Protein AF-B6HB36-F1 (afdb_monomer_lite)

pLDDT: mean 82.19, std 15.39, range [28.02, 98.69]

Organism: Penicillium rubens (strain ATCC 28089 / DSM 1075 / NRRL 1951 / Wisconsin 54-1255) (NCBI:txid500485)

InterPro domains:
  IPR000719 Protein kinase domain [PF00069] (262-432)
  IPR000719 Protein kinase domain [PS50011] (1-432)
  IPR000719 Protein kinase domain [SM00220] (154-432)
  IPR011009 Protein kinase-like domain superfamily [SSF56112] (262-438)
  IPR011990 Tetratricopeptide-like helical domain superfamily [G3DSA:1.25.40.10] (90-224)
  IPR011990 Tetratricopeptide-like helical domain superfamily [SSF48452] (25-218)

Radius of gyration: 28.27 Å; chains: 1; bounding box: 56×54×90 Å

Secondary structure (DSSP, 8-state):
----PPP-----SS-HHHHHHHHHHHHHHHHHHHHHHHHHHHHHHHHHTS-SS-S---HHHHHHHHHHHHHHHHHHHHHHHHHT-TT--HHHHTHHHHTTHHHHIIIIIIIHHHHHHHHTTTTTHHHHHHHHHHHHHHHHHHHHH-GGGHHHHHHHHHHHHHHHHHH-GGGHHHHHHHHHHHHHHHHHH-TT-HHHHHHHHHHTTT-HHHHHHHHHHHHHT----EEE---TT-PPPPTTS-SEEE--------TTTS-HHHH------GGG---TTT-------S-GGG--THHHH-TTSPP-HHHHHHHHHHHHHHHHSSS-SS--TT--HHHHHHHHHHHH-S--HHHHHH-GGGGGTB-TTSPBSS-SS---HHHHHIIIIIHHHHHTTPPPPPHHHHHHHHHHHHHHT-SSGGGSPPHHHHHTSHHIIIIIHHHHHHHHHT-

Structure (mmCIF, N/CA/C/O backbone):
data_AF-B6HB36-F1
#
_entry.id   AF-B6HB36-F1
#
loop_
_atom_site.group_PDB
_atom_site.id
_atom_site.type_symbol
_atom_site.label_atom_id
_atom_site.label_alt_id
_atom_site.label_comp_id
_atom_site.label_asym_id
_atom_site.label_entity_id
_atom_site.label_seq_id
_atom_site.pdbx_PDB_ins_code
_atom_site.Cartn_x
_atom_site.Cartn_y
_atom_site.Cartn_z
_atom_site.occupancy
_atom_site.B_iso_or_equiv
_atom_site.auth_seq_id
_atom_site.auth_comp_id
_atom_site.auth_asym_id
_atom_site.auth_atom_id
_atom_site.pdbx_PDB_model_num
ATOM 1 N N . MET A 1 1 ? -20.366 22.389 17.086 1.00 34.94 1 MET A N 1
ATOM 2 C CA . MET A 1 1 ? -20.204 21.371 18.146 1.00 34.94 1 MET A CA 1
ATOM 3 C C . MET A 1 1 ? -21.181 21.691 19.264 1.00 34.94 1 MET A C 1
ATOM 5 O O . MET A 1 1 ? -21.018 22.692 19.944 1.00 34.94 1 MET A O 1
ATOM 9 N N . THR A 1 2 ? -22.247 20.907 19.382 1.00 28.02 2 THR A N 1
ATOM 10 C CA . THR A 1 2 ? -23.260 21.026 20.438 1.00 28.02 2 THR A CA 1
ATOM 11 C C . THR A 1 2 ? -22.705 20.489 21.757 1.00 28.02 2 THR A C 1
ATOM 13 O O . THR A 1 2 ? -22.395 19.305 21.870 1.00 28.02 2 THR A O 1
ATOM 16 N N . SER A 1 3 ? -22.566 21.387 22.732 1.00 30.11 3 SER A N 1
ATOM 17 C CA . SER A 1 3 ? -22.217 21.115 24.130 1.00 30.11 3 SER A CA 1
ATOM 18 C C . SER A 1 3 ? -23.242 20.169 24.771 1.00 30.11 3 SER A C 1
ATOM 20 O O . SER A 1 3 ? -24.428 20.492 24.821 1.00 30.11 3 SER A O 1
ATOM 22 N N . ARG A 1 4 ? -22.798 19.003 25.259 1.00 34.12 4 ARG A N 1
ATOM 23 C CA . ARG A 1 4 ? -23.565 18.184 26.212 1.00 34.12 4 ARG A CA 1
ATOM 24 C C . ARG A 1 4 ? -23.048 18.482 27.620 1.00 34.12 4 ARG A C 1
ATOM 26 O O . ARG A 1 4 ? -21.906 18.160 27.947 1.00 34.12 4 ARG A O 1
ATOM 33 N N . LEU A 1 5 ? -23.888 19.130 28.424 1.00 39.47 5 LEU A N 1
ATOM 34 C CA . LEU A 1 5 ? -23.652 19.420 29.840 1.00 39.47 5 LEU A CA 1
ATOM 35 C C . LEU A 1 5 ? -24.042 18.208 30.705 1.00 39.47 5 LEU A C 1
ATOM 37 O O . LEU A 1 5 ? -25.057 17.567 30.447 1.00 39.47 5 LEU A O 1
ATOM 41 N N . LEU A 1 6 ? -23.237 17.916 31.733 1.00 36.34 6 LEU A N 1
ATOM 42 C CA . LEU A 1 6 ? -23.495 16.865 32.731 1.00 36.34 6 LEU A CA 1
ATOM 43 C C . LEU A 1 6 ? -24.706 17.209 33.626 1.00 36.34 6 LEU A C 1
ATOM 45 O O . LEU A 1 6 ? -24.904 18.390 33.930 1.00 36.34 6 LEU A O 1
ATOM 49 N N . PRO A 1 7 ? -25.469 16.206 34.104 1.00 34.94 7 PRO A N 1
ATOM 50 C CA . PRO A 1 7 ? -26.705 16.430 34.851 1.00 34.94 7 PRO A CA 1
ATOM 51 C C . PRO A 1 7 ? -26.462 16.942 36.282 1.00 34.94 7 PRO A C 1
ATOM 53 O O . PRO A 1 7 ? -25.468 16.605 36.930 1.00 34.94 7 PRO A O 1
ATOM 56 N N . SER A 1 8 ? -27.396 17.761 36.778 1.00 41.56 8 SER A N 1
ATOM 57 C CA . SER A 1 8 ? -27.455 18.287 38.146 1.00 41.56 8 SER A CA 1
ATOM 58 C C . SER A 1 8 ? -28.578 17.607 38.937 1.00 41.56 8 SER A C 1
ATOM 60 O O . SER A 1 8 ? -29.685 17.449 38.431 1.00 41.56 8 SER A O 1
ATOM 62 N N . THR A 1 9 ? -28.329 17.235 40.197 1.00 42.47 9 THR A N 1
ATOM 63 C CA . THR A 1 9 ? -29.391 16.758 41.105 1.00 42.47 9 THR A CA 1
ATOM 64 C C . THR A 1 9 ? -29.227 17.287 42.528 1.00 42.47 9 THR A C 1
ATOM 66 O O . THR A 1 9 ? -28.121 17.355 43.069 1.00 42.47 9 THR A O 1
ATOM 69 N N . SER A 1 10 ? -30.367 17.648 43.119 1.00 37.88 10 SER A N 1
ATOM 70 C CA . SER A 1 10 ? -30.577 18.298 44.416 1.00 37.88 10 SER A CA 1
ATOM 71 C C . SER A 1 10 ? -31.164 17.363 45.495 1.00 37.88 10 SER A C 1
ATOM 73 O O . SER A 1 10 ? -32.136 16.684 45.189 1.00 37.88 10 SER A O 1
ATOM 75 N N . ARG A 1 11 ? -30.638 17.488 46.740 1.00 42.84 11 ARG A N 1
ATOM 76 C CA . ARG A 1 11 ? -31.188 17.226 48.117 1.00 42.84 11 ARG A CA 1
ATOM 77 C C . ARG A 1 11 ? -31.683 15.793 48.470 1.00 42.84 11 ARG A C 1
ATOM 79 O O . ARG A 1 11 ? -32.266 15.140 47.628 1.00 42.84 11 ARG A O 1
ATOM 86 N N . ASN A 1 12 ? -31.508 15.212 49.676 1.00 36.09 12 ASN A N 1
ATOM 87 C CA . ASN A 1 12 ? -31.339 15.757 51.040 1.00 36.09 12 ASN A CA 1
ATOM 88 C C . ASN A 1 12 ? -30.560 14.812 52.016 1.00 36.09 12 ASN A C 1
ATOM 90 O O . ASN A 1 12 ? -30.826 13.618 52.084 1.00 36.09 12 ASN A O 1
ATOM 94 N N . GLU A 1 13 ? -29.603 15.391 52.754 1.00 41.84 13 GLU A N 1
ATOM 95 C CA . GLU A 1 13 ? -29.402 15.379 54.228 1.00 41.84 13 GLU A CA 1
ATOM 96 C C . GLU A 1 13 ? -29.384 14.068 55.053 1.00 41.84 13 GLU A C 1
ATOM 98 O O . GLU A 1 13 ? -30.134 13.865 55.998 1.00 41.84 13 GLU A O 1
ATOM 103 N N . GLY A 1 14 ? -28.385 13.239 54.758 1.00 34.59 14 GLY A N 1
ATOM 104 C CA . GLY A 1 14 ? -27.648 12.358 55.695 1.00 34.59 14 GLY A CA 1
ATOM 105 C C . GLY A 1 14 ? -26.226 12.056 55.177 1.00 34.59 14 GLY A C 1
ATOM 106 O O . GLY A 1 14 ? -25.533 11.157 55.636 1.00 34.59 14 GLY A O 1
ATOM 107 N N . VAL A 1 15 ? -25.829 12.802 54.138 1.00 48.31 15 VAL A N 1
ATOM 108 C CA . VAL A 1 15 ? -24.879 12.433 53.075 1.00 48.31 15 VAL A CA 1
ATOM 109 C C . VAL A 1 15 ? -23.896 13.597 52.824 1.00 48.31 15 VAL A C 1
ATOM 111 O O . VAL A 1 15 ? -23.172 13.612 51.836 1.00 48.31 15 VAL A O 1
ATOM 114 N N . THR A 1 16 ? -23.876 14.615 53.690 1.00 42.66 16 THR A N 1
ATOM 115 C CA . THR A 1 16 ? -23.239 15.926 53.452 1.00 42.66 16 THR A CA 1
ATOM 116 C C . THR A 1 16 ? -21.727 15.832 53.229 1.00 42.66 16 THR A C 1
ATOM 118 O O . THR A 1 16 ? -21.248 16.315 52.208 1.00 42.66 16 THR A O 1
ATOM 121 N N . GLY A 1 17 ? -20.992 15.085 54.063 1.00 46.06 17 GLY A N 1
ATOM 122 C CA . GLY A 1 17 ? -19.549 14.859 53.863 1.00 46.06 17 GLY A CA 1
ATOM 123 C C . GLY A 1 17 ? -19.205 14.070 52.588 1.00 46.06 17 GLY A C 1
ATOM 124 O O . GLY A 1 17 ? -18.200 14.336 51.938 1.00 46.06 17 GLY A O 1
ATOM 125 N N . SER A 1 18 ? -20.073 13.141 52.169 1.00 54.09 18 SER A N 1
ATOM 126 C CA . SER A 1 18 ? -19.905 12.379 50.920 1.00 54.09 18 SER A CA 1
ATOM 127 C C . SER A 1 18 ? -20.296 13.195 49.679 1.00 54.09 18 SER A C 1
ATOM 129 O O . SER A 1 18 ? -19.689 13.042 48.619 1.00 54.09 18 SER A O 1
ATOM 131 N N . ILE A 1 19 ? -21.302 14.071 49.784 1.00 56.88 19 ILE A N 1
ATOM 132 C CA . ILE A 1 19 ? -21.762 14.944 48.693 1.00 56.88 19 ILE A CA 1
ATOM 133 C C . ILE A 1 19 ? -20.729 16.029 48.388 1.00 56.88 19 ILE A C 1
ATOM 135 O O . ILE A 1 19 ? -20.475 16.285 47.211 1.00 56.88 19 ILE A O 1
ATOM 139 N N . ASP A 1 20 ? -20.128 16.642 49.406 1.00 61.22 20 ASP A N 1
ATOM 140 C CA . ASP A 1 20 ? -19.155 17.718 49.200 1.00 61.22 20 ASP A CA 1
ATOM 141 C C . ASP A 1 20 ? -17.844 17.194 48.603 1.00 61.22 20 ASP A C 1
ATOM 143 O O . ASP A 1 20 ? -17.336 17.789 47.650 1.00 61.22 20 ASP A O 1
ATOM 147 N N . GLN A 1 21 ? -17.381 16.013 49.034 1.00 66.38 21 GLN A N 1
ATOM 148 C CA . GLN A 1 21 ? -16.260 15.323 48.388 1.00 66.38 21 GLN A CA 1
ATOM 149 C C . GLN A 1 21 ? -16.576 14.981 46.925 1.00 66.38 21 GLN A C 1
ATOM 151 O O . GLN A 1 21 ? -15.798 15.293 46.032 1.00 66.38 21 GLN A O 1
ATOM 156 N N . THR A 1 22 ? -17.769 14.441 46.646 1.00 66.00 22 THR A N 1
ATOM 157 C CA . THR A 1 22 ? -18.179 14.104 45.269 1.00 66.00 22 THR A CA 1
ATOM 158 C C . THR A 1 22 ? -18.226 15.346 44.368 1.00 66.00 22 THR A C 1
ATOM 160 O O . THR A 1 22 ? -17.838 15.289 43.202 1.00 66.00 22 THR A O 1
ATOM 163 N N . LYS A 1 23 ? -18.692 16.492 44.881 1.00 68.75 23 LYS A N 1
ATOM 164 C CA . LYS A 1 23 ? -18.696 17.758 44.129 1.00 68.75 23 LYS A CA 1
ATOM 165 C C . LYS A 1 23 ? -17.280 18.263 43.850 1.00 68.75 23 LYS A C 1
ATOM 167 O O . LYS A 1 23 ? -17.032 18.737 42.741 1.00 68.75 23 LYS A O 1
ATOM 172 N N . ALA A 1 24 ? -16.374 18.157 44.821 1.00 75.31 24 ALA A N 1
ATOM 173 C CA . ALA A 1 24 ? -14.968 18.515 44.651 1.00 75.31 24 ALA A CA 1
ATOM 174 C C . ALA A 1 24 ? -14.273 17.610 43.617 1.00 75.31 24 ALA A C 1
ATOM 176 O O . ALA A 1 24 ? -13.574 18.111 42.732 1.00 75.31 24 ALA A O 1
ATOM 177 N N . ASP A 1 25 ? -14.549 16.306 43.648 1.00 72.56 25 ASP A N 1
ATOM 178 C CA . ASP A 1 25 ? -14.016 15.335 42.687 1.00 72.56 25 ASP A CA 1
ATOM 179 C C . ASP A 1 25 ? -14.510 15.644 41.262 1.00 72.56 25 ASP A C 1
ATOM 181 O O . ASP A 1 25 ? -13.716 15.704 40.323 1.00 72.56 25 ASP A O 1
ATOM 185 N N . ILE A 1 26 ? -15.805 15.953 41.094 1.00 75.94 26 ILE A N 1
ATOM 186 C CA . ILE A 1 26 ? -16.377 16.375 39.801 1.00 75.94 26 ILE A CA 1
ATOM 187 C C . ILE A 1 26 ? -15.747 17.684 39.312 1.00 75.94 26 ILE A C 1
ATOM 189 O O . ILE A 1 26 ? -15.465 17.821 38.120 1.00 75.94 26 ILE A O 1
ATOM 193 N N . ALA A 1 27 ? -15.538 18.663 40.196 1.00 74.75 27 ALA A N 1
ATOM 194 C CA . ALA A 1 27 ? -14.917 19.933 39.828 1.00 74.75 27 ALA A CA 1
ATOM 195 C C . ALA A 1 27 ? -13.470 19.734 39.351 1.00 74.75 27 ALA A C 1
ATOM 197 O O . ALA A 1 27 ? -13.087 20.268 38.308 1.00 74.75 27 ALA A O 1
ATOM 198 N N . THR A 1 28 ? -12.704 18.903 40.058 1.00 82.88 28 THR A N 1
ATOM 199 C CA . THR A 1 28 ? -11.320 18.567 39.694 1.00 82.88 28 THR A CA 1
ATOM 200 C C . THR A 1 28 ? -11.275 17.802 38.371 1.00 82.88 28 THR A C 1
ATOM 202 O O . THR A 1 28 ? -10.497 18.145 37.482 1.00 82.88 28 THR A O 1
ATOM 205 N N . LEU A 1 29 ? -12.167 16.824 38.176 1.00 83.69 29 LEU A N 1
ATOM 206 C CA . LEU A 1 29 ? -12.255 16.065 36.929 1.00 83.69 29 LEU A CA 1
ATOM 207 C C . LEU A 1 29 ? -12.636 16.958 35.737 1.00 83.69 29 LEU A C 1
ATOM 209 O O . LEU A 1 29 ? -12.067 16.825 34.656 1.00 83.69 29 LEU A O 1
ATOM 213 N N . ARG A 1 30 ? -13.550 17.919 35.930 1.00 80.56 30 ARG A N 1
ATOM 214 C CA . ARG A 1 30 ? -13.887 18.926 34.908 1.00 80.56 30 ARG A CA 1
ATOM 215 C C . ARG A 1 30 ? -12.697 19.815 34.568 1.00 80.56 30 ARG A C 1
ATOM 217 O O . ARG A 1 30 ? -12.479 20.102 33.395 1.00 80.56 30 ARG A O 1
ATOM 224 N N . GLN A 1 31 ? -11.923 20.243 35.564 1.00 80.88 31 GLN A N 1
ATOM 225 C CA . GLN A 1 31 ? -10.709 21.021 35.321 1.00 80.88 31 GLN A CA 1
ATOM 226 C C . GLN A 1 31 ? -9.707 20.220 34.483 1.00 80.88 31 GLN A C 1
ATOM 228 O O . GLN A 1 31 ? -9.136 20.755 33.532 1.00 80.88 31 GLN A O 1
ATOM 233 N N . GLN A 1 32 ? -9.538 18.936 34.800 1.00 87.50 32 GLN A N 1
ATOM 234 C CA . GLN A 1 32 ? -8.663 18.044 34.052 1.00 87.50 32 GLN A CA 1
ATOM 235 C C . GLN A 1 32 ? -9.158 17.816 32.617 1.00 87.50 32 GLN A C 1
ATOM 237 O O . GLN A 1 32 ? -8.376 17.898 31.673 1.00 87.50 32 GLN A O 1
ATOM 242 N N . TYR A 1 33 ? -10.466 17.633 32.429 1.00 84.81 33 TYR A N 1
ATOM 243 C CA . TYR A 1 33 ? -11.082 17.540 31.105 1.00 84.81 33 TYR A CA 1
ATOM 244 C C . TYR A 1 33 ? -10.832 18.792 30.248 1.00 84.81 33 TYR A C 1
ATOM 246 O O . TYR A 1 33 ? -10.502 18.684 29.069 1.00 84.81 33 TYR A O 1
ATOM 254 N N . THR A 1 34 ? -10.927 19.988 30.836 1.00 81.94 34 THR A N 1
ATOM 255 C CA . THR A 1 34 ? -10.637 21.243 30.126 1.00 81.94 34 THR A CA 1
ATOM 256 C C . THR A 1 34 ? -9.179 21.317 29.669 1.00 81.94 34 THR A C 1
ATOM 258 O O . THR A 1 34 ? -8.919 21.721 28.537 1.00 81.94 34 THR A O 1
ATOM 261 N N . LYS A 1 35 ? -8.218 20.896 30.506 1.00 85.69 35 LYS A N 1
ATOM 262 C CA . LYS A 1 35 ? -6.802 20.817 30.100 1.00 85.69 35 LYS A CA 1
ATOM 263 C C . LYS A 1 35 ? -6.606 19.851 28.937 1.00 85.69 35 LYS A C 1
ATOM 265 O O . LYS A 1 35 ? -5.885 20.169 27.997 1.00 85.69 35 LYS A O 1
ATOM 270 N N . LEU A 1 36 ? -7.274 18.704 28.988 1.00 92.19 36 LEU A N 1
ATOM 271 C CA . LEU A 1 36 ? -7.209 17.685 27.949 1.00 92.19 36 LEU A CA 1
ATOM 272 C C . LEU A 1 36 ? -7.689 18.237 26.599 1.00 92.19 36 LEU A C 1
ATOM 274 O O . LEU A 1 36 ? -6.982 18.083 25.608 1.00 92.19 36 LEU A O 1
ATOM 278 N N . ILE A 1 37 ? -8.816 18.960 26.561 1.00 84.44 37 ILE A N 1
ATOM 279 C CA . ILE A 1 37 ? -9.294 19.629 25.334 1.00 84.44 37 ILE A CA 1
ATOM 280 C C . ILE A 1 37 ? -8.245 20.608 24.792 1.00 84.44 37 ILE A C 1
ATOM 282 O O . ILE A 1 37 ? -7.947 20.588 23.600 1.00 84.44 37 ILE A O 1
ATOM 286 N N . LEU A 1 38 ? -7.648 21.438 25.654 1.00 87.75 38 LEU A N 1
ATOM 287 C CA . LEU A 1 38 ? -6.615 22.391 25.231 1.00 87.75 38 LEU A CA 1
ATOM 288 C C . LEU A 1 38 ? -5.401 21.680 24.617 1.00 87.75 38 LEU A C 1
ATOM 290 O O . LEU A 1 38 ? -4.828 22.153 23.633 1.00 87.75 38 LEU A O 1
ATOM 294 N N . TRP A 1 39 ? -5.007 20.534 25.172 1.00 92.38 39 TRP A N 1
ATOM 295 C CA . TRP A 1 39 ? -3.920 19.730 24.623 1.00 92.38 39 TRP A CA 1
ATOM 296 C C . TRP A 1 39 ? -4.295 19.024 23.321 1.00 92.38 39 TRP A C 1
ATOM 298 O O . TRP A 1 39 ? -3.456 18.977 22.423 1.00 92.38 39 TRP A O 1
ATOM 308 N N . GLU A 1 40 ? -5.532 18.549 23.163 1.00 92.38 40 GLU A N 1
ATOM 309 C CA . GLU A 1 40 ? -6.031 18.035 21.881 1.00 92.38 40 GLU A CA 1
ATOM 310 C C . GLU A 1 40 ? -5.966 19.116 20.792 1.00 92.38 40 GLU A C 1
ATOM 312 O O . GLU A 1 40 ? -5.407 18.881 19.720 1.00 92.38 40 GLU A O 1
ATOM 317 N N . GLU A 1 41 ? -6.464 20.324 21.073 1.00 89.25 41 GLU A N 1
ATOM 318 C CA . GLU A 1 41 ? -6.405 21.458 20.140 1.00 89.25 41 GLU A CA 1
ATOM 319 C C . GLU A 1 41 ? -4.962 21.817 19.775 1.00 89.25 41 GLU A C 1
ATOM 321 O O . GLU A 1 41 ? -4.648 22.066 18.606 1.00 89.25 41 GLU A O 1
ATOM 326 N N . LYS A 1 42 ? -4.059 21.781 20.761 1.00 92.06 42 LYS A N 1
ATOM 327 C CA . LYS A 1 42 ? -2.632 22.028 20.551 1.00 92.06 42 LYS A CA 1
ATOM 328 C C . LYS A 1 42 ? -1.977 20.950 19.686 1.00 92.06 42 LYS A C 1
ATOM 330 O O . LYS A 1 42 ? -1.200 21.309 18.802 1.00 92.06 42 LYS A O 1
ATOM 335 N N . CYS A 1 43 ? -2.302 19.672 19.893 1.00 93.06 43 CYS A N 1
ATOM 336 C CA . CYS A 1 43 ? -1.845 18.568 19.041 1.00 93.06 43 CYS A CA 1
ATOM 337 C C . CYS A 1 43 ? -2.309 18.780 17.596 1.00 93.06 43 CYS A C 1
ATOM 339 O O . CYS A 1 43 ? -1.487 18.837 16.686 1.00 93.06 43 CYS A O 1
ATOM 341 N N . ILE A 1 44 ? -3.609 19.022 17.396 1.00 90.94 44 ILE A N 1
ATOM 342 C CA . ILE A 1 44 ? -4.205 19.256 16.072 1.00 90.94 44 ILE A CA 1
ATOM 343 C C . ILE A 1 44 ? -3.533 20.436 15.363 1.00 90.94 44 ILE A C 1
ATOM 345 O O . ILE A 1 44 ? -3.239 20.371 14.167 1.00 90.94 44 ILE A O 1
ATOM 349 N N . TRP A 1 45 ? -3.303 21.537 16.079 1.00 87.50 45 TRP A N 1
ATOM 350 C CA . TRP A 1 45 ? -2.637 22.706 15.519 1.00 87.50 45 TRP A CA 1
ATOM 351 C C . TRP A 1 45 ? -1.194 22.393 15.111 1.00 87.50 45 TRP A C 1
ATOM 353 O O . TRP A 1 45 ? -0.772 22.773 14.019 1.00 87.50 45 TRP A O 1
ATOM 363 N N . PHE A 1 46 ? -0.446 21.684 15.959 1.00 87.62 46 PHE A N 1
ATOM 364 C CA . PHE A 1 46 ? 0.959 21.367 15.708 1.00 87.62 46 PHE A CA 1
ATOM 365 C C . PHE A 1 46 ? 1.135 20.374 14.553 1.00 87.62 46 PHE A C 1
ATOM 367 O O . PHE A 1 46 ? 2.051 20.540 13.743 1.00 87.62 46 PHE A O 1
ATOM 374 N N . ASP A 1 47 ? 0.228 19.404 14.435 1.00 87.62 47 ASP A N 1
ATOM 375 C CA . ASP A 1 47 ? 0.173 18.434 13.339 1.00 87.62 47 ASP A CA 1
ATOM 376 C C . ASP A 1 47 ? -0.061 19.139 11.998 1.00 87.62 47 ASP A C 1
ATOM 378 O O . ASP A 1 47 ? 0.680 18.932 11.039 1.00 87.62 47 ASP A O 1
ATOM 382 N N . LYS A 1 48 ? -1.020 20.077 11.946 1.00 85.75 48 LYS A N 1
ATOM 383 C CA . LYS A 1 48 ? -1.310 20.885 10.745 1.00 85.75 48 LYS A CA 1
ATOM 384 C C . LYS A 1 48 ? -0.165 21.803 10.323 1.00 85.75 48 LYS A C 1
ATOM 386 O O . LYS A 1 48 ? -0.107 22.215 9.167 1.00 85.75 48 LYS A O 1
ATOM 391 N N . LYS A 1 49 ? 0.702 22.190 11.260 1.00 83.56 49 LYS A N 1
ATOM 392 C CA . LYS A 1 49 ? 1.858 23.059 11.003 1.00 83.56 49 LYS A CA 1
ATOM 393 C C . LYS A 1 49 ? 3.103 22.282 10.577 1.00 83.56 49 LYS A C 1
ATOM 395 O O . LYS A 1 49 ? 4.117 22.922 10.287 1.00 83.56 49 LYS A O 1
ATOM 400 N N . GLN A 1 50 ? 3.052 20.948 10.534 1.00 76.50 50 GLN A N 1
ATOM 401 C CA . GLN A 1 50 ? 4.155 20.175 9.977 1.00 76.50 50 GLN A CA 1
ATOM 402 C C . GLN A 1 50 ? 4.289 20.432 8.469 1.00 76.50 50 GLN A C 1
ATOM 404 O O . GLN A 1 50 ? 3.279 20.607 7.781 1.00 76.50 50 GLN A O 1
ATOM 409 N N . PRO A 1 51 ? 5.523 20.484 7.937 1.00 67.38 51 PRO A N 1
ATOM 410 C CA . PRO A 1 51 ? 5.736 20.628 6.504 1.00 67.38 51 PRO A CA 1
ATOM 411 C C . PRO A 1 51 ? 5.088 19.458 5.760 1.00 67.38 51 PRO A C 1
ATOM 413 O O . PRO A 1 51 ? 5.329 18.302 6.092 1.00 67.38 51 PRO A O 1
ATOM 416 N N . GLN A 1 52 ? 4.292 19.757 4.734 1.00 56.94 52 GLN A N 1
ATOM 417 C CA . GLN A 1 52 ? 3.709 18.737 3.852 1.00 56.94 52 GLN A CA 1
ATOM 418 C C . GLN A 1 52 ? 4.730 18.190 2.835 1.00 56.94 52 GLN A C 1
ATOM 420 O O . GLN A 1 52 ? 4.470 17.192 2.169 1.00 56.94 52 GLN A O 1
ATOM 425 N N . SER A 1 53 ? 5.888 18.844 2.686 1.00 56.06 53 SER A N 1
ATOM 426 C CA . SER A 1 53 ? 6.937 18.443 1.750 1.00 56.06 53 SER A CA 1
ATOM 427 C C . SER A 1 53 ? 7.950 17.501 2.407 1.00 56.06 53 SER A C 1
ATOM 429 O O . SER A 1 53 ? 8.358 17.709 3.547 1.00 56.06 53 SER A O 1
ATOM 431 N N . LYS A 1 54 ? 8.436 16.509 1.646 1.00 56.28 54 LYS A N 1
ATOM 432 C CA . LYS A 1 54 ? 9.504 15.552 2.023 1.00 56.28 54 LYS A CA 1
ATOM 433 C C . LYS A 1 54 ? 10.889 16.206 2.232 1.00 56.28 54 LYS A C 1
ATOM 435 O O . LYS A 1 54 ? 11.918 15.536 2.148 1.00 56.28 54 LYS A O 1
ATOM 440 N N . ILE A 1 55 ? 10.945 17.520 2.448 1.00 56.75 55 ILE A N 1
ATOM 441 C CA . ILE A 1 55 ? 12.183 18.234 2.755 1.00 56.75 55 ILE A CA 1
ATOM 442 C C . ILE A 1 55 ? 12.585 17.841 4.174 1.00 56.75 55 ILE A C 1
ATOM 444 O O . ILE A 1 55 ? 11.766 17.889 5.086 1.00 56.75 55 ILE A O 1
ATOM 448 N N . HIS A 1 56 ? 13.842 17.432 4.335 1.00 67.44 56 HIS A N 1
ATOM 449 C CA . HIS A 1 56 ? 14.446 16.969 5.582 1.00 67.44 56 HIS A CA 1
ATOM 450 C C . HIS A 1 56 ? 13.923 17.720 6.824 1.00 67.44 56 HIS A C 1
ATOM 452 O O . HIS A 1 56 ? 14.310 18.861 7.080 1.00 67.44 56 HIS A O 1
ATOM 458 N N . ILE A 1 57 ? 13.039 17.074 7.595 1.00 75.88 57 ILE A N 1
ATOM 459 C CA . ILE A 1 57 ? 12.500 17.624 8.842 1.00 75.88 57 ILE A CA 1
ATOM 460 C C . ILE A 1 57 ? 13.566 17.454 9.935 1.00 75.88 57 ILE A C 1
ATOM 462 O O . ILE A 1 57 ? 13.940 16.317 10.242 1.00 75.88 57 ILE A O 1
ATOM 466 N N . PRO A 1 58 ? 14.053 18.547 10.553 1.00 81.31 58 PRO A N 1
ATOM 467 C CA . PRO A 1 58 ? 15.078 18.467 11.587 1.00 81.31 58 PRO A CA 1
ATOM 468 C C . PRO A 1 58 ? 14.637 17.641 12.800 1.00 81.31 58 PRO A C 1
ATOM 470 O O . PRO A 1 58 ? 13.493 17.732 13.243 1.00 81.31 58 PRO A O 1
ATOM 473 N N . PHE A 1 59 ? 15.570 16.921 13.426 1.00 82.56 59 PHE A N 1
ATOM 474 C CA . PHE A 1 59 ? 15.286 16.052 14.578 1.00 82.56 59 PHE A CA 1
ATOM 475 C C . PHE A 1 59 ? 14.543 16.746 15.738 1.00 82.56 59 PHE A C 1
ATOM 477 O O . PHE A 1 59 ? 13.616 16.175 16.311 1.00 82.56 59 PHE A O 1
ATOM 484 N N . HIS A 1 60 ? 14.877 18.005 16.045 1.00 84.19 60 HIS A N 1
ATOM 485 C CA . HIS A 1 60 ? 14.217 18.767 17.113 1.00 84.19 60 HIS A CA 1
ATOM 486 C C . HIS A 1 60 ? 12.713 18.992 16.860 1.00 84.19 60 HIS A C 1
ATOM 488 O O . HIS A 1 60 ? 11.940 19.111 17.810 1.00 84.19 60 HIS A O 1
ATOM 494 N N . ARG A 1 61 ? 12.269 19.021 15.593 1.00 86.94 61 ARG A N 1
ATOM 495 C CA . ARG A 1 61 ? 10.842 19.127 15.239 1.00 86.94 61 ARG A CA 1
ATOM 496 C C . ARG A 1 61 ? 10.096 17.854 15.618 1.00 86.94 61 ARG A C 1
ATOM 498 O O . ARG A 1 61 ? 9.016 17.947 16.197 1.00 86.94 61 ARG A O 1
ATOM 505 N N . TRP A 1 62 ? 10.699 16.687 15.378 1.00 89.94 62 TRP A N 1
ATOM 506 C CA . TRP A 1 62 ? 10.149 15.406 15.825 1.00 89.94 62 TRP A CA 1
ATOM 507 C C . TRP A 1 62 ? 10.075 15.323 17.344 1.00 89.94 62 TRP A C 1
ATOM 509 O O . TRP A 1 62 ? 9.064 14.885 17.883 1.00 89.94 62 TRP A O 1
ATOM 519 N N . GLN A 1 63 ? 11.104 15.794 18.050 1.00 89.25 63 GLN A N 1
ATOM 520 C CA . GLN A 1 63 ? 11.076 15.842 19.512 1.00 89.25 63 GLN A CA 1
ATOM 521 C C . GLN A 1 63 ? 9.941 16.728 20.035 1.00 89.25 63 GLN A C 1
ATOM 523 O O . GLN A 1 63 ? 9.223 16.306 20.937 1.00 89.25 63 GLN A O 1
ATOM 528 N N . ALA A 1 64 ? 9.748 17.916 19.455 1.00 90.88 64 ALA A N 1
ATOM 529 C CA . ALA A 1 64 ? 8.671 18.823 19.846 1.00 90.88 64 ALA A CA 1
ATOM 530 C C . ALA A 1 64 ? 7.279 18.230 19.569 1.00 90.88 64 ALA A C 1
ATOM 532 O O . ALA A 1 64 ? 6.418 18.275 20.446 1.00 90.88 64 ALA A O 1
ATOM 533 N N . LEU A 1 65 ? 7.087 17.621 18.390 1.00 92.25 65 LEU A N 1
ATOM 534 C CA . LEU A 1 65 ? 5.860 16.902 18.035 1.00 92.25 65 LEU A CA 1
ATOM 535 C C . LEU A 1 65 ? 5.561 15.822 19.081 1.00 92.25 65 LEU A C 1
ATOM 537 O O . LEU A 1 65 ? 4.516 15.837 19.728 1.00 92.25 65 LEU A O 1
ATOM 541 N N . LEU A 1 66 ? 6.517 14.920 19.302 1.00 94.38 66 LEU A N 1
ATOM 542 C CA . LEU A 1 66 ? 6.345 13.812 20.230 1.00 94.38 66 LEU A CA 1
ATOM 543 C C . LEU A 1 66 ? 6.161 14.275 21.676 1.00 94.38 66 LEU A C 1
ATOM 545 O O . LEU A 1 66 ? 5.432 13.627 22.413 1.00 94.38 66 LEU A O 1
ATOM 549 N N . ALA A 1 67 ? 6.796 15.368 22.102 1.00 95.12 67 ALA A N 1
ATOM 550 C CA . ALA A 1 67 ? 6.629 15.896 23.454 1.00 95.12 67 ALA A CA 1
ATOM 551 C C . ALA A 1 67 ? 5.182 16.335 23.721 1.00 95.12 67 ALA A C 1
ATOM 553 O O . ALA A 1 67 ? 4.636 16.019 24.775 1.00 95.12 67 ALA A O 1
ATOM 554 N N . ILE A 1 68 ? 4.552 17.012 22.756 1.00 95.50 68 ILE A N 1
ATOM 555 C CA . ILE A 1 68 ? 3.163 17.474 22.873 1.00 95.50 68 ILE A CA 1
ATOM 556 C C . ILE A 1 68 ? 2.201 16.279 22.920 1.00 95.50 68 ILE A C 1
ATOM 558 O O . ILE A 1 68 ? 1.356 16.213 23.810 1.00 95.50 68 ILE A O 1
ATOM 562 N N . HIS A 1 69 ? 2.377 15.305 22.024 1.00 97.12 69 HIS A N 1
ATOM 563 C CA . HIS A 1 69 ? 1.531 14.106 21.978 1.00 97.12 69 HIS A CA 1
ATOM 564 C C . HIS A 1 69 ? 1.690 13.221 23.214 1.00 97.12 69 HIS A C 1
ATOM 566 O O . HIS A 1 69 ? 0.700 12.805 23.806 1.00 97.12 69 HIS A O 1
ATOM 572 N N . LYS A 1 70 ? 2.925 12.994 23.679 1.00 96.56 70 LYS A N 1
ATOM 573 C CA . LYS A 1 70 ? 3.182 12.270 24.936 1.00 96.56 70 LYS A CA 1
ATOM 574 C C . LYS A 1 70 ? 2.531 12.957 26.131 1.00 96.56 70 LYS A C 1
ATOM 576 O O . LYS A 1 70 ? 2.017 12.278 27.011 1.00 96.56 70 LYS A O 1
ATOM 581 N N . HIS A 1 71 ? 2.527 14.287 26.161 1.00 95.88 71 HIS A N 1
ATOM 582 C CA . HIS A 1 71 ? 1.862 15.014 27.230 1.00 95.88 71 HIS A CA 1
ATOM 583 C C . HIS A 1 71 ? 0.337 14.859 27.165 1.00 95.88 71 HIS A C 1
ATOM 585 O O . HIS A 1 71 ? -0.281 14.608 28.191 1.00 95.88 71 HIS A O 1
ATOM 591 N N . LEU A 1 72 ? -0.275 14.882 25.975 1.00 96.75 72 LEU A N 1
ATOM 592 C CA . LEU A 1 72 ? -1.700 14.555 25.838 1.00 96.75 72 LEU A CA 1
ATOM 593 C C . LEU A 1 72 ? -2.017 13.146 26.379 1.00 96.75 72 LEU A C 1
ATOM 595 O O . LEU A 1 72 ? -2.999 12.978 27.099 1.00 96.75 72 LEU A O 1
ATOM 599 N N . LEU A 1 73 ? -1.171 12.145 26.104 1.00 96.31 73 LEU A N 1
ATOM 600 C CA . LEU A 1 73 ? -1.334 10.797 26.669 1.00 96.31 73 LEU A CA 1
ATOM 601 C C . LEU A 1 73 ? -1.247 10.789 28.203 1.00 96.31 73 LEU A C 1
ATOM 603 O O . LEU A 1 73 ? -2.047 10.116 28.850 1.00 96.31 73 LEU A O 1
ATOM 607 N N . GLN A 1 74 ? -0.341 11.574 28.792 1.00 94.69 74 GLN A N 1
ATOM 608 C CA . GLN A 1 74 ? -0.259 11.745 30.249 1.00 94.69 74 GLN A CA 1
ATOM 609 C C . GLN A 1 74 ? -1.538 12.362 30.827 1.00 94.69 74 GLN A C 1
ATOM 611 O O . GLN A 1 74 ? -2.025 11.907 31.860 1.00 94.69 74 GLN A O 1
ATOM 616 N N . GLU A 1 75 ? -2.119 13.358 30.156 1.00 94.69 75 GLU A N 1
ATOM 617 C CA . GLU A 1 75 ? -3.370 13.977 30.603 1.00 94.69 75 GLU A CA 1
ATOM 618 C C . GLU A 1 75 ? -4.552 12.995 30.528 1.00 94.69 75 GLU A C 1
ATOM 620 O O . GLU A 1 75 ? -5.406 13.010 31.418 1.00 94.69 75 GLU A O 1
ATOM 625 N N . HIS A 1 76 ? -4.582 12.111 29.520 1.00 94.31 76 HIS A N 1
ATOM 626 C CA . HIS A 1 76 ? -5.536 10.998 29.447 1.00 94.31 76 HIS A CA 1
ATOM 627 C C . HIS A 1 76 ? -5.327 9.984 30.582 1.00 94.31 76 HIS A C 1
ATOM 629 O O . HIS A 1 76 ? -6.303 9.584 31.218 1.00 94.31 76 HIS A O 1
ATOM 635 N N . GLU A 1 77 ? -4.079 9.594 30.871 1.00 92.44 77 GLU A N 1
ATOM 636 C CA . GLU A 1 77 ? -3.745 8.699 31.991 1.00 92.44 77 GLU A CA 1
ATOM 637 C C . GLU A 1 77 ? -4.194 9.298 33.329 1.00 92.44 77 GLU A C 1
ATOM 639 O O . GLU A 1 77 ? -4.823 8.613 34.141 1.00 92.44 77 GLU A O 1
ATOM 644 N N . HIS A 1 78 ? -3.940 10.591 33.544 1.00 91.81 78 HIS A N 1
ATOM 645 C CA . HIS A 1 78 ? -4.344 11.286 34.760 1.00 91.81 78 HIS A CA 1
ATOM 646 C C . HIS A 1 78 ? -5.868 11.383 34.880 1.00 91.81 78 HIS A C 1
ATOM 648 O O . HIS A 1 78 ? -6.423 11.030 35.920 1.00 91.81 78 HIS A O 1
ATOM 654 N N . PHE A 1 79 ? -6.555 11.784 33.804 1.00 91.81 79 PHE A N 1
ATOM 655 C CA . PHE A 1 79 ? -8.015 11.860 33.764 1.00 91.81 79 PHE A CA 1
ATOM 656 C C . PHE A 1 79 ? -8.664 10.510 34.089 1.00 91.81 79 PHE A C 1
ATOM 658 O O . PHE A 1 79 ? -9.578 10.433 34.913 1.00 91.81 79 PHE A O 1
ATOM 665 N N . PHE A 1 80 ? -8.162 9.433 33.481 1.00 91.12 80 PHE A N 1
ATOM 666 C CA . PHE A 1 80 ? -8.658 8.090 33.745 1.00 91.12 80 PHE A CA 1
ATOM 667 C C . PHE A 1 80 ? -8.398 7.673 35.195 1.00 91.12 80 PHE A C 1
ATOM 669 O O . PHE A 1 80 ? -9.332 7.273 35.886 1.00 91.12 80 PHE A O 1
ATOM 676 N N . SER A 1 81 ? -7.174 7.856 35.694 1.00 89.06 81 SER A N 1
ATOM 677 C CA . SER A 1 81 ? -6.809 7.514 37.076 1.00 89.06 81 SER A CA 1
ATOM 678 C C . SER A 1 81 ? -7.706 8.219 38.097 1.00 89.06 81 SER A C 1
ATOM 680 O O . SER A 1 81 ? -8.166 7.596 39.050 1.00 89.06 81 SER A O 1
ATOM 682 N N . MET A 1 82 ? -8.016 9.499 37.870 1.00 87.38 82 MET A N 1
ATOM 683 C CA . MET A 1 82 ? -8.951 10.258 38.705 1.00 87.38 82 MET A CA 1
ATOM 684 C C . MET A 1 82 ? -10.373 9.693 38.652 1.00 87.38 82 MET A C 1
ATOM 686 O O . MET A 1 82 ? -11.035 9.585 39.682 1.00 87.38 82 MET A O 1
ATOM 690 N N . SER A 1 83 ? -10.849 9.321 37.461 1.00 87.94 83 SER A N 1
ATOM 691 C CA . SER A 1 83 ? -12.191 8.752 37.302 1.00 87.94 83 SER A CA 1
ATOM 692 C C . SER A 1 83 ? -12.343 7.377 37.964 1.00 87.94 83 SER A C 1
ATOM 694 O O . SER A 1 83 ? -13.435 7.042 38.413 1.00 87.94 83 SER A O 1
ATOM 696 N N . GLN A 1 84 ? -11.248 6.612 38.069 1.00 86.25 84 GLN A N 1
ATOM 697 C CA . GLN A 1 84 ? -11.226 5.242 38.594 1.00 86.25 84 GLN A CA 1
ATOM 698 C C . GLN A 1 84 ? -10.772 5.139 40.058 1.00 86.25 84 GLN A C 1
ATOM 700 O O . GLN A 1 84 ? -10.512 4.041 40.551 1.00 86.25 84 GLN A O 1
ATOM 705 N N . MET A 1 85 ? -10.678 6.256 40.788 1.00 84.12 85 MET A N 1
ATOM 706 C CA . MET A 1 85 ? -10.320 6.209 42.208 1.00 84.12 85 MET A CA 1
ATOM 707 C C . MET A 1 85 ? -11.312 5.331 42.999 1.00 84.12 85 MET A C 1
ATOM 709 O O . MET A 1 85 ? -12.518 5.384 42.736 1.00 84.12 85 MET A O 1
ATOM 713 N N . PRO A 1 86 ? -10.870 4.569 44.021 1.00 81.19 86 PRO A N 1
ATOM 714 C CA . PRO A 1 86 ? -11.767 3.726 44.817 1.00 81.19 86 PRO A CA 1
ATOM 715 C C . PRO A 1 86 ? -12.960 4.484 45.423 1.00 81.19 86 PRO A C 1
ATOM 717 O O . PRO A 1 86 ? -14.053 3.931 45.536 1.00 81.19 86 PRO A O 1
ATOM 720 N N . SER A 1 87 ? -12.773 5.766 45.753 1.00 79.38 87 SER A N 1
ATOM 721 C CA . SER A 1 87 ? -13.807 6.669 46.272 1.00 79.38 87 SER A CA 1
ATOM 722 C C . SER A 1 87 ? -14.769 7.218 45.210 1.00 79.38 87 SER A C 1
ATOM 724 O O . SER A 1 87 ? -15.821 7.749 45.568 1.00 79.38 87 SER A O 1
ATOM 726 N N . ALA A 1 88 ? -14.444 7.105 43.918 1.00 80.56 88 ALA A N 1
ATOM 727 C CA . ALA A 1 88 ? -15.260 7.644 42.836 1.00 80.56 88 ALA A CA 1
ATOM 728 C C . ALA A 1 88 ? -16.583 6.875 42.707 1.00 80.56 88 ALA A C 1
ATOM 730 O O . ALA A 1 88 ? -16.613 5.642 42.737 1.00 80.56 88 ALA A O 1
ATOM 731 N N . ARG A 1 89 ? -17.689 7.608 42.533 1.00 80.38 89 ARG A N 1
ATOM 732 C CA . ARG A 1 89 ? -19.020 7.028 42.279 1.00 80.38 89 ARG A CA 1
ATOM 733 C C . ARG A 1 89 ? -19.118 6.492 40.847 1.00 80.38 89 ARG A C 1
ATOM 735 O O . ARG A 1 89 ? -18.403 6.966 39.972 1.00 80.38 89 ARG A O 1
ATOM 742 N N . ALA A 1 90 ? -20.064 5.584 40.590 1.00 80.44 90 ALA A N 1
ATOM 743 C CA . ALA A 1 90 ? -20.296 5.005 39.257 1.00 80.44 90 ALA A CA 1
ATOM 744 C C . ALA A 1 90 ? -20.411 6.076 38.153 1.00 80.44 90 ALA A C 1
ATOM 746 O O . ALA A 1 90 ? -19.653 6.050 37.196 1.00 80.44 90 ALA A O 1
ATOM 747 N N . ALA A 1 91 ? -21.211 7.124 38.383 1.00 75.62 91 ALA A N 1
ATOM 748 C CA . ALA A 1 91 ? -21.364 8.238 37.441 1.00 75.62 91 ALA A CA 1
ATOM 749 C C . ALA A 1 91 ? -20.063 9.001 37.112 1.00 75.62 91 ALA A C 1
ATOM 751 O O . ALA A 1 91 ? -20.033 9.729 36.130 1.00 75.62 91 ALA A O 1
ATOM 752 N N . ILE A 1 92 ? -19.017 8.893 37.942 1.00 82.56 92 ILE A N 1
ATOM 753 C CA . ILE A 1 92 ? -17.678 9.445 37.682 1.00 82.56 92 ILE A CA 1
ATOM 754 C C . ILE A 1 92 ? -16.812 8.414 36.942 1.00 82.56 92 ILE A C 1
ATOM 756 O O . ILE A 1 92 ? -16.097 8.779 36.010 1.00 82.56 92 ILE A O 1
ATOM 760 N N . ARG A 1 93 ? -16.908 7.134 37.325 1.00 85.12 93 ARG A N 1
ATOM 761 C CA . ARG A 1 93 ? -16.193 6.017 36.684 1.00 85.12 93 ARG A CA 1
ATOM 762 C C . ARG A 1 93 ? -16.614 5.796 35.232 1.00 85.12 93 ARG A C 1
ATOM 764 O O . ARG A 1 93 ? -15.778 5.386 34.435 1.00 85.12 93 ARG A O 1
ATOM 771 N N . ASP A 1 94 ? -17.860 6.121 34.892 1.00 84.44 94 ASP A N 1
ATOM 772 C CA . ASP A 1 94 ? -18.414 5.957 33.542 1.00 84.44 94 ASP A CA 1
ATOM 773 C C . ASP A 1 94 ? -18.033 7.112 32.591 1.00 84.44 94 ASP A C 1
ATOM 775 O O . ASP A 1 94 ? -18.068 6.963 31.370 1.00 84.44 94 ASP A O 1
ATOM 779 N N . VAL A 1 95 ? -17.572 8.256 33.120 1.00 85.12 95 VAL A N 1
ATOM 780 C CA . VAL A 1 95 ? -17.254 9.460 32.323 1.00 85.12 95 VAL A CA 1
ATOM 781 C C . VAL A 1 95 ? -16.250 9.202 31.188 1.00 85.12 95 VAL A C 1
ATOM 783 O O . VAL A 1 95 ? -16.481 9.700 30.081 1.00 85.12 95 VAL A O 1
ATOM 786 N N . PRO A 1 96 ? -15.142 8.453 31.375 1.00 87.25 96 PRO A N 1
ATOM 787 C CA . PRO A 1 96 ? -14.228 8.158 30.272 1.00 87.25 96 PRO A CA 1
ATOM 788 C C . PRO A 1 96 ? -14.909 7.446 29.098 1.00 87.25 96 PRO A C 1
ATOM 790 O O . PRO A 1 96 ? -14.544 7.687 27.943 1.00 87.25 96 PRO A O 1
ATOM 793 N N . TYR A 1 97 ? -15.903 6.607 29.387 1.00 85.12 97 TYR A N 1
ATOM 794 C CA . TYR A 1 97 ? -16.676 5.863 28.401 1.00 85.12 97 TYR A CA 1
ATOM 795 C C . TYR A 1 97 ? -17.703 6.766 27.713 1.00 85.12 97 TYR A C 1
ATOM 797 O O . TYR A 1 97 ? -17.698 6.861 26.484 1.00 85.12 97 TYR A O 1
ATOM 805 N N . ASP A 1 98 ? -18.491 7.513 28.491 1.00 80.75 98 ASP A N 1
ATOM 806 C CA . ASP A 1 98 ? -19.528 8.430 27.993 1.00 80.75 98 ASP A CA 1
ATOM 807 C C . ASP A 1 98 ? -18.974 9.507 27.054 1.00 80.75 98 ASP A C 1
ATOM 809 O O . ASP A 1 98 ? -19.625 9.924 26.092 1.00 80.75 98 ASP A O 1
ATOM 813 N N . TYR A 1 99 ? -17.746 9.956 27.317 1.00 82.94 99 TYR A N 1
ATOM 814 C CA . TYR A 1 99 ? -17.069 10.973 26.516 1.00 82.94 99 TYR A CA 1
ATOM 815 C C . TYR A 1 99 ? -16.110 10.386 25.470 1.00 82.94 99 TYR A C 1
ATOM 817 O O . TYR A 1 99 ? -15.395 11.141 24.801 1.00 82.94 99 TYR A O 1
ATOM 825 N N . ALA A 1 100 ? -16.093 9.058 25.309 1.00 85.94 100 ALA A N 1
ATOM 826 C CA . ALA A 1 100 ? -15.252 8.333 24.361 1.00 85.94 100 ALA A CA 1
ATOM 827 C C . ALA A 1 100 ? -13.759 8.714 24.459 1.00 85.94 100 ALA A C 1
ATOM 829 O O . ALA A 1 100 ? -13.075 8.882 23.443 1.00 85.94 100 ALA A O 1
ATOM 830 N N . MET A 1 101 ? -13.246 8.859 25.686 1.00 89.12 101 MET A N 1
ATOM 831 C CA . MET A 1 101 ? -11.880 9.324 25.957 1.00 89.12 101 MET A CA 1
ATOM 832 C C . MET A 1 101 ? -10.822 8.484 25.241 1.00 89.12 101 MET A C 1
ATOM 834 O O . MET A 1 101 ? -9.885 9.045 24.682 1.00 89.12 101 MET A O 1
ATOM 838 N N . PHE A 1 102 ? -10.995 7.163 25.174 1.00 89.25 102 PHE A N 1
ATOM 839 C CA . PHE A 1 102 ? -10.048 6.262 24.508 1.00 89.25 102 PHE A CA 1
ATOM 840 C C . PHE A 1 102 ? -10.032 6.407 22.980 1.00 89.25 102 PHE A C 1
ATOM 842 O O . PHE A 1 102 ? -8.971 6.298 22.367 1.00 89.25 102 PHE A O 1
ATOM 849 N N . ASN A 1 103 ? -11.172 6.723 22.357 1.00 86.56 103 ASN A N 1
ATOM 850 C CA . ASN A 1 103 ? -11.233 7.005 20.917 1.00 86.56 103 ASN A CA 1
ATOM 851 C C . ASN A 1 103 ? -10.566 8.345 20.587 1.00 86.56 103 ASN A C 1
ATOM 853 O O . ASN A 1 103 ? -9.914 8.484 19.553 1.00 86.56 103 ASN A O 1
ATOM 857 N N . ARG A 1 104 ? -10.710 9.335 21.473 1.00 91.94 104 ARG A N 1
ATOM 858 C CA . ARG A 1 104 ? -10.063 10.646 21.338 1.00 91.94 104 ARG A CA 1
ATOM 859 C C . ARG A 1 104 ? -8.556 10.556 21.560 1.00 91.94 104 ARG A C 1
ATOM 861 O O . ARG A 1 104 ? -7.806 11.062 20.731 1.00 91.94 104 ARG A O 1
ATOM 868 N N . MET A 1 105 ? -8.131 9.831 22.596 1.00 94.88 105 MET A N 1
ATOM 869 C CA . MET A 1 105 ? -6.725 9.513 22.856 1.00 94.88 105 MET A CA 1
ATOM 870 C C . MET A 1 105 ? -6.089 8.842 21.642 1.00 94.88 105 MET A C 1
ATOM 872 O O . MET A 1 105 ? -5.027 9.264 21.191 1.00 94.88 105 MET A O 1
ATOM 876 N N . TRP A 1 106 ? -6.767 7.842 21.072 1.00 93.56 106 TRP A N 1
ATOM 877 C CA . TRP A 1 106 ? -6.319 7.191 19.849 1.00 93.56 106 TRP A CA 1
ATOM 878 C C . TRP A 1 106 ? -6.180 8.182 18.703 1.00 93.56 106 TRP A C 1
ATOM 880 O O . TRP A 1 106 ? -5.099 8.330 18.147 1.00 93.56 106 TRP A O 1
ATOM 890 N N . ARG A 1 107 ? -7.251 8.904 18.374 1.00 91.38 107 ARG A N 1
ATOM 891 C CA . ARG A 1 107 ? -7.282 9.804 17.220 1.00 91.38 107 ARG A CA 1
ATOM 892 C C . ARG A 1 107 ? -6.230 10.908 17.306 1.00 91.38 107 ARG A C 1
ATOM 894 O O . ARG A 1 107 ? -5.494 11.118 16.344 1.00 91.38 107 ARG A O 1
ATOM 901 N N . TYR A 1 108 ? -6.202 11.627 18.425 1.00 93.62 108 TYR A N 1
ATOM 902 C CA . TYR A 1 108 ? -5.414 12.849 18.567 1.00 93.62 108 TYR A CA 1
ATOM 903 C C . TYR A 1 108 ? -4.037 12.597 19.157 1.00 93.62 108 TYR A C 1
ATOM 905 O O . TYR A 1 108 ? -3.101 13.254 18.732 1.00 93.62 108 TYR A O 1
ATOM 913 N N . GLY A 1 109 ? -3.911 11.663 20.100 1.00 94.88 109 GLY A N 1
ATOM 914 C CA . GLY A 1 109 ? -2.663 11.416 20.816 1.00 94.88 109 GLY A CA 1
ATOM 915 C C . GLY A 1 109 ? -1.803 10.296 20.240 1.00 94.88 109 GLY A C 1
ATOM 916 O O . GLY A 1 109 ? -0.624 10.256 20.561 1.00 94.88 109 GLY A O 1
ATOM 917 N N . ILE A 1 110 ? -2.348 9.383 19.424 1.00 96.00 110 ILE A N 1
ATOM 918 C CA . ILE A 1 110 ? -1.618 8.188 18.951 1.00 96.00 110 ILE A CA 1
ATOM 919 C C . ILE A 1 110 ? -1.570 8.113 17.424 1.00 96.00 110 ILE A C 1
ATOM 921 O O . ILE A 1 110 ? -0.491 8.117 16.838 1.00 96.00 110 ILE A O 1
ATOM 925 N N . TYR A 1 111 ? -2.730 8.045 16.777 1.00 92.38 111 TYR A N 1
ATOM 926 C CA . TYR A 1 111 ? -2.866 7.811 15.344 1.00 92.38 111 TYR A CA 1
ATOM 927 C C . TYR A 1 111 ? -2.277 8.958 14.520 1.00 92.38 111 TYR A C 1
ATOM 929 O O . TYR A 1 111 ? -1.401 8.726 13.694 1.00 92.38 111 TYR A O 1
ATOM 937 N N . SER A 1 112 ? -2.695 10.200 14.790 1.00 92.38 112 SER A N 1
ATOM 938 C CA . SER A 1 112 ? -2.215 11.387 14.065 1.00 92.38 112 SER A CA 1
ATOM 939 C C . SER A 1 112 ? -0.677 11.512 14.023 1.00 92.38 112 SER A C 1
ATOM 941 O O . SER A 1 112 ? -0.112 11.585 12.927 1.00 92.38 112 SER A O 1
ATOM 943 N N . PRO A 1 113 ? 0.053 11.458 15.158 1.00 94.12 113 PRO A N 1
ATOM 944 C CA . PRO A 1 113 ? 1.513 11.528 15.126 1.00 94.12 113 PRO A CA 1
ATOM 945 C C . PRO A 1 113 ? 2.164 10.281 14.520 1.00 94.12 113 PRO A C 1
ATOM 947 O O . PRO A 1 113 ? 3.188 10.418 13.853 1.00 94.12 113 PRO A O 1
ATOM 950 N N . LEU A 1 114 ? 1.608 9.076 14.715 1.00 91.81 114 LEU A N 1
ATOM 951 C CA . LEU A 1 114 ? 2.134 7.864 14.071 1.00 91.81 114 LEU A CA 1
ATOM 952 C C . LEU A 1 114 ? 2.041 7.947 12.551 1.00 91.81 114 LEU A C 1
ATOM 954 O O . LEU A 1 114 ? 2.984 7.550 11.871 1.00 91.81 114 LEU A O 1
ATOM 958 N N . GLU A 1 115 ? 0.954 8.507 12.033 1.00 90.06 115 GLU A N 1
ATOM 959 C CA . GLU A 1 115 ? 0.745 8.690 10.604 1.00 90.06 115 GLU A CA 1
ATOM 960 C C . GLU A 1 115 ? 1.723 9.721 10.021 1.00 90.06 115 GLU A C 1
ATOM 962 O O . GLU A 1 115 ? 2.406 9.441 9.035 1.00 90.06 115 GLU A O 1
ATOM 967 N N . LEU A 1 116 ? 1.909 10.864 10.694 1.00 89.12 116 LEU A N 1
ATOM 968 C CA . LEU A 1 116 ? 2.919 11.862 10.311 1.00 89.12 116 LEU A CA 1
ATOM 969 C C . LEU A 1 116 ? 4.338 11.283 10.309 1.00 89.12 116 LEU A C 1
ATOM 971 O O . LEU A 1 116 ? 5.120 11.533 9.389 1.00 89.12 116 LEU A O 1
ATOM 975 N N . LEU A 1 117 ? 4.686 10.502 11.332 1.00 90.25 117 LEU A N 1
ATOM 976 C CA . LEU A 1 117 ? 5.980 9.830 11.404 1.00 90.25 117 LEU A CA 1
ATOM 977 C C . LEU A 1 117 ? 6.105 8.802 10.279 1.00 90.25 117 LEU A C 1
ATOM 979 O O . LEU A 1 117 ? 7.118 8.795 9.588 1.00 90.25 117 LEU A O 1
ATOM 983 N N . HIS A 1 118 ? 5.084 7.982 10.043 1.00 85.81 118 HIS A N 1
ATOM 984 C CA . HIS A 1 118 ? 5.090 6.966 8.997 1.00 85.81 118 HIS A CA 1
ATOM 985 C C . HIS A 1 118 ? 5.320 7.568 7.602 1.00 85.81 118 HIS A C 1
ATOM 987 O O . HIS A 1 118 ? 6.196 7.101 6.871 1.00 85.81 118 HIS A O 1
ATOM 993 N N . GLN A 1 119 ? 4.617 8.656 7.276 1.00 84.88 119 GLN A N 1
ATOM 994 C CA . GLN A 1 119 ? 4.740 9.372 6.000 1.00 84.88 119 GLN A CA 1
ATOM 995 C C . GLN A 1 119 ? 6.138 9.966 5.760 1.00 84.88 119 GLN A C 1
ATOM 997 O O . GLN A 1 119 ? 6.526 10.193 4.614 1.00 84.88 119 GLN A O 1
ATOM 1002 N N . ASN A 1 120 ? 6.911 10.192 6.827 1.00 84.06 120 ASN A N 1
ATOM 1003 C CA . ASN A 1 120 ? 8.248 10.787 6.782 1.00 84.06 120 ASN A CA 1
ATOM 1004 C C . ASN A 1 120 ? 9.389 9.770 6.982 1.00 84.06 120 ASN A C 1
ATOM 1006 O O . ASN A 1 120 ? 10.540 10.149 7.230 1.00 84.06 120 ASN A O 1
ATOM 1010 N N . LEU A 1 121 ? 9.101 8.471 6.869 1.00 82.56 121 LEU A N 1
ATOM 1011 C CA . LEU A 1 121 ? 10.141 7.446 6.818 1.00 82.56 121 LEU A CA 1
ATOM 1012 C C . LEU A 1 121 ? 11.004 7.598 5.545 1.00 82.56 121 LEU A C 1
ATOM 1014 O O . LEU A 1 121 ? 10.491 7.971 4.491 1.00 82.56 121 LEU A O 1
ATOM 1018 N N . PRO A 1 122 ? 12.316 7.289 5.609 1.00 85.62 122 PRO A N 1
ATOM 1019 C CA . PRO A 1 122 ? 13.042 6.745 6.762 1.00 85.62 122 PRO A CA 1
ATOM 1020 C C . PRO A 1 122 ? 13.516 7.802 7.779 1.00 85.62 122 PRO A C 1
ATOM 1022 O O . PRO A 1 122 ? 14.003 7.432 8.845 1.00 85.62 122 PRO A O 1
ATOM 1025 N N . GLY A 1 123 ? 13.377 9.102 7.491 1.00 82.94 123 GLY A N 1
ATOM 1026 C CA . GLY A 1 123 ? 13.927 10.188 8.320 1.00 82.94 123 GLY A CA 1
ATOM 1027 C C . GLY A 1 123 ? 13.355 10.266 9.742 1.00 82.94 123 GLY A C 1
ATOM 1028 O O . GLY A 1 123 ? 14.021 10.747 10.657 1.00 82.94 123 GLY A O 1
ATOM 1029 N N . SER A 1 124 ? 12.147 9.751 9.947 1.00 89.50 124 SER A N 1
ATOM 1030 C CA . SER A 1 124 ? 11.441 9.687 11.231 1.00 89.50 124 SER A CA 1
ATOM 1031 C C . SER A 1 124 ? 11.629 8.369 12.000 1.00 89.50 124 SER A C 1
ATOM 1033 O O . SER A 1 124 ? 11.029 8.211 13.064 1.00 89.50 124 SER A O 1
ATOM 1035 N N . LEU A 1 125 ? 12.439 7.417 11.509 1.00 89.12 125 LEU A N 1
ATOM 1036 C CA . LEU A 1 125 ? 12.495 6.046 12.041 1.00 89.12 125 LEU A CA 1
ATOM 1037 C C . LEU A 1 125 ? 12.773 5.987 13.553 1.00 89.12 125 LEU A C 1
ATOM 1039 O O . LEU A 1 125 ? 12.039 5.336 14.294 1.00 89.12 125 LEU A O 1
ATOM 1043 N N . GLY A 1 126 ? 13.811 6.683 14.024 1.00 91.56 126 GLY A N 1
ATOM 1044 C CA . GLY A 1 126 ? 14.163 6.729 15.450 1.00 91.56 126 GLY A CA 1
ATOM 1045 C C . GLY A 1 126 ? 13.032 7.293 16.326 1.00 91.56 126 GLY A C 1
ATOM 1046 O O . GLY A 1 126 ? 12.581 6.603 17.246 1.00 91.56 126 GLY A O 1
ATOM 1047 N N . PRO A 1 127 ? 12.530 8.511 16.035 1.00 94.06 127 PRO A N 1
ATOM 1048 C CA . PRO A 1 127 ? 11.360 9.077 16.706 1.00 94.06 127 PRO A CA 1
ATOM 1049 C C . PRO A 1 127 ? 10.127 8.160 16.695 1.00 94.06 127 PRO A C 1
ATOM 1051 O O . PRO A 1 127 ? 9.488 7.993 17.734 1.00 94.06 127 PRO A O 1
ATOM 1054 N N . MET A 1 128 ? 9.822 7.527 15.558 1.00 94.19 128 MET A N 1
ATOM 10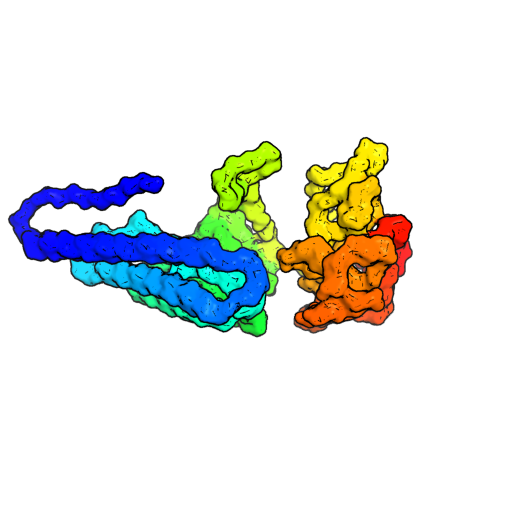55 C CA . MET A 1 128 ? 8.685 6.616 15.403 1.00 94.19 128 MET A CA 1
ATOM 1056 C C . MET A 1 128 ? 8.790 5.416 16.343 1.00 94.19 128 MET A C 1
ATOM 1058 O O . MET A 1 128 ? 7.848 5.134 17.078 1.00 94.19 128 MET A O 1
ATOM 1062 N N . LEU A 1 129 ? 9.948 4.751 16.387 1.00 93.69 129 LEU A N 1
ATOM 1063 C CA . LEU A 1 129 ? 10.160 3.610 17.279 1.00 93.69 129 LEU A CA 1
ATOM 1064 C C . LEU A 1 129 ? 10.046 4.013 18.747 1.00 93.69 129 LEU A C 1
ATOM 1066 O O . LEU A 1 129 ? 9.328 3.363 19.505 1.00 93.69 129 LEU A O 1
ATOM 1070 N N . HIS A 1 130 ? 10.681 5.117 19.150 1.00 94.62 130 HIS A N 1
ATOM 1071 C CA . HIS A 1 130 ? 10.562 5.614 20.522 1.00 94.62 130 HIS A CA 1
ATOM 1072 C C . HIS A 1 130 ? 9.099 5.905 20.890 1.00 94.62 130 HIS A C 1
ATOM 1074 O O . HIS A 1 130 ? 8.678 5.671 22.027 1.00 94.62 130 HIS A O 1
ATOM 1080 N N . PHE A 1 131 ? 8.322 6.453 19.959 1.00 97.06 131 PHE A N 1
ATOM 1081 C CA . PHE A 1 131 ? 6.923 6.755 20.213 1.00 97.06 131 PHE A CA 1
ATOM 1082 C C . PHE A 1 131 ? 6.065 5.492 20.319 1.00 97.06 131 PHE A C 1
ATOM 1084 O O . PHE A 1 131 ? 5.304 5.370 21.273 1.00 97.06 131 PHE A O 1
ATOM 1091 N N . ILE A 1 132 ? 6.267 4.513 19.435 1.00 95.81 132 ILE A N 1
ATOM 1092 C CA . ILE A 1 132 ? 5.607 3.200 19.487 1.00 95.81 132 ILE A CA 1
ATOM 1093 C C . ILE A 1 132 ? 5.822 2.520 20.842 1.00 95.81 132 ILE A C 1
ATOM 1095 O O . ILE A 1 132 ? 4.857 2.042 21.441 1.00 95.81 132 ILE A O 1
ATOM 1099 N N . TYR A 1 133 ? 7.056 2.504 21.359 1.00 94.94 133 TYR A N 1
ATOM 1100 C CA . TYR A 1 133 ? 7.341 1.924 22.677 1.00 94.94 133 TYR A CA 1
ATOM 1101 C C . TYR A 1 133 ? 6.608 2.662 23.802 1.00 94.94 133 TYR A C 1
ATOM 1103 O O . TYR A 1 133 ? 6.034 2.027 24.686 1.00 94.94 133 TYR A O 1
ATOM 1111 N N . HIS A 1 134 ? 6.590 3.997 23.754 1.00 96.69 134 HIS A N 1
ATOM 1112 C CA . HIS A 1 134 ? 5.886 4.807 24.746 1.00 96.69 134 HIS A CA 1
ATOM 1113 C C . HIS A 1 134 ? 4.376 4.537 24.729 1.00 96.69 134 HIS A C 1
ATOM 1115 O O . HIS A 1 134 ? 3.804 4.231 25.771 1.00 96.69 134 HIS A O 1
ATOM 1121 N N . VAL A 1 135 ? 3.755 4.568 23.545 1.00 96.88 135 VAL A N 1
ATOM 1122 C CA . VAL A 1 135 ? 2.326 4.281 23.367 1.00 96.88 135 VAL A CA 1
ATOM 1123 C C . VAL A 1 135 ? 1.998 2.868 23.838 1.00 96.88 135 VAL A C 1
ATOM 1125 O O . VAL A 1 135 ? 1.069 2.688 24.615 1.00 96.88 135 VAL A O 1
ATOM 1128 N N . SER A 1 136 ? 2.786 1.867 23.436 1.00 95.25 136 SER A N 1
ATOM 1129 C CA . SER A 1 136 ? 2.568 0.477 23.857 1.00 95.25 136 SER A CA 1
ATOM 1130 C C . SER A 1 136 ? 2.602 0.341 25.382 1.00 95.25 136 SER A C 1
ATOM 1132 O O . SER A 1 136 ? 1.775 -0.357 25.959 1.00 95.25 136 SER A O 1
ATOM 1134 N N . SER A 1 137 ? 3.525 1.035 26.054 1.00 94.75 137 SER A N 1
ATOM 1135 C CA . SER A 1 137 ? 3.604 1.059 27.517 1.00 94.75 137 SER A CA 1
ATOM 1136 C C . SER A 1 137 ? 2.379 1.727 28.156 1.00 94.75 137 SER A C 1
ATOM 1138 O O . SER A 1 137 ? 1.817 1.183 29.103 1.00 94.75 137 SER A O 1
ATOM 1140 N N . THR A 1 138 ? 1.929 2.863 27.617 1.00 94.31 138 THR A N 1
ATOM 1141 C CA . THR A 1 138 ? 0.710 3.563 28.055 1.00 94.31 138 THR A CA 1
ATOM 1142 C C . THR A 1 138 ? -0.540 2.695 27.908 1.00 94.31 138 THR A C 1
ATOM 1144 O O . THR A 1 138 ? -1.296 2.541 28.863 1.00 94.31 138 THR A O 1
ATOM 1147 N N . LEU A 1 139 ? -0.742 2.066 26.747 1.00 94.19 139 LEU A N 1
ATOM 1148 C CA . LEU A 1 139 ? -1.901 1.203 26.500 1.00 94.19 139 LEU A CA 1
ATOM 1149 C C . LEU A 1 139 ? -1.918 -0.026 27.424 1.00 94.19 139 LEU A C 1
ATOM 1151 O O . LEU A 1 139 ? -2.978 -0.394 27.924 1.00 94.19 139 LEU A O 1
ATOM 1155 N N . ASN A 1 140 ? -0.756 -0.632 27.699 1.00 90.94 140 ASN A N 1
ATOM 1156 C CA . ASN A 1 140 ? -0.669 -1.744 28.650 1.00 90.94 140 ASN A CA 1
ATOM 1157 C C . ASN A 1 140 ? -1.002 -1.311 30.086 1.00 90.94 140 ASN A C 1
ATOM 1159 O O . ASN A 1 140 ? -1.729 -2.031 30.760 1.00 90.94 140 ASN A O 1
ATOM 1163 N N . ARG A 1 141 ? -0.572 -0.119 30.533 1.00 90.88 141 ARG A N 1
ATOM 1164 C CA . ARG A 1 141 ? -0.984 0.407 31.848 1.00 90.88 141 ARG A CA 1
ATOM 1165 C C . ARG A 1 141 ? -2.502 0.524 31.957 1.00 90.88 141 ARG A C 1
ATOM 1167 O O . ARG A 1 141 ? -3.072 0.090 32.949 1.00 90.88 141 ARG A O 1
ATOM 1174 N N . PHE A 1 142 ? -3.176 1.060 30.939 1.00 90.88 142 PHE A N 1
ATOM 1175 C CA . PHE A 1 142 ? -4.641 1.140 30.953 1.00 90.88 142 PHE A CA 1
ATOM 1176 C C . PHE A 1 142 ? -5.313 -0.236 31.043 1.00 90.88 142 PHE A C 1
ATOM 1178 O O . PHE A 1 142 ? -6.279 -0.383 31.787 1.00 90.88 142 PHE A O 1
ATOM 1185 N N . LEU A 1 143 ? -4.786 -1.244 30.339 1.00 88.38 143 LEU A N 1
ATOM 1186 C CA . LEU A 1 143 ? -5.278 -2.623 30.436 1.00 88.38 143 LEU A CA 1
ATOM 1187 C C . LEU A 1 143 ? -5.095 -3.234 31.831 1.00 88.38 143 LEU A C 1
ATOM 1189 O O . LEU A 1 143 ? -5.940 -4.015 32.259 1.00 88.38 143 LEU A O 1
ATOM 1193 N N . GLU A 1 144 ? -3.997 -2.911 32.518 1.00 86.94 144 GLU A N 1
ATOM 1194 C CA . GLU A 1 144 ? -3.750 -3.354 33.896 1.00 86.94 144 GLU A CA 1
ATOM 1195 C C . GLU A 1 144 ? -4.726 -2.705 34.886 1.00 86.94 144 GLU A C 1
ATOM 1197 O O . GLU A 1 144 ? -5.163 -3.363 35.829 1.00 86.94 144 GLU A O 1
ATOM 1202 N N . PHE A 1 145 ? -5.093 -1.438 34.661 1.00 83.50 145 PHE A N 1
ATOM 1203 C CA . PHE A 1 145 ? -6.054 -0.726 35.506 1.00 83.50 145 PHE A CA 1
ATOM 1204 C C . PHE A 1 145 ? -7.493 -1.209 35.323 1.00 83.50 145 PHE A C 1
ATOM 1206 O O . PHE A 1 145 ? -8.205 -1.368 36.313 1.00 83.50 145 PHE A O 1
ATOM 1213 N N . ASP A 1 146 ? -7.932 -1.418 34.081 1.00 82.38 146 ASP A N 1
ATOM 1214 C CA . ASP A 1 146 ? -9.291 -1.867 33.787 1.00 82.38 146 ASP A CA 1
ATOM 1215 C C . ASP A 1 146 ? -9.303 -2.882 32.630 1.00 82.38 146 ASP A C 1
ATOM 1217 O O . ASP A 1 146 ? -9.287 -2.505 31.452 1.00 82.38 146 ASP A O 1
ATOM 1221 N N . PRO A 1 147 ? -9.380 -4.190 32.940 1.00 81.44 147 PRO A N 1
ATOM 1222 C CA . PRO A 1 147 ? -9.459 -5.238 31.929 1.00 81.44 147 PRO A CA 1
ATOM 1223 C C . PRO A 1 147 ? -10.672 -5.125 30.990 1.00 81.44 147 PRO A C 1
ATOM 1225 O O . PRO A 1 147 ? -10.627 -5.678 29.886 1.00 81.44 147 PRO A O 1
ATOM 1228 N N . ALA A 1 148 ? -11.745 -4.417 31.378 1.00 81.25 148 ALA A N 1
ATOM 1229 C CA . ALA A 1 148 ? -12.908 -4.195 30.515 1.00 81.25 148 ALA A CA 1
ATOM 1230 C C . ALA A 1 148 ? -12.561 -3.329 29.292 1.00 81.25 148 ALA A C 1
ATOM 1232 O O . ALA A 1 148 ? -13.189 -3.454 28.238 1.00 81.25 148 ALA A O 1
ATOM 1233 N N . LEU A 1 149 ? -11.491 -2.531 29.382 1.00 83.44 149 LEU A N 1
ATOM 1234 C CA . LEU A 1 149 ? -10.943 -1.777 28.255 1.00 83.44 149 LEU A CA 1
ATOM 1235 C C . LEU A 1 149 ? -10.324 -2.661 27.172 1.00 83.44 149 LEU A C 1
ATOM 1237 O O . LEU A 1 149 ? -10.040 -2.159 26.082 1.00 83.44 149 LEU A O 1
ATOM 1241 N N . GLY A 1 150 ? -10.155 -3.965 27.425 1.00 81.44 150 GLY A N 1
ATOM 1242 C CA . GLY A 1 150 ? -9.692 -4.939 26.435 1.00 81.44 150 GLY A CA 1
ATOM 1243 C C . GLY A 1 150 ? -10.404 -4.806 25.087 1.00 81.44 150 GLY A C 1
ATOM 1244 O O . GLY A 1 150 ? -9.748 -4.841 24.047 1.00 81.44 150 GLY A O 1
ATOM 1245 N N . VAL A 1 151 ? -11.710 -4.510 25.099 1.00 76.69 151 VAL A N 1
ATOM 1246 C CA . VAL A 1 151 ? -12.534 -4.416 23.883 1.00 76.69 151 VAL A CA 1
ATOM 1247 C C . VAL A 1 151 ? -12.009 -3.336 22.932 1.00 76.69 151 VAL A C 1
ATOM 1249 O O . VAL A 1 151 ? -12.078 -3.495 21.716 1.00 76.69 151 VAL A O 1
ATOM 1252 N N . ILE A 1 152 ? -11.466 -2.246 23.480 1.00 82.00 152 ILE A N 1
ATOM 1253 C CA . ILE A 1 152 ? -10.986 -1.085 22.722 1.00 82.00 152 ILE A CA 1
ATOM 1254 C C . ILE A 1 152 ? -9.465 -1.150 22.540 1.00 82.00 152 ILE A C 1
ATOM 1256 O O . ILE A 1 152 ? -8.952 -0.908 21.449 1.00 82.00 152 ILE A O 1
ATOM 1260 N N . LEU A 1 153 ? -8.723 -1.481 23.599 1.00 90.38 153 LEU A N 1
ATOM 1261 C CA . LEU A 1 153 ? -7.267 -1.329 23.625 1.00 90.38 153 LEU A CA 1
ATOM 1262 C C . LEU A 1 153 ? -6.519 -2.466 22.929 1.00 90.38 153 LEU A C 1
ATOM 1264 O O . LEU A 1 153 ? -5.424 -2.238 22.416 1.00 90.38 153 LEU A O 1
ATOM 1268 N N . TYR A 1 154 ? -7.087 -3.674 22.864 1.00 91.88 154 TYR A N 1
ATOM 1269 C CA . TYR A 1 154 ? -6.454 -4.776 22.135 1.00 91.88 154 TYR A CA 1
ATOM 1270 C C . TYR A 1 154 ? -6.319 -4.465 20.642 1.00 91.88 154 TYR A C 1
ATOM 1272 O O . TYR A 1 154 ? -5.287 -4.753 20.043 1.00 91.88 154 TYR A O 1
ATOM 1280 N N . GLU A 1 155 ? -7.315 -3.820 20.038 1.00 89.94 155 GLU A N 1
ATOM 1281 C CA . GLU A 1 155 ? -7.220 -3.388 18.642 1.00 89.94 155 GLU A CA 1
ATOM 1282 C C . GLU A 1 155 ? -6.115 -2.339 18.452 1.00 89.94 155 GLU A C 1
ATOM 1284 O O . GLU A 1 155 ? -5.252 -2.499 17.590 1.00 89.94 155 GLU A O 1
ATOM 1289 N N . GLN A 1 156 ? -6.074 -1.333 19.331 1.00 92.62 156 GLN A N 1
ATOM 1290 C CA . GLN A 1 156 ? -5.072 -0.263 19.307 1.00 92.62 156 GLN A CA 1
ATOM 1291 C C . GLN A 1 156 ? -3.641 -0.793 19.481 1.00 92.62 156 GLN A C 1
ATOM 1293 O O . GLN A 1 156 ? -2.724 -0.359 18.786 1.00 92.62 156 GLN A O 1
ATOM 1298 N N . LEU A 1 157 ? -3.432 -1.769 20.369 1.00 94.00 157 LEU A N 1
ATOM 1299 C CA . LEU A 1 157 ? -2.144 -2.454 20.524 1.00 94.00 157 LEU A CA 1
ATOM 1300 C C . LEU A 1 157 ? -1.762 -3.249 19.268 1.00 94.00 157 LEU A C 1
ATOM 1302 O O . LEU A 1 157 ? -0.591 -3.259 18.869 1.00 94.00 157 LEU A O 1
ATOM 1306 N N . GLY A 1 158 ? -2.744 -3.874 18.612 1.00 89.69 158 GLY A N 1
ATOM 1307 C CA . GLY A 1 158 ? -2.578 -4.512 17.307 1.00 89.69 158 GLY A CA 1
ATOM 1308 C C . GLY A 1 158 ? -2.092 -3.524 16.243 1.00 89.69 158 GLY A C 1
ATOM 1309 O O . GLY A 1 158 ? -1.072 -3.784 15.594 1.00 89.69 158 GLY A O 1
ATOM 1310 N N . ASP A 1 159 ? -2.763 -2.377 16.124 1.00 90.12 159 ASP A N 1
ATOM 1311 C CA . ASP A 1 159 ? -2.458 -1.301 15.172 1.00 90.12 159 ASP A CA 1
ATOM 1312 C C . ASP A 1 159 ? -1.077 -0.670 15.422 1.00 90.12 159 ASP A C 1
ATOM 1314 O O . ASP A 1 159 ? -0.270 -0.540 14.498 1.00 90.12 159 ASP A O 1
ATOM 1318 N N . VAL A 1 160 ? -0.742 -0.343 16.675 1.00 93.62 160 VAL A N 1
ATOM 1319 C CA . VAL A 1 160 ? 0.580 0.199 17.056 1.00 93.62 160 VAL A CA 1
ATOM 1320 C C . VAL A 1 160 ? 1.696 -0.776 16.682 1.00 93.62 160 VAL A C 1
ATOM 1322 O O . VAL A 1 160 ? 2.733 -0.378 16.142 1.00 93.62 160 VAL A O 1
ATOM 1325 N N . THR A 1 161 ? 1.465 -2.076 16.880 1.00 88.44 161 THR A N 1
ATOM 1326 C CA . THR A 1 161 ? 2.421 -3.110 16.470 1.00 88.44 161 THR A CA 1
ATOM 1327 C C . THR A 1 161 ? 2.567 -3.173 14.943 1.00 88.44 161 THR A C 1
ATOM 1329 O O . THR A 1 161 ? 3.664 -3.417 14.440 1.00 88.44 161 THR A O 1
ATOM 1332 N N . ARG A 1 162 ? 1.512 -2.894 14.164 1.00 86.94 162 ARG A N 1
ATOM 1333 C CA . ARG A 1 162 ? 1.616 -2.798 12.694 1.00 86.94 162 ARG A CA 1
ATOM 1334 C C . ARG A 1 162 ? 2.439 -1.592 12.247 1.00 86.94 162 ARG A C 1
ATOM 1336 O O . ARG A 1 162 ? 3.238 -1.734 11.322 1.00 86.94 162 ARG A O 1
ATOM 1343 N N . TYR A 1 163 ? 2.325 -0.445 12.915 1.00 86.56 163 TYR A N 1
ATOM 1344 C CA . TYR A 1 163 ? 3.235 0.682 12.674 1.00 86.56 163 TYR A CA 1
ATOM 1345 C C . TYR A 1 163 ? 4.692 0.297 12.980 1.00 86.56 163 TYR A C 1
ATOM 1347 O O . TYR A 1 163 ? 5.595 0.640 12.214 1.00 86.56 163 TYR A O 1
ATOM 1355 N N . HIS A 1 164 ? 4.934 -0.503 14.024 1.00 85.62 164 HIS A N 1
ATOM 1356 C CA . HIS A 1 164 ? 6.264 -1.062 14.310 1.00 85.62 164 HIS A CA 1
ATOM 1357 C C . HIS A 1 164 ? 6.760 -1.954 13.169 1.00 85.62 164 HIS A C 1
ATOM 1359 O O . HIS A 1 164 ? 7.897 -1.809 12.718 1.00 85.62 164 HIS A O 1
ATOM 1365 N N . MET A 1 165 ? 5.899 -2.821 12.631 1.00 82.94 165 MET A N 1
ATOM 1366 C CA . MET A 1 165 ? 6.225 -3.645 11.460 1.00 82.94 165 MET A CA 1
ATOM 1367 C C . MET A 1 165 ? 6.600 -2.801 10.238 1.00 82.94 165 MET A C 1
ATOM 1369 O O . MET A 1 165 ? 7.528 -3.160 9.512 1.00 82.94 165 MET A O 1
ATOM 1373 N N . ALA A 1 166 ? 5.887 -1.696 10.003 1.00 79.25 166 ALA A N 1
ATOM 1374 C CA . ALA A 1 166 ? 6.159 -0.786 8.894 1.00 79.25 166 ALA A CA 1
ATOM 1375 C C . ALA A 1 166 ? 7.508 -0.063 9.063 1.00 79.25 166 ALA A C 1
ATOM 1377 O O . ALA A 1 166 ? 8.240 0.104 8.085 1.00 79.25 166 ALA A O 1
ATOM 1378 N N . ALA A 1 167 ? 7.857 0.302 10.300 1.00 77.50 167 ALA A N 1
ATOM 1379 C CA . ALA A 1 167 ? 9.116 0.953 10.649 1.00 77.50 167 ALA A CA 1
ATOM 1380 C C . ALA A 1 167 ? 10.329 -0.002 10.602 1.00 77.50 167 ALA A C 1
ATOM 1382 O O . ALA A 1 167 ? 11.398 0.380 10.132 1.00 77.50 167 ALA A O 1
ATOM 1383 N N . GLN A 1 168 ? 10.184 -1.254 11.059 1.00 77.50 168 GLN A N 1
ATOM 1384 C CA . GLN A 1 168 ? 11.277 -2.232 11.172 1.00 77.50 168 GLN A CA 1
ATOM 1385 C C . GLN A 1 168 ? 11.029 -3.500 10.347 1.00 77.50 168 GLN A C 1
ATOM 1387 O O . GLN A 1 168 ? 10.623 -4.551 10.848 1.00 77.50 168 GLN A O 1
ATOM 1392 N N . ARG A 1 169 ? 11.383 -3.424 9.059 1.00 65.12 169 ARG A N 1
ATOM 1393 C CA . ARG A 1 169 ? 11.187 -4.519 8.092 1.00 65.12 169 ARG A CA 1
ATOM 1394 C C . ARG A 1 169 ? 11.930 -5.817 8.451 1.00 65.12 169 ARG A C 1
ATOM 1396 O O . ARG A 1 169 ? 11.428 -6.892 8.140 1.00 65.12 169 ARG A O 1
ATOM 1403 N N . GLN A 1 170 ? 13.074 -5.737 9.138 1.00 65.69 170 GLN A N 1
ATOM 1404 C CA . GLN A 1 170 ? 13.897 -6.904 9.502 1.00 65.69 170 GLN A CA 1
ATOM 1405 C C . GLN A 1 170 ? 13.229 -7.831 10.538 1.00 65.69 170 GLN A C 1
ATOM 1407 O O . GLN A 1 170 ? 13.458 -9.036 10.521 1.00 65.69 170 GLN A O 1
ATOM 1412 N N . HIS A 1 171 ? 12.349 -7.305 11.400 1.00 69.88 171 HIS A N 1
ATOM 1413 C CA . HIS A 1 171 ? 11.677 -8.075 12.462 1.00 69.88 171 HIS A CA 1
ATOM 1414 C C . HIS A 1 171 ? 10.201 -8.369 12.159 1.00 69.88 171 HIS A C 1
ATOM 1416 O O . HIS A 1 171 ? 9.426 -8.728 13.050 1.00 69.88 171 HIS A O 1
ATOM 1422 N N . ARG A 1 172 ? 9.793 -8.241 10.889 1.00 72.88 172 ARG A N 1
ATOM 1423 C CA . ARG A 1 172 ? 8.387 -8.285 10.465 1.00 72.88 172 ARG A CA 1
ATOM 1424 C C . ARG A 1 172 ? 7.643 -9.547 10.915 1.00 72.88 172 ARG A C 1
ATOM 1426 O O . ARG A 1 172 ? 6.493 -9.432 11.320 1.00 72.88 172 ARG A O 1
ATOM 1433 N N . LYS A 1 173 ? 8.275 -10.731 10.887 1.00 72.44 173 LYS A N 1
ATOM 1434 C CA . LYS A 1 173 ? 7.637 -11.999 11.311 1.00 72.44 173 LYS A CA 1
ATOM 1435 C C . LYS A 1 173 ? 7.289 -12.006 12.806 1.00 72.44 173 LYS A C 1
ATOM 1437 O O . LYS A 1 173 ? 6.172 -12.364 13.167 1.00 72.44 173 LYS A O 1
ATOM 1442 N N . HIS A 1 174 ? 8.220 -11.578 13.659 1.00 76.88 174 HIS A N 1
ATOM 1443 C CA . HIS A 1 174 ? 8.017 -11.505 15.109 1.00 76.88 174 HIS A CA 1
ATOM 1444 C C . HIS A 1 174 ? 6.937 -10.475 15.470 1.00 76.88 174 HIS A C 1
ATOM 1446 O O . HIS A 1 174 ? 5.985 -10.783 16.185 1.00 76.88 174 HIS A O 1
ATOM 1452 N N . LEU A 1 175 ? 7.032 -9.277 14.889 1.00 80.50 175 LEU A N 1
ATOM 1453 C CA . LEU A 1 175 ? 6.067 -8.201 15.111 1.00 80.50 175 LEU A CA 1
ATOM 1454 C C . LEU A 1 175 ? 4.664 -8.557 14.583 1.00 80.50 175 LEU A C 1
ATOM 1456 O O . LEU A 1 175 ? 3.669 -8.254 15.237 1.00 80.50 175 LEU A O 1
ATOM 1460 N N . ALA A 1 176 ? 4.564 -9.289 13.467 1.00 75.62 176 ALA A N 1
ATOM 1461 C CA . ALA A 1 176 ? 3.287 -9.826 12.990 1.00 75.62 176 ALA A CA 1
ATOM 1462 C C . ALA A 1 176 ? 2.656 -10.804 13.994 1.00 75.62 176 ALA A C 1
ATOM 1464 O O . ALA A 1 176 ? 1.437 -10.813 14.152 1.00 75.62 176 ALA A O 1
ATOM 1465 N N . GLY A 1 177 ? 3.472 -11.604 14.689 1.00 75.94 177 GLY A N 1
ATOM 1466 C CA . GLY A 1 177 ? 3.018 -12.482 15.769 1.00 75.94 177 GLY A CA 1
ATOM 1467 C C . GLY A 1 177 ? 2.426 -11.705 16.947 1.00 75.94 177 GLY A C 1
ATOM 1468 O O . GLY A 1 177 ? 1.320 -12.020 17.384 1.00 75.94 177 GLY A O 1
ATOM 1469 N N . ILE A 1 178 ? 3.114 -10.652 17.402 1.00 86.69 178 ILE A N 1
ATOM 1470 C CA . ILE A 1 178 ? 2.640 -9.777 18.491 1.00 86.69 178 ILE A CA 1
ATOM 1471 C C . ILE A 1 178 ? 1.339 -9.070 18.095 1.00 86.69 178 ILE A C 1
ATOM 1473 O O . ILE A 1 178 ? 0.370 -9.080 18.849 1.00 86.69 178 ILE A O 1
ATOM 1477 N N . SER A 1 179 ? 1.278 -8.507 16.887 1.00 85.81 179 SER A N 1
ATOM 1478 C CA . SER A 1 179 ? 0.071 -7.832 16.402 1.00 85.81 179 SER A CA 1
ATOM 1479 C C . SER A 1 179 ? -1.113 -8.809 16.330 1.00 85.81 179 SER A C 1
ATOM 1481 O O . SER A 1 179 ? -2.220 -8.500 16.769 1.00 85.81 179 SER A O 1
ATOM 1483 N N . ARG A 1 180 ? -0.869 -10.048 15.875 1.00 83.75 180 ARG A N 1
ATOM 1484 C CA . ARG A 1 180 ? -1.901 -11.091 15.771 1.00 83.75 180 ARG A CA 1
ATOM 1485 C C . ARG A 1 180 ? -2.408 -11.530 17.139 1.00 83.75 180 ARG A C 1
ATOM 1487 O O . ARG A 1 180 ? -3.597 -11.803 17.273 1.00 83.75 180 ARG A O 1
ATOM 1494 N N . TYR A 1 181 ? -1.529 -11.605 18.136 1.00 88.69 181 TYR A N 1
ATOM 1495 C CA . TYR A 1 181 ? -1.916 -11.885 19.517 1.00 88.69 181 TYR A CA 1
ATOM 1496 C C . TYR A 1 181 ? -2.954 -10.869 20.013 1.00 88.69 181 TYR A C 1
ATOM 1498 O O . TYR A 1 181 ? -4.013 -11.268 20.501 1.00 88.69 181 TYR A O 1
ATOM 1506 N N . TRP A 1 182 ? -2.702 -9.577 19.799 1.00 92.00 182 TRP A N 1
ATOM 1507 C CA . TRP A 1 182 ? -3.607 -8.519 20.239 1.00 92.00 182 TRP A CA 1
ATOM 1508 C C . TRP A 1 182 ? -4.950 -8.536 19.510 1.00 92.00 182 TRP A C 1
ATOM 1510 O O . TRP A 1 182 ? -5.993 -8.564 20.159 1.00 92.00 182 TRP A O 1
ATOM 1520 N N . TYR A 1 183 ? -4.968 -8.638 18.180 1.00 87.75 183 TYR A N 1
ATOM 1521 C CA . TYR A 1 183 ? -6.254 -8.718 17.483 1.00 87.75 183 TYR A CA 1
ATOM 1522 C C . TYR A 1 183 ? -7.032 -10.003 17.793 1.00 87.75 183 TYR A C 1
ATOM 1524 O O . TYR A 1 183 ? -8.257 -9.978 17.741 1.00 87.75 183 TYR A O 1
ATOM 1532 N N . ARG A 1 184 ? -6.376 -11.122 18.145 1.00 83.44 184 ARG A N 1
ATOM 1533 C CA . ARG A 1 184 ? -7.090 -12.331 18.600 1.00 83.44 184 ARG A CA 1
ATOM 1534 C C . ARG A 1 184 ? -7.811 -12.065 19.913 1.00 83.44 184 ARG A C 1
ATOM 1536 O O . ARG A 1 184 ? -8.995 -12.352 20.001 1.00 83.44 184 ARG A O 1
ATOM 1543 N N . LYS A 1 185 ? -7.138 -11.428 20.876 1.00 88.31 185 LYS A N 1
ATOM 1544 C CA . LYS A 1 185 ? -7.766 -10.984 22.129 1.00 88.31 185 LYS A CA 1
ATOM 1545 C C . LYS A 1 185 ? -8.960 -10.057 21.874 1.00 88.31 185 LYS A C 1
ATOM 1547 O O . LYS A 1 185 ? -9.994 -10.210 22.516 1.00 88.31 185 LYS A O 1
ATOM 1552 N N . ALA A 1 186 ? -8.842 -9.145 20.908 1.00 88.06 186 ALA A N 1
ATOM 1553 C CA . ALA A 1 186 ? -9.941 -8.270 20.502 1.00 88.06 186 ALA A CA 1
ATOM 1554 C C . ALA A 1 186 ? -11.107 -9.061 19.865 1.00 88.06 186 ALA A C 1
ATOM 1556 O O . ALA A 1 186 ? -12.269 -8.845 20.200 1.00 88.06 186 ALA A O 1
ATOM 1557 N N . ALA A 1 187 ? -10.801 -10.023 18.989 1.00 84.12 187 ALA A N 1
ATOM 1558 C CA . ALA A 1 187 ? -11.787 -10.878 18.328 1.00 84.12 187 ALA A CA 1
ATOM 1559 C C . ALA A 1 187 ? -12.503 -11.828 19.297 1.00 84.12 187 ALA A C 1
ATOM 1561 O O . ALA A 1 187 ? -13.677 -12.118 19.088 1.00 84.12 187 ALA A O 1
ATOM 1562 N N . ASP A 1 188 ? -11.825 -12.299 20.345 1.00 83.81 188 ASP A N 1
ATOM 1563 C CA . ASP A 1 188 ? -12.429 -13.140 21.383 1.00 83.81 188 ASP A CA 1
ATOM 1564 C C . ASP A 1 188 ? -13.514 -12.373 22.156 1.00 83.81 188 ASP A C 1
ATOM 1566 O O . ASP A 1 188 ? -14.523 -12.955 22.550 1.00 83.81 188 ASP A O 1
ATOM 1570 N N . GLN A 1 189 ? -13.337 -11.059 22.336 1.00 83.69 189 GLN A N 1
ATOM 1571 C CA . GLN A 1 189 ? -14.310 -10.202 23.018 1.00 83.69 189 GLN A CA 1
ATOM 1572 C C . GLN A 1 189 ? -15.391 -9.645 22.085 1.00 83.69 189 GLN A C 1
ATOM 1574 O O . GLN A 1 189 ? -16.523 -9.438 22.518 1.00 83.69 189 GLN A O 1
ATOM 1579 N N . ASN A 1 190 ? -15.069 -9.407 20.810 1.00 80.19 190 ASN A N 1
ATOM 1580 C CA . ASN A 1 190 ? -16.020 -8.897 19.826 1.00 80.19 190 ASN A CA 1
ATOM 1581 C C . ASN A 1 190 ? -15.914 -9.650 18.483 1.00 80.19 190 ASN A C 1
ATOM 1583 O O . ASN A 1 190 ? -15.391 -9.119 17.496 1.00 80.19 190 ASN A O 1
ATOM 1587 N N . PRO A 1 191 ? -16.411 -10.901 18.414 1.00 76.06 191 PRO A N 1
ATOM 1588 C CA . PRO A 1 191 ? -16.189 -11.784 17.267 1.00 76.06 191 PRO A CA 1
ATOM 1589 C C . PRO A 1 191 ? -16.874 -11.315 15.981 1.00 76.06 191 PRO A C 1
ATOM 1591 O O . PRO A 1 191 ? -16.446 -11.708 14.895 1.00 76.06 191 PRO A O 1
ATOM 1594 N N . ASN A 1 192 ? -17.891 -10.460 16.095 1.00 77.56 192 ASN A N 1
ATOM 1595 C CA . ASN A 1 192 ? -18.675 -9.962 14.966 1.00 77.56 192 ASN A CA 1
ATOM 1596 C C . ASN A 1 192 ? -18.094 -8.678 14.350 1.00 77.56 192 ASN A C 1
ATOM 1598 O O . ASN A 1 192 ? -18.606 -8.201 13.343 1.00 77.56 192 ASN A O 1
ATOM 1602 N N . LEU A 1 193 ? -17.036 -8.098 14.928 1.00 76.81 193 LEU A N 1
ATOM 1603 C CA . LEU A 1 193 ? -16.462 -6.858 14.417 1.00 76.81 193 LEU A CA 1
ATOM 1604 C C . LEU A 1 193 ? -15.563 -7.134 13.201 1.00 76.81 193 LEU A C 1
ATOM 1606 O O . LEU A 1 193 ? -14.409 -7.551 13.339 1.00 76.81 193 LEU A O 1
ATOM 1610 N N . GLY A 1 194 ? -16.091 -6.878 12.001 1.00 75.19 194 GLY A N 1
ATOM 1611 C CA . GLY A 1 194 ? -15.435 -7.230 10.738 1.00 75.19 194 GLY A CA 1
ATOM 1612 C C . GLY A 1 194 ? -14.013 -6.679 10.577 1.00 75.19 194 GLY A C 1
ATOM 1613 O O . GLY A 1 194 ? -13.132 -7.405 10.120 1.00 75.19 194 GLY A O 1
ATOM 1614 N N . ARG A 1 195 ? -13.740 -5.454 11.052 1.00 78.56 195 ARG A N 1
ATOM 1615 C CA . ARG A 1 195 ? -12.405 -4.825 10.974 1.00 78.56 195 ARG A CA 1
ATOM 1616 C C . ARG A 1 195 ? -11.311 -5.595 11.724 1.00 78.56 195 ARG A C 1
ATOM 1618 O O . ARG A 1 195 ? -10.197 -5.716 11.223 1.00 78.56 195 ARG A O 1
ATOM 1625 N N . ILE A 1 196 ? -11.619 -6.172 12.891 1.00 81.69 196 ILE A N 1
ATOM 1626 C CA . ILE A 1 196 ? -10.648 -6.958 13.673 1.00 81.69 196 ILE A CA 1
ATOM 1627 C C . ILE A 1 196 ? -10.340 -8.261 12.935 1.00 81.69 196 ILE A C 1
ATOM 1629 O O . ILE A 1 196 ? -9.182 -8.669 12.832 1.00 81.69 196 ILE A O 1
ATOM 1633 N N . GLN A 1 197 ? -11.377 -8.891 12.377 1.00 82.31 197 GLN A N 1
ATOM 1634 C CA . GLN A 1 197 ? -11.227 -10.097 11.569 1.00 82.31 197 GLN A CA 1
ATOM 1635 C C . GLN A 1 197 ? -10.399 -9.797 10.305 1.00 82.31 197 GLN A C 1
ATOM 1637 O O . GLN A 1 197 ? -9.463 -10.526 9.986 1.00 82.31 197 GLN A O 1
ATOM 1642 N N . HIS A 1 198 ? -10.633 -8.661 9.646 1.00 79.38 198 HIS A N 1
ATOM 1643 C CA . HIS A 1 198 ? -9.809 -8.203 8.530 1.00 79.38 198 HIS A CA 1
ATOM 1644 C C . HIS A 1 198 ? -8.340 -7.977 8.937 1.00 79.38 198 HIS A C 1
ATOM 1646 O O . HIS A 1 198 ? -7.432 -8.492 8.282 1.00 79.38 198 HIS A O 1
ATOM 1652 N N . SER A 1 199 ? -8.073 -7.300 10.057 1.00 77.88 199 SER A N 1
ATOM 1653 C CA . SER A 1 199 ? -6.708 -7.113 10.575 1.00 77.88 199 SER A CA 1
ATOM 1654 C C . SER A 1 199 ? -6.004 -8.443 10.879 1.00 77.88 199 SER A C 1
ATOM 1656 O O . SER A 1 199 ? -4.835 -8.627 10.524 1.00 77.88 199 SER A O 1
ATOM 1658 N N . LEU A 1 200 ? -6.715 -9.421 11.451 1.00 78.25 200 LEU A N 1
ATOM 1659 C CA . LEU A 1 200 ? -6.204 -10.782 11.644 1.00 78.25 200 LEU A CA 1
ATOM 1660 C C . LEU A 1 200 ? -5.880 -11.480 10.325 1.00 78.25 200 LEU A C 1
ATOM 1662 O O . LEU A 1 200 ? -4.896 -12.222 10.248 1.00 78.25 200 LEU A O 1
ATOM 1666 N N . ALA A 1 201 ? -6.662 -11.225 9.283 1.00 74.31 201 ALA A N 1
ATOM 1667 C CA . ALA A 1 201 ? -6.417 -11.766 7.961 1.00 74.31 201 ALA A CA 1
ATOM 1668 C C . ALA A 1 201 ? -5.187 -11.155 7.281 1.00 74.31 201 ALA A C 1
ATOM 1670 O O . ALA A 1 201 ? -4.360 -11.902 6.755 1.00 74.31 201 ALA A O 1
ATOM 1671 N N . VAL A 1 202 ? -5.012 -9.830 7.360 1.00 73.69 202 VAL A N 1
ATOM 1672 C CA . VAL A 1 202 ? -3.810 -9.124 6.875 1.00 73.69 202 VAL A CA 1
ATOM 1673 C C . VAL A 1 202 ? -2.551 -9.694 7.534 1.00 73.69 202 VAL A C 1
ATOM 1675 O O . VAL A 1 202 ? -1.543 -9.942 6.872 1.00 73.69 202 VAL A O 1
ATOM 1678 N N . LEU A 1 203 ? -2.610 -9.978 8.836 1.00 72.31 203 LEU A N 1
ATOM 1679 C CA . LEU A 1 203 ? -1.500 -10.579 9.581 1.00 72.31 203 LEU A CA 1
ATOM 1680 C C . LEU A 1 203 ? -1.309 -12.073 9.325 1.00 72.31 203 LEU A C 1
ATOM 1682 O O . LEU A 1 203 ? -0.267 -12.625 9.685 1.00 72.31 203 LEU A O 1
ATOM 1686 N N . SER A 1 204 ? -2.296 -12.736 8.731 1.00 66.56 204 SER A N 1
ATOM 1687 C CA . SER A 1 204 ? -2.265 -14.158 8.382 1.00 66.56 204 SER A CA 1
ATOM 1688 C C . SER A 1 204 ? -1.853 -14.380 6.926 1.00 66.56 204 SER A C 1
ATOM 1690 O O . SER A 1 204 ? -2.086 -15.454 6.389 1.00 66.56 204 SER A O 1
ATOM 1692 N N . HIS A 1 205 ? -1.197 -13.405 6.285 1.00 62.59 205 HIS A N 1
ATOM 1693 C CA . HIS A 1 205 ? -0.812 -13.473 4.869 1.00 62.59 205 HIS A CA 1
ATOM 1694 C C . HIS A 1 205 ? 0.111 -14.646 4.489 1.00 62.59 205 HIS A C 1
ATOM 1696 O O . HIS A 1 205 ? 0.257 -14.927 3.309 1.00 62.59 205 HIS A O 1
ATOM 1702 N N . PHE A 1 206 ? 0.721 -15.324 5.466 1.00 54.75 206 PHE A N 1
ATOM 1703 C CA . PHE A 1 206 ? 1.511 -16.546 5.265 1.00 54.75 206 PHE A CA 1
ATOM 1704 C C . PHE A 1 206 ? 0.707 -17.849 5.473 1.00 54.75 206 PHE A C 1
ATOM 1706 O O . PHE A 1 206 ? 1.231 -18.929 5.230 1.00 54.75 206 PHE A O 1
ATOM 1713 N N . TYR A 1 207 ? -0.540 -17.774 5.957 1.00 56.56 207 TYR A N 1
ATOM 1714 C CA . TYR A 1 207 ? -1.378 -18.922 6.323 1.00 56.56 207 TYR A CA 1
ATOM 1715 C C . TYR A 1 207 ? -2.755 -18.815 5.661 1.00 56.56 207 TYR A C 1
ATOM 1717 O O . TYR A 1 207 ? -3.704 -18.289 6.246 1.00 56.56 207 TYR A O 1
ATOM 1725 N N . ALA A 1 208 ? -2.861 -19.351 4.446 1.00 50.66 208 ALA A N 1
ATOM 1726 C CA . ALA A 1 208 ? -4.037 -19.278 3.580 1.00 50.66 208 ALA A CA 1
ATOM 1727 C C . ALA A 1 208 ? -5.376 -19.576 4.274 1.00 50.66 208 ALA A C 1
ATOM 1729 O O . ALA A 1 208 ? -6.250 -18.721 4.295 1.00 50.66 208 ALA A O 1
ATOM 1730 N N . LEU A 1 209 ? -5.513 -20.734 4.934 1.00 50.91 209 LEU A N 1
ATOM 1731 C CA . LEU A 1 209 ? -6.758 -21.123 5.624 1.00 50.91 209 LEU A CA 1
ATOM 1732 C C . LEU A 1 209 ? -7.144 -20.159 6.741 1.00 50.91 209 LEU A C 1
ATOM 1734 O O . LEU A 1 209 ? -8.318 -19.884 6.965 1.00 50.91 209 LEU A O 1
ATOM 1738 N N . GLN A 1 210 ? -6.149 -19.659 7.469 1.00 57.25 210 GLN A N 1
ATOM 1739 C CA . GLN A 1 210 ? -6.385 -18.750 8.579 1.00 57.25 210 GLN A CA 1
ATOM 1740 C C . GLN A 1 210 ? -6.789 -17.366 8.063 1.00 57.25 210 GLN A C 1
ATOM 1742 O O . GLN A 1 210 ? -7.688 -16.740 8.620 1.00 57.25 210 GLN A O 1
ATOM 1747 N N . ARG A 1 211 ? -6.179 -16.922 6.960 1.00 62.62 211 ARG A N 1
ATOM 1748 C CA . ARG A 1 211 ? -6.584 -15.720 6.233 1.00 62.62 211 ARG A CA 1
ATOM 1749 C C . ARG A 1 211 ? -8.005 -15.862 5.673 1.00 62.62 211 ARG A C 1
ATOM 1751 O O . ARG A 1 211 ? -8.810 -14.978 5.948 1.00 62.62 211 ARG A O 1
ATOM 1758 N N . LEU A 1 212 ? -8.336 -16.976 5.007 1.00 54.38 212 LEU A N 1
ATOM 1759 C CA . LEU A 1 212 ? -9.692 -17.302 4.538 1.00 54.38 212 LEU A CA 1
ATOM 1760 C C . LEU A 1 212 ? -10.713 -17.224 5.658 1.00 54.38 212 LEU A C 1
ATOM 1762 O O . LEU A 1 212 ? -11.681 -16.483 5.562 1.00 54.38 212 LEU A O 1
ATOM 1766 N N . PHE A 1 213 ? -10.467 -17.948 6.745 1.00 70.00 213 PHE A N 1
ATOM 1767 C CA . PHE A 1 213 ? -11.354 -17.997 7.896 1.00 70.00 213 PHE A CA 1
ATOM 1768 C C . PHE A 1 213 ? -11.676 -16.603 8.440 1.00 70.00 213 PHE A C 1
ATOM 1770 O O . PHE A 1 213 ? -12.843 -16.271 8.657 1.00 70.00 213 PHE A O 1
ATOM 1777 N N . TYR A 1 214 ? -10.647 -15.780 8.652 1.00 70.88 214 TYR A N 1
ATOM 1778 C CA . TYR A 1 214 ? -10.829 -14.442 9.196 1.00 70.88 214 TYR A CA 1
ATOM 1779 C C . TYR A 1 214 ? -11.498 -13.491 8.200 1.00 70.88 214 TYR A C 1
ATOM 1781 O O . TYR A 1 214 ? -12.320 -12.675 8.603 1.00 70.88 214 TYR A O 1
ATOM 1789 N N . LEU A 1 215 ? -11.252 -13.631 6.899 1.00 67.69 215 LEU A N 1
ATOM 1790 C CA . LEU A 1 215 ? -11.942 -12.808 5.906 1.00 67.69 215 LEU A CA 1
ATOM 1791 C C . LEU A 1 215 ? -13.391 -13.209 5.748 1.00 67.69 215 LEU A C 1
ATOM 1793 O O . LEU A 1 215 ? -14.250 -12.343 5.827 1.00 67.69 215 LEU A O 1
ATOM 1797 N N . THR A 1 216 ? -13.693 -14.502 5.652 1.00 65.81 216 THR A N 1
ATOM 1798 C CA . THR A 1 216 ? -15.073 -14.999 5.646 1.00 65.81 216 THR A CA 1
ATOM 1799 C C . THR A 1 216 ? -15.836 -14.519 6.880 1.00 65.81 216 THR A C 1
ATOM 1801 O O . THR A 1 216 ? -17.004 -14.156 6.772 1.00 65.81 216 THR A O 1
ATOM 1804 N N . LYS A 1 217 ? -15.188 -14.439 8.051 1.00 69.88 217 LYS A N 1
ATOM 1805 C CA . LYS A 1 217 ? -15.779 -13.797 9.234 1.00 69.88 217 LYS A CA 1
ATOM 1806 C C . LYS A 1 217 ? -15.978 -12.290 9.060 1.00 69.88 217 LYS A C 1
ATOM 1808 O O . LYS A 1 217 ? -17.037 -11.797 9.429 1.00 69.88 217 LYS A O 1
ATOM 1813 N N . ALA A 1 218 ? -15.009 -11.574 8.492 1.00 70.50 218 ALA A N 1
ATOM 1814 C CA . ALA A 1 218 ? -15.150 -10.147 8.201 1.00 70.50 218 ALA A CA 1
ATOM 1815 C C . ALA A 1 218 ? -16.343 -9.863 7.268 1.00 70.50 218 ALA A C 1
ATOM 1817 O O . ALA A 1 218 ? -17.126 -8.960 7.541 1.00 70.50 218 ALA A O 1
ATOM 1818 N N . PHE A 1 219 ? -16.526 -10.693 6.236 1.00 64.38 219 PHE A N 1
ATOM 1819 C CA . PHE A 1 219 ? -17.646 -10.646 5.293 1.00 64.38 219 PHE A CA 1
ATOM 1820 C C . PHE A 1 219 ? -18.995 -11.022 5.915 1.00 64.38 219 PHE A C 1
ATOM 1822 O O . PHE A 1 219 ? -19.988 -10.333 5.715 1.00 64.38 219 PHE A O 1
ATOM 1829 N N . LYS A 1 220 ? -19.061 -12.153 6.632 1.00 64.62 220 LYS A N 1
ATOM 1830 C CA . LYS A 1 220 ? -20.326 -12.718 7.131 1.00 64.62 220 LYS A CA 1
ATOM 1831 C C . LYS A 1 220 ? -20.990 -11.833 8.192 1.00 64.62 220 LYS A C 1
ATOM 1833 O O . LYS A 1 220 ? -22.197 -11.941 8.392 1.00 64.62 220 LYS A O 1
ATOM 1838 N N . TYR A 1 221 ? -20.217 -10.988 8.874 1.00 57.06 221 TYR A N 1
ATOM 1839 C CA . TYR A 1 221 ? -20.678 -10.197 10.017 1.00 57.06 221 TYR A CA 1
ATOM 1840 C C . TYR A 1 221 ? -20.636 -8.671 9.802 1.00 57.06 221 TYR A C 1
ATOM 1842 O O . TYR A 1 221 ? -20.772 -7.934 10.775 1.00 57.06 221 TYR A O 1
ATOM 1850 N N . GLY A 1 222 ? -20.500 -8.167 8.566 1.00 59.06 222 GLY A N 1
ATOM 1851 C CA . GLY A 1 222 ? -20.444 -6.719 8.317 1.00 59.06 222 GLY A CA 1
ATOM 1852 C C . GLY A 1 222 ? -21.020 -6.273 6.973 1.00 59.06 222 GLY A C 1
ATOM 1853 O O . GLY A 1 222 ? -20.843 -6.936 5.956 1.00 59.06 222 GLY A O 1
ATOM 1854 N N . ALA A 1 223 ? -21.696 -5.118 6.968 1.00 55.38 223 ALA A N 1
ATOM 1855 C CA . ALA A 1 223 ? -21.956 -4.364 5.741 1.00 55.38 223 ALA A CA 1
ATOM 1856 C C . ALA A 1 223 ? -20.615 -3.935 5.105 1.00 55.38 223 ALA A C 1
ATOM 1858 O O . ALA A 1 223 ? -19.653 -3.733 5.853 1.00 55.38 223 ALA A O 1
ATOM 1859 N N . PRO A 1 224 ? -20.528 -3.790 3.766 1.00 56.53 224 PRO A N 1
ATOM 1860 C CA . PRO A 1 224 ? -19.319 -3.284 3.121 1.00 56.53 224 PRO A CA 1
ATOM 1861 C C . PRO A 1 224 ? -18.908 -1.961 3.769 1.00 56.53 224 PRO A C 1
ATOM 1863 O O . PRO A 1 224 ? -19.747 -1.082 3.980 1.00 56.53 224 PRO A O 1
ATOM 1866 N N . GLU A 1 225 ? -17.631 -1.846 4.130 1.00 51.25 225 GLU A N 1
ATOM 1867 C CA . GLU A 1 225 ? -17.110 -0.641 4.766 1.00 51.25 225 GLU A CA 1
ATOM 1868 C C . GLU A 1 225 ? -17.108 0.485 3.732 1.00 51.25 225 GLU A C 1
ATOM 1870 O O . GLU A 1 225 ? -16.334 0.486 2.770 1.00 51.25 225 GLU A O 1
ATOM 1875 N N . LEU A 1 226 ? -18.069 1.393 3.904 1.00 63.56 226 LEU A N 1
ATOM 1876 C CA . LEU A 1 226 ? -18.200 2.606 3.119 1.00 63.56 226 LEU A CA 1
ATOM 1877 C C . LEU A 1 226 ? -17.309 3.665 3.752 1.00 63.56 226 LEU A C 1
ATOM 1879 O O . LEU A 1 226 ? -17.592 4.146 4.851 1.00 63.56 226 LEU A O 1
ATOM 1883 N N . GLU A 1 227 ? -16.261 4.063 3.048 1.00 62.03 227 GLU A N 1
ATOM 1884 C CA . GLU A 1 227 ? -15.449 5.199 3.462 1.00 62.03 227 GLU A CA 1
ATOM 1885 C C . GLU A 1 227 ? -15.964 6.460 2.768 1.00 62.03 227 GLU A C 1
ATOM 1887 O O . GLU A 1 227 ? -15.934 6.523 1.537 1.00 62.03 227 GLU A O 1
ATOM 1892 N N . PRO A 1 228 ? -16.462 7.472 3.502 1.00 76.69 228 PRO A N 1
ATOM 1893 C CA . PRO A 1 228 ? -16.940 8.698 2.882 1.00 76.69 228 PRO A CA 1
ATOM 1894 C C . PRO A 1 228 ? -15.786 9.408 2.175 1.00 76.69 228 PRO A C 1
ATOM 1896 O O . PRO A 1 228 ? -14.761 9.728 2.781 1.00 76.69 228 PRO A O 1
AT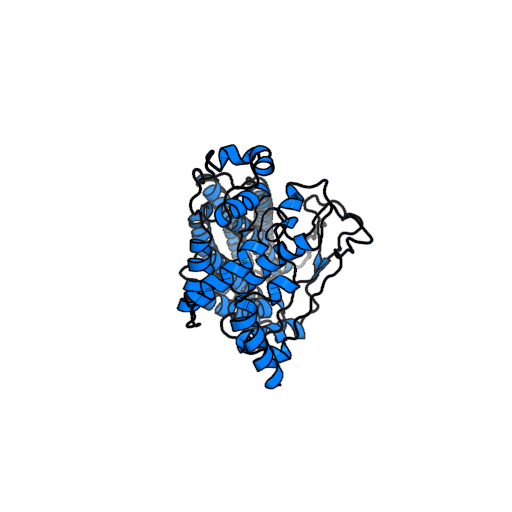OM 1899 N N . VAL A 1 229 ? -15.973 9.697 0.889 1.00 78.19 229 VAL A N 1
ATOM 1900 C CA . VAL A 1 229 ? -15.028 10.516 0.134 1.00 78.19 229 VAL A CA 1
ATOM 1901 C C . VAL A 1 229 ? -15.238 11.951 0.587 1.00 78.19 229 VAL A C 1
ATOM 1903 O O . VAL A 1 229 ? -16.294 12.543 0.382 1.00 78.19 229 VAL A O 1
ATOM 1906 N N . VAL A 1 230 ? -14.236 12.519 1.247 1.00 82.50 230 VAL A N 1
ATOM 1907 C CA . VAL A 1 230 ? -14.283 13.893 1.748 1.00 82.50 230 VAL A CA 1
ATOM 1908 C C . VAL A 1 230 ? -13.169 14.705 1.117 1.00 82.50 230 VAL A C 1
ATOM 1910 O O . VAL A 1 230 ? -12.030 14.251 1.002 1.00 82.50 230 VAL A O 1
ATOM 1913 N N . ARG A 1 231 ? -13.481 15.935 0.706 1.00 76.94 231 ARG A N 1
ATOM 1914 C CA . ARG A 1 231 ? -12.442 16.859 0.256 1.00 76.94 231 ARG A CA 1
ATOM 1915 C C . ARG A 1 231 ? -11.678 17.392 1.460 1.00 76.94 231 ARG A C 1
ATOM 1917 O O . ARG A 1 231 ? -12.274 17.780 2.463 1.00 76.94 231 ARG A O 1
ATOM 1924 N N . LEU A 1 232 ? -10.357 17.467 1.331 1.00 64.38 232 LEU A N 1
ATOM 1925 C CA . LEU A 1 232 ? -9.468 17.966 2.386 1.00 64.38 232 LEU A CA 1
ATOM 1926 C C . LEU A 1 232 ? -9.716 19.443 2.739 1.00 64.38 232 LEU A C 1
ATOM 1928 O O . LEU A 1 232 ? -9.401 19.869 3.847 1.00 64.38 232 LEU A O 1
ATOM 1932 N N . ASP A 1 233 ? -10.295 20.215 1.816 1.00 79.50 233 ASP A N 1
ATOM 1933 C CA . ASP A 1 233 ? -10.675 21.618 2.007 1.00 79.50 233 ASP A CA 1
ATOM 1934 C C . ASP A 1 233 ? -12.085 21.802 2.606 1.00 79.50 233 ASP A C 1
ATOM 1936 O O . ASP A 1 233 ? -12.505 22.932 2.842 1.00 79.50 233 ASP A O 1
ATOM 1940 N N . GLY A 1 234 ? -12.819 20.711 2.868 1.00 80.06 234 GLY A N 1
ATOM 1941 C CA . GLY A 1 234 ? -14.167 20.735 3.446 1.00 80.06 234 GLY A CA 1
ATOM 1942 C C . GLY A 1 234 ? -15.272 21.202 2.494 1.00 80.06 234 GLY A C 1
ATOM 1943 O O . GLY A 1 234 ? -16.427 21.295 2.909 1.00 80.06 234 GLY A O 1
ATOM 1944 N N . ASN A 1 235 ? -14.946 21.483 1.230 1.00 87.56 235 ASN A N 1
ATOM 1945 C CA . ASN A 1 235 ? -15.932 21.865 0.225 1.00 87.56 235 ASN A CA 1
ATOM 1946 C C . ASN A 1 235 ? -16.778 20.654 -0.224 1.00 87.56 235 ASN A C 1
ATOM 1948 O O . ASN A 1 235 ? -16.365 19.503 -0.046 1.00 87.56 235 ASN A O 1
ATOM 1952 N N . PRO A 1 236 ? -17.945 20.881 -0.859 1.00 88.88 236 PRO A N 1
ATOM 1953 C CA . PRO A 1 236 ? -18.745 19.807 -1.441 1.00 88.88 236 PRO A CA 1
ATOM 1954 C C . PRO A 1 236 ? -17.978 19.040 -2.526 1.00 88.88 236 PRO A C 1
ATOM 1956 O O . PRO A 1 236 ? -17.174 19.622 -3.268 1.00 88.88 236 PRO A O 1
ATOM 1959 N N . LEU A 1 237 ? -18.252 17.738 -2.641 1.00 87.50 237 LEU A N 1
ATOM 1960 C CA . LEU A 1 237 ? -17.751 16.913 -3.741 1.00 87.50 237 LEU A CA 1
ATOM 1961 C C . LEU A 1 237 ? -18.237 17.471 -5.085 1.00 87.50 237 LEU A C 1
ATOM 1963 O O . LEU A 1 237 ? -19.374 17.928 -5.206 1.00 87.50 237 LEU A O 1
ATOM 1967 N N . LEU A 1 238 ? -17.357 17.453 -6.086 1.00 86.31 238 LEU A N 1
ATOM 1968 C CA . LEU A 1 238 ? -17.705 17.879 -7.439 1.00 86.31 238 LEU A CA 1
ATOM 1969 C C . LEU A 1 238 ? -18.678 16.876 -8.087 1.00 86.31 238 LEU A C 1
ATOM 1971 O O . LEU A 1 238 ? -18.637 15.688 -7.749 1.00 86.31 238 LEU A O 1
ATOM 1975 N N . PRO A 1 239 ? -19.512 17.319 -9.047 1.00 79.75 239 PRO A N 1
ATOM 1976 C CA . PRO A 1 239 ? -20.335 16.412 -9.839 1.00 79.75 239 PRO A CA 1
ATOM 1977 C C . PRO A 1 239 ? -19.462 15.325 -10.486 1.00 79.75 239 PRO A C 1
ATOM 1979 O O . PRO A 1 239 ? -18.505 15.643 -11.187 1.00 79.75 239 PRO A O 1
ATOM 1982 N N . GLY A 1 240 ? -19.774 14.052 -10.223 1.00 73.12 240 GLY A N 1
ATOM 1983 C CA . GLY A 1 240 ? -19.040 12.895 -10.756 1.00 73.12 240 GLY A CA 1
ATOM 1984 C C . GLY A 1 240 ? -18.054 12.226 -9.790 1.00 73.12 240 GLY A C 1
ATOM 1985 O O . GLY A 1 240 ? -17.559 11.149 -10.106 1.00 73.12 240 GLY A O 1
ATOM 1986 N N . VAL A 1 241 ? -17.795 12.797 -8.606 1.00 71.44 241 VAL A N 1
ATOM 1987 C CA . VAL A 1 241 ? -16.993 12.129 -7.565 1.00 71.44 241 VAL A CA 1
ATOM 1988 C C . VAL A 1 241 ? -17.911 11.254 -6.699 1.00 71.44 241 VAL A C 1
ATOM 1990 O O . VAL A 1 241 ? -18.891 11.776 -6.158 1.00 71.44 241 VAL A O 1
ATOM 1993 N N . PRO A 1 242 ? -17.640 9.942 -6.549 1.00 77.62 242 PRO A N 1
ATOM 1994 C CA . PRO A 1 242 ? -18.457 9.075 -5.707 1.00 77.62 242 PRO A CA 1
ATOM 1995 C C . PRO A 1 242 ? -18.436 9.569 -4.258 1.00 77.62 242 PRO A C 1
ATOM 1997 O O . PRO A 1 242 ? -17.403 9.997 -3.754 1.00 77.62 242 PRO A O 1
ATOM 2000 N N . SER A 1 243 ? -19.583 9.511 -3.578 1.00 84.69 243 SER A N 1
ATOM 2001 C CA . SER A 1 243 ? -19.703 9.970 -2.187 1.00 84.69 243 SER A CA 1
ATOM 2002 C C . SER A 1 243 ? -19.008 9.048 -1.187 1.00 84.69 243 SER A C 1
ATOM 2004 O O . SER A 1 243 ? -18.702 9.479 -0.077 1.00 84.69 243 SER A O 1
ATOM 2006 N N . HIS A 1 244 ? -18.759 7.796 -1.575 1.00 83.69 244 HIS A N 1
ATOM 2007 C CA . HIS A 1 244 ? -18.121 6.778 -0.751 1.00 83.69 244 HIS A CA 1
ATOM 2008 C C . HIS A 1 244 ? -17.209 5.890 -1.607 1.00 83.69 244 HIS A C 1
ATOM 2010 O O . HIS A 1 244 ? -17.558 5.550 -2.739 1.00 83.69 244 HIS A O 1
ATOM 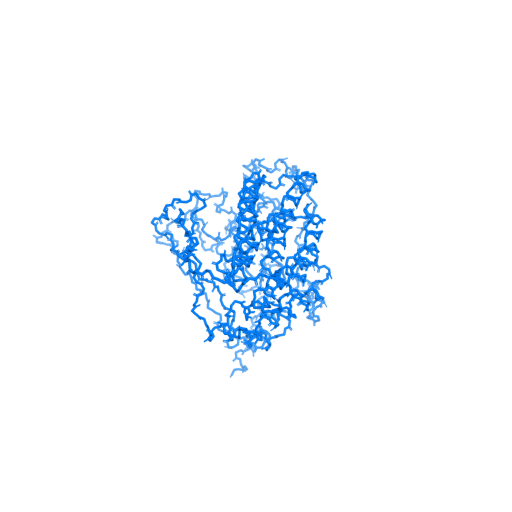2016 N N . GLY A 1 245 ? -16.060 5.507 -1.058 1.00 64.56 245 GLY A N 1
ATOM 2017 C CA . GLY A 1 245 ? -15.276 4.365 -1.514 1.00 64.56 245 GLY A CA 1
ATOM 2018 C C . GLY A 1 245 ? -15.759 3.086 -0.829 1.00 64.56 245 GLY A C 1
ATOM 2019 O O . GLY A 1 245 ? -16.323 3.138 0.263 1.00 64.56 245 GLY A O 1
ATOM 2020 N N . ILE A 1 246 ? -15.543 1.938 -1.471 1.00 58.53 246 ILE A N 1
ATOM 2021 C CA . ILE A 1 246 ? -15.810 0.618 -0.887 1.00 58.53 246 ILE A CA 1
ATOM 2022 C C . ILE A 1 246 ? -14.461 -0.036 -0.613 1.00 58.53 246 ILE A C 1
ATOM 2024 O O . ILE A 1 246 ? -13.670 -0.216 -1.543 1.00 58.53 246 ILE A O 1
ATOM 2028 N N . ALA A 1 247 ? -14.195 -0.398 0.642 1.00 47.28 247 ALA A N 1
ATOM 2029 C CA . ALA A 1 247 ? -12.980 -1.128 0.977 1.00 47.28 247 ALA A CA 1
ATOM 2030 C C . ALA A 1 247 ? -12.969 -2.493 0.248 1.00 47.28 247 ALA A C 1
ATOM 2032 O O . ALA A 1 247 ? -13.934 -3.258 0.372 1.00 47.28 247 ALA A O 1
ATOM 2033 N N . PRO A 1 248 ? -11.918 -2.818 -0.534 1.00 39.44 248 PRO A N 1
ATOM 2034 C CA . PRO A 1 248 ? -11.839 -4.088 -1.238 1.00 39.44 248 PRO A CA 1
ATOM 2035 C C . PRO A 1 248 ? -11.728 -5.232 -0.240 1.00 39.44 248 PRO A C 1
ATOM 2037 O O . PRO A 1 248 ? -11.174 -5.097 0.852 1.00 39.44 248 PRO A O 1
ATOM 2040 N N . ILE A 1 249 ? -12.228 -6.390 -0.647 1.00 42.88 249 ILE A N 1
ATOM 2041 C CA . ILE A 1 249 ? -12.445 -7.496 0.263 1.00 42.88 249 ILE A CA 1
ATOM 2042 C C . ILE A 1 249 ? -11.742 -8.758 -0.252 1.00 42.88 249 ILE A C 1
ATOM 2044 O O . ILE A 1 249 ? -11.866 -9.125 -1.417 1.00 42.88 249 ILE A O 1
ATOM 2048 N N . TRP A 1 250 ? -10.901 -9.380 0.582 1.00 43.12 250 TRP A N 1
ATOM 2049 C CA . TRP A 1 250 ? -10.062 -10.512 0.158 1.00 43.12 250 TRP A CA 1
ATOM 2050 C C . TRP A 1 250 ? -10.815 -11.832 0.346 1.00 43.12 250 TRP A C 1
ATOM 2052 O O . TRP A 1 250 ? -11.206 -12.165 1.456 1.00 43.12 250 TRP A O 1
ATOM 2062 N N . LEU A 1 251 ? -11.006 -12.603 -0.726 1.00 41.47 251 LEU A N 1
ATOM 2063 C CA . LEU A 1 251 ? -11.848 -13.815 -0.751 1.00 41.47 251 LEU A CA 1
ATOM 2064 C C . LEU A 1 251 ? -11.193 -15.064 -0.146 1.00 41.47 251 LEU A C 1
ATOM 2066 O O . LEU A 1 251 ? -11.817 -16.113 -0.058 1.00 41.47 251 LEU A O 1
ATOM 2070 N N . GLY A 1 252 ? -9.956 -14.934 0.332 1.00 37.62 252 GLY A N 1
ATOM 2071 C CA . GLY A 1 252 ? -9.448 -15.798 1.383 1.00 37.62 252 GLY A CA 1
ATOM 2072 C C . GLY A 1 252 ? -8.658 -17.036 0.966 1.00 37.62 252 GLY A C 1
ATOM 2073 O O . GLY A 1 252 ? -7.840 -17.461 1.769 1.00 37.62 252 GLY A O 1
ATOM 2074 N N . GLU A 1 253 ? -8.771 -17.562 -0.249 1.00 42.34 253 GLU A N 1
ATOM 2075 C CA . GLU A 1 253 ? -7.864 -18.636 -0.680 1.00 42.34 253 GLU A CA 1
ATOM 2076 C C . GLU A 1 253 ? -6.422 -18.135 -0.879 1.00 42.34 253 GLU A C 1
ATOM 2078 O O . GLU A 1 253 ? -6.177 -16.958 -1.175 1.00 42.34 253 GLU A O 1
ATOM 2083 N N . ALA A 1 254 ? -5.449 -19.026 -0.660 1.00 49.44 254 ALA A N 1
ATOM 2084 C CA . ALA A 1 254 ? -4.082 -18.777 -1.125 1.00 49.44 254 ALA A CA 1
ATOM 2085 C C . ALA A 1 254 ? -4.115 -18.740 -2.649 1.00 49.44 254 ALA A C 1
ATOM 2087 O O . ALA A 1 254 ? -4.732 -19.620 -3.244 1.00 49.44 254 ALA A O 1
ATOM 2088 N N . SER A 1 255 ? -3.412 -17.805 -3.286 1.00 53.41 255 SER A N 1
ATOM 2089 C CA . SER A 1 255 ? -3.239 -17.838 -4.744 1.00 53.41 255 SER A CA 1
ATOM 2090 C C . SER A 1 255 ? -2.700 -19.188 -5.226 1.00 53.41 255 SER A C 1
ATOM 2092 O O . SER A 1 255 ? -3.051 -19.632 -6.305 1.00 53.41 255 SER A O 1
ATOM 2094 N N . GLU A 1 256 ? -1.917 -19.878 -4.394 1.00 59.03 256 GLU A N 1
ATOM 2095 C CA . GLU A 1 256 ? -1.332 -21.194 -4.668 1.00 59.03 256 GLU A CA 1
ATOM 2096 C C . GLU A 1 256 ? -2.341 -22.355 -4.573 1.00 59.03 256 GLU A C 1
ATOM 2098 O O . GLU A 1 256 ? -2.005 -23.492 -4.891 1.00 59.03 256 GLU A O 1
ATOM 2103 N N . ARG A 1 257 ? -3.554 -22.095 -4.074 1.00 60.44 257 ARG A N 1
ATOM 2104 C CA . ARG A 1 257 ? -4.633 -23.083 -3.908 1.00 60.44 257 ARG A CA 1
ATOM 2105 C C . ARG A 1 257 ? -5.795 -22.867 -4.856 1.00 60.44 257 ARG A C 1
ATOM 2107 O O . ARG A 1 257 ? -6.596 -23.777 -5.025 1.00 60.44 257 ARG A O 1
ATOM 2114 N N . ILE A 1 258 ? -5.884 -21.676 -5.441 1.00 65.12 258 ILE A N 1
ATOM 2115 C CA . ILE A 1 258 ? -6.812 -21.403 -6.526 1.00 65.12 258 ILE A CA 1
ATOM 2116 C C . ILE A 1 258 ? -6.145 -21.939 -7.783 1.00 65.12 258 ILE A C 1
ATOM 2118 O O . ILE A 1 258 ? -5.101 -21.442 -8.207 1.00 65.12 258 ILE A O 1
ATOM 2122 N N . THR A 1 259 ? -6.727 -22.976 -8.369 1.00 69.50 259 THR A N 1
ATOM 2123 C CA . THR A 1 259 ? -6.217 -23.480 -9.642 1.00 69.50 259 THR A CA 1
ATOM 2124 C C . THR A 1 259 ? -6.412 -22.415 -10.726 1.00 69.50 259 THR A C 1
ATOM 2126 O O . THR A 1 259 ? -7.339 -21.598 -10.687 1.00 69.50 259 THR A O 1
ATOM 2129 N N . LEU A 1 260 ? -5.537 -22.385 -11.731 1.00 66.75 260 LEU A N 1
ATOM 2130 C CA . LEU A 1 260 ? -5.677 -21.429 -12.834 1.00 66.75 260 LEU A CA 1
ATOM 2131 C C . LEU A 1 260 ? -6.986 -21.652 -13.626 1.00 66.75 260 LEU A C 1
ATOM 2133 O O . LEU A 1 260 ? -7.563 -20.684 -14.123 1.00 66.75 260 LEU A O 1
ATOM 2137 N N . SER A 1 261 ? -7.516 -22.883 -13.649 1.00 69.50 261 SER A N 1
ATOM 2138 C CA . SER A 1 261 ? -8.833 -23.224 -14.208 1.00 69.50 261 SER A CA 1
ATOM 2139 C C . SER A 1 261 ? -10.009 -22.620 -13.426 1.00 69.50 261 SER A C 1
ATOM 2141 O O . SER A 1 261 ? -10.985 -22.162 -14.030 1.00 69.50 261 SER A O 1
ATOM 2143 N N . GLU A 1 262 ? -9.910 -22.548 -12.097 1.00 67.88 262 GLU A N 1
ATOM 2144 C CA . GLU A 1 262 ? -10.893 -21.887 -11.228 1.00 67.88 262 GLU A CA 1
ATOM 2145 C C . GLU A 1 262 ? -10.784 -20.358 -11.266 1.00 67.88 262 GLU A C 1
ATOM 2147 O O . GLU A 1 262 ? -11.796 -19.668 -11.152 1.00 67.88 262 GLU A O 1
ATOM 2152 N N . THR A 1 263 ? -9.572 -19.821 -11.442 1.00 66.38 263 THR A N 1
ATOM 2153 C CA . THR A 1 263 ? -9.290 -18.383 -11.277 1.00 66.38 263 THR A CA 1
ATOM 2154 C C . THR A 1 263 ? -10.032 -17.514 -12.301 1.00 66.38 263 THR A C 1
ATOM 2156 O O . THR A 1 263 ? -10.383 -16.383 -11.971 1.00 66.38 263 THR A O 1
ATOM 2159 N N . ARG A 1 264 ? -10.269 -18.021 -13.528 1.00 67.50 264 ARG A N 1
ATOM 2160 C CA . ARG A 1 264 ? -10.994 -17.343 -14.631 1.00 67.50 264 ARG A CA 1
ATOM 2161 C C . ARG A 1 264 ? -10.754 -15.824 -14.653 1.00 67.50 264 ARG A C 1
ATOM 2163 O O . ARG A 1 264 ? -11.660 -15.037 -14.390 1.00 67.50 264 ARG A O 1
ATOM 2170 N N . ILE A 1 265 ? -9.513 -15.417 -14.934 1.00 72.06 265 ILE A N 1
ATOM 2171 C CA . ILE A 1 265 ? -9.117 -14.001 -14.935 1.00 72.06 265 ILE A CA 1
ATOM 2172 C C . ILE A 1 265 ? -9.891 -13.260 -16.030 1.00 72.06 265 ILE A C 1
ATOM 2174 O O . ILE A 1 265 ? -9.800 -13.604 -17.208 1.00 72.06 265 ILE A O 1
ATOM 2178 N N . LEU A 1 266 ? -10.633 -12.226 -15.638 1.00 75.06 266 LEU A N 1
ATOM 2179 C CA . LEU A 1 266 ? -11.370 -11.351 -16.544 1.00 75.06 266 LEU A CA 1
ATOM 2180 C C . LEU A 1 266 ? -10.822 -9.931 -16.434 1.00 75.06 266 LEU A C 1
ATOM 2182 O O . LEU A 1 266 ? -10.642 -9.410 -15.333 1.00 75.06 266 LEU A O 1
ATOM 2186 N N . LEU A 1 267 ? -10.599 -9.291 -17.582 1.00 78.94 267 LEU A N 1
ATOM 2187 C CA . LEU A 1 267 ? -10.391 -7.850 -17.619 1.00 78.94 267 LEU A CA 1
ATOM 2188 C C . LEU A 1 267 ? -11.726 -7.164 -17.308 1.00 78.94 267 LEU A C 1
ATOM 2190 O O . LEU A 1 267 ? -12.757 -7.507 -17.886 1.00 78.94 267 LEU A O 1
ATOM 2194 N N . THR A 1 268 ? -11.705 -6.216 -16.379 1.00 82.06 268 THR A N 1
ATOM 2195 C CA . THR A 1 268 ? -12.881 -5.469 -15.921 1.00 82.06 268 THR A CA 1
ATOM 2196 C C . THR A 1 268 ? -12.574 -3.972 -15.903 1.00 82.06 268 THR A C 1
ATOM 2198 O O . THR A 1 268 ? -11.480 -3.563 -16.283 1.00 82.06 268 THR A O 1
ATOM 2201 N N . ASP A 1 269 ? -13.541 -3.175 -15.452 1.00 77.19 269 ASP A N 1
ATOM 2202 C CA . ASP A 1 269 ? -13.439 -1.723 -15.292 1.00 77.19 269 ASP A CA 1
ATOM 2203 C C . ASP A 1 269 ? -13.139 -0.977 -16.605 1.00 77.19 269 ASP A C 1
ATOM 2205 O O . ASP A 1 269 ? -12.149 -0.270 -16.776 1.00 77.19 269 ASP A O 1
ATOM 2209 N N . PHE A 1 270 ? -14.057 -1.120 -17.562 1.00 84.19 270 PHE A N 1
ATOM 2210 C CA . PHE A 1 270 ? -14.016 -0.417 -18.848 1.00 84.19 270 PHE A CA 1
ATOM 2211 C C . PHE A 1 270 ? -14.481 1.051 -18.748 1.00 84.19 270 PHE A C 1
ATOM 2213 O O . PHE A 1 270 ? -14.822 1.648 -19.767 1.00 84.19 270 PHE A O 1
ATOM 2220 N N . GLY A 1 271 ? -14.504 1.650 -17.548 1.00 85.12 271 GLY A N 1
ATOM 2221 C CA . GLY A 1 271 ? -14.982 3.022 -17.329 1.00 85.12 271 GLY A CA 1
ATOM 2222 C C . GLY A 1 271 ? -14.182 4.088 -18.087 1.00 85.12 271 GLY A C 1
ATOM 2223 O O . GLY A 1 271 ? -14.725 5.130 -18.444 1.00 85.12 271 GLY A O 1
ATOM 2224 N N . GLU A 1 272 ? -12.915 3.799 -18.396 1.00 88.44 272 GLU A N 1
ATOM 2225 C CA . GLU A 1 272 ? -12.039 4.664 -19.198 1.00 88.44 272 GLU A CA 1
ATOM 2226 C C . GLU A 1 272 ? -11.736 4.131 -20.603 1.00 88.44 272 GLU A C 1
ATOM 2228 O O . GLU A 1 272 ? -11.020 4.788 -21.367 1.00 88.44 272 GLU A O 1
ATOM 2233 N N . ALA A 1 273 ? -12.302 2.980 -20.972 1.00 90.00 273 ALA A N 1
ATOM 2234 C CA . ALA A 1 273 ? -12.078 2.377 -22.276 1.00 90.00 273 ALA A CA 1
ATOM 2235 C C . ALA A 1 273 ? -12.661 3.245 -23.400 1.00 90.00 273 ALA A C 1
ATOM 2237 O O . ALA A 1 273 ? -13.719 3.858 -23.265 1.00 90.00 273 ALA A O 1
ATOM 2238 N N . PHE A 1 274 ? -11.973 3.274 -24.537 1.00 91.75 274 PHE A N 1
ATOM 2239 C CA . PHE A 1 274 ? -12.415 3.979 -25.735 1.00 91.75 274 PHE A CA 1
ATOM 2240 C C . PHE A 1 274 ? -11.980 3.205 -26.978 1.00 91.75 274 PHE A C 1
ATOM 2242 O O . PHE A 1 274 ? -11.118 2.330 -26.921 1.00 91.75 274 PHE A O 1
ATOM 2249 N N . SER A 1 275 ? -12.591 3.514 -28.121 1.00 92.19 275 SER A N 1
ATOM 2250 C CA . SER A 1 275 ? -12.168 2.952 -29.402 1.00 92.19 275 SER A CA 1
ATOM 2251 C C . SER A 1 275 ? -11.385 4.007 -30.179 1.00 92.19 275 SER A C 1
ATOM 2253 O O . SER A 1 275 ? -12.013 4.973 -30.617 1.00 92.19 275 SER A O 1
ATOM 2255 N N . PRO A 1 276 ? -10.078 3.812 -30.450 1.00 90.31 276 PRO A N 1
ATOM 2256 C CA . PRO A 1 276 ? -9.282 4.756 -31.243 1.00 90.31 276 PRO A CA 1
ATOM 2257 C C . PRO A 1 276 ? -9.856 5.035 -32.645 1.00 90.31 276 PRO A C 1
ATOM 2259 O O . PRO A 1 276 ? -9.584 6.069 -33.245 1.00 90.31 276 PRO A O 1
ATOM 2262 N N . SER A 1 277 ? -10.679 4.116 -33.173 1.00 90.88 277 SER A N 1
ATOM 2263 C CA . SER A 1 277 ? -11.378 4.277 -34.458 1.00 90.88 277 SER A CA 1
ATOM 2264 C C . SER A 1 277 ? -12.597 5.209 -34.406 1.00 90.88 277 SER A C 1
ATOM 2266 O O . SER A 1 277 ? -13.049 5.681 -35.446 1.00 90.88 277 SER A O 1
ATOM 2268 N N . LYS A 1 278 ? -13.147 5.456 -33.211 1.00 91.56 278 LYS A N 1
ATOM 2269 C CA . LYS A 1 278 ? -14.378 6.234 -32.995 1.00 91.56 278 LYS A CA 1
ATOM 2270 C C . LYS A 1 278 ? -14.133 7.522 -32.216 1.00 91.56 278 LYS A C 1
ATOM 2272 O O . LYS A 1 278 ? -14.860 8.489 -32.405 1.00 91.56 278 LYS A O 1
ATOM 2277 N N . GLU A 1 279 ? -13.129 7.532 -31.348 1.00 93.12 279 GLU A N 1
ATOM 2278 C CA . GLU A 1 279 ? -12.822 8.631 -30.440 1.00 93.12 279 GLU A CA 1
ATOM 2279 C C . GLU A 1 279 ? -11.308 8.825 -30.345 1.00 93.12 279 GLU A C 1
ATOM 2281 O O . GLU A 1 279 ? -10.541 7.862 -30.342 1.00 93.12 279 GLU A O 1
ATOM 2286 N N . ARG A 1 280 ? -10.880 10.085 -30.240 1.00 92.69 280 ARG A N 1
ATOM 2287 C CA . ARG A 1 280 ? -9.492 10.451 -29.955 1.00 92.69 280 ARG A CA 1
ATOM 2288 C C . ARG A 1 280 ? -9.381 10.853 -28.490 1.00 92.69 280 ARG A C 1
ATOM 2290 O O . ARG A 1 280 ? -9.900 11.902 -28.114 1.00 92.69 280 ARG A O 1
ATOM 2297 N N . LYS A 1 281 ? -8.686 10.049 -27.685 1.00 91.12 281 LYS A N 1
ATOM 2298 C CA . LYS A 1 281 ? -8.291 10.427 -26.323 1.00 91.12 281 LYS A CA 1
ATOM 2299 C C . LYS A 1 281 ? -6.827 10.842 -26.304 1.00 91.12 281 LYS A C 1
ATOM 2301 O O . LYS A 1 281 ? -5.975 10.110 -26.788 1.00 91.12 281 LYS A O 1
ATOM 2306 N N . TYR A 1 282 ? -6.560 12.002 -25.720 1.00 91.81 282 TYR A N 1
ATOM 2307 C CA . TYR A 1 282 ? -5.216 12.575 -25.585 1.00 91.81 282 TYR A CA 1
ATOM 2308 C C . TYR A 1 282 ? -4.664 12.424 -24.161 1.00 91.81 282 TYR A C 1
ATOM 2310 O O . TYR A 1 282 ? -3.459 12.435 -23.943 1.00 91.81 282 TYR A O 1
ATOM 2318 N N . GLU A 1 283 ? -5.551 12.235 -23.182 1.00 90.00 283 GLU A N 1
ATOM 2319 C CA . GLU A 1 283 ? -5.193 12.098 -21.773 1.00 90.00 283 GLU A CA 1
ATOM 2320 C C . GLU A 1 283 ? -5.315 10.645 -21.312 1.00 90.00 283 GLU A C 1
ATOM 2322 O O . GLU A 1 283 ? -6.332 9.984 -21.536 1.00 90.00 283 GLU A O 1
ATOM 2327 N N . SER A 1 284 ? -4.288 10.157 -20.610 1.00 90.38 284 SER A N 1
ATOM 2328 C CA . SER A 1 284 ? -4.304 8.837 -19.980 1.00 90.38 284 SER A CA 1
ATOM 2329 C C . SER A 1 284 ? -4.685 8.954 -18.507 1.00 90.38 284 SER A C 1
ATOM 2331 O O . SER A 1 284 ? -3.974 9.573 -17.712 1.00 90.38 284 SER A O 1
ATOM 2333 N N . ARG A 1 285 ? -5.780 8.293 -18.120 1.00 88.44 285 ARG A N 1
ATOM 2334 C CA . ARG A 1 285 ? -6.182 8.146 -16.710 1.00 88.44 285 ARG A CA 1
ATOM 2335 C C . ARG A 1 285 ? -5.597 6.906 -16.035 1.00 88.44 285 ARG A C 1
ATOM 2337 O O . ARG A 1 285 ? -5.869 6.655 -14.865 1.00 88.44 285 ARG A O 1
ATOM 2344 N N . THR A 1 286 ? -4.740 6.171 -16.740 1.00 87.56 286 THR A N 1
ATOM 2345 C CA . THR A 1 286 ? -3.995 5.038 -16.193 1.00 87.56 286 THR A CA 1
ATOM 2346 C C . THR A 1 286 ? -3.171 5.482 -14.974 1.00 87.56 286 THR A C 1
ATOM 2348 O O . THR A 1 286 ? -2.597 6.586 -15.002 1.00 87.56 286 THR A O 1
ATOM 2351 N N . PRO A 1 287 ? -3.079 4.661 -13.905 1.00 87.88 287 PRO A N 1
ATOM 2352 C CA . PRO A 1 287 ? -2.220 4.948 -12.763 1.00 87.88 287 PRO A CA 1
ATOM 2353 C C . PRO A 1 287 ? -0.797 5.282 -13.205 1.00 87.88 287 PRO A C 1
ATOM 2355 O O . PRO A 1 287 ? -0.221 4.594 -14.045 1.00 87.88 287 PRO A O 1
ATOM 2358 N N . LEU A 1 288 ? -0.227 6.329 -12.611 1.00 86.69 288 LEU A N 1
ATOM 2359 C CA . LEU A 1 288 ? 1.046 6.922 -13.027 1.00 86.69 288 LEU A CA 1
ATOM 2360 C C . LEU A 1 288 ? 2.192 5.893 -13.155 1.00 86.69 288 LEU A C 1
ATOM 2362 O O . LEU A 1 288 ? 3.010 5.991 -14.060 1.00 86.69 288 LEU A O 1
ATOM 2366 N N . VAL A 1 289 ? 2.198 4.866 -12.304 1.00 86.94 289 VAL A N 1
ATOM 2367 C CA . VAL A 1 289 ? 3.239 3.823 -12.239 1.00 86.94 289 VAL A CA 1
ATOM 2368 C C . VAL A 1 289 ? 3.287 2.910 -13.470 1.00 86.94 289 VAL A C 1
ATOM 2370 O O . VAL A 1 289 ? 4.317 2.309 -13.754 1.00 86.94 289 VAL A O 1
ATOM 2373 N N . ILE A 1 290 ? 2.171 2.781 -14.189 1.00 92.81 290 ILE A N 1
ATOM 2374 C CA . ILE A 1 290 ? 2.034 1.924 -15.380 1.00 92.81 290 ILE A CA 1
ATOM 2375 C C . ILE A 1 290 ? 1.573 2.731 -16.601 1.00 92.81 290 ILE A C 1
ATOM 2377 O O . ILE A 1 290 ? 1.193 2.163 -17.628 1.00 92.81 290 ILE A O 1
ATOM 2381 N N . ARG A 1 291 ? 1.583 4.064 -16.478 1.00 95.00 291 ARG A N 1
ATOM 2382 C CA . ARG A 1 291 ? 1.166 4.986 -17.525 1.00 95.00 291 ARG A CA 1
ATOM 2383 C C . ARG A 1 291 ? 2.229 5.032 -18.625 1.00 95.00 291 ARG A C 1
ATOM 2385 O O . ARG A 1 291 ? 3.417 5.137 -18.312 1.00 95.00 291 ARG A O 1
ATOM 2392 N N . PRO A 1 292 ? 1.820 4.989 -19.898 1.00 96.62 292 PRO A N 1
ATOM 2393 C CA . PRO A 1 292 ? 2.747 5.105 -21.010 1.00 96.62 292 PRO A CA 1
ATOM 2394 C C . PRO A 1 292 ? 3.386 6.509 -21.090 1.00 96.62 292 PRO A C 1
ATOM 2396 O O . PRO A 1 292 ? 2.716 7.506 -20.804 1.00 96.62 292 PRO A O 1
ATOM 2399 N N . PRO A 1 293 ? 4.670 6.622 -21.474 1.00 96.88 293 PRO A N 1
ATOM 2400 C CA . PRO A 1 293 ? 5.411 7.884 -21.454 1.00 96.88 293 PRO A CA 1
ATOM 2401 C C . PRO A 1 293 ? 4.924 8.900 -22.498 1.00 96.88 293 PRO A C 1
ATOM 2403 O O . PRO A 1 293 ? 5.026 10.105 -22.256 1.00 96.88 293 PRO A O 1
ATOM 2406 N N . GLU A 1 294 ? 4.354 8.460 -23.624 1.00 96.25 294 GLU A N 1
ATOM 2407 C CA . GLU A 1 294 ? 3.784 9.353 -24.640 1.00 96.25 294 GLU A CA 1
ATOM 2408 C C . GLU A 1 294 ? 2.618 10.185 -24.091 1.00 96.25 294 GLU A C 1
ATOM 2410 O O . GLU A 1 294 ? 2.470 11.339 -24.478 1.00 96.25 294 GLU A O 1
ATOM 2415 N N . ALA A 1 295 ? 1.885 9.691 -23.082 1.00 94.69 295 ALA A N 1
ATOM 2416 C CA . ALA A 1 295 ? 0.833 10.469 -22.420 1.00 94.69 295 ALA A CA 1
ATOM 2417 C C . ALA A 1 295 ? 1.369 11.764 -21.780 1.00 94.69 295 ALA A C 1
ATOM 2419 O O . ALA A 1 295 ? 0.619 12.715 -21.576 1.00 94.69 295 ALA A O 1
ATOM 2420 N N . ARG A 1 296 ? 2.669 11.800 -21.461 1.00 93.69 296 ARG A N 1
ATOM 2421 C CA . ARG A 1 296 ? 3.367 12.987 -20.965 1.00 93.69 296 ARG A CA 1
ATOM 2422 C C . ARG A 1 296 ? 4.037 13.771 -22.094 1.00 93.69 296 ARG A C 1
ATOM 2424 O O . ARG A 1 296 ? 3.962 14.999 -22.132 1.00 93.69 296 ARG A O 1
ATOM 2431 N N . PHE A 1 297 ? 4.776 13.088 -22.966 1.00 94.69 297 PHE A N 1
ATOM 2432 C CA . PHE A 1 297 ? 5.678 13.749 -23.918 1.00 94.69 297 PHE A CA 1
ATOM 2433 C C . PHE A 1 297 ? 5.029 14.095 -25.266 1.00 94.69 297 PHE A C 1
ATOM 2435 O O . PHE A 1 297 ? 5.483 15.031 -25.935 1.00 94.69 297 PHE A O 1
ATOM 2442 N N . GLU A 1 298 ? 3.939 13.424 -25.620 1.00 92.75 298 GLU A N 1
ATOM 2443 C CA . GLU A 1 298 ? 3.187 13.557 -26.872 1.00 92.75 298 GLU A CA 1
ATOM 2444 C C . GLU A 1 298 ? 1.710 13.860 -26.591 1.00 92.75 298 GLU A C 1
ATOM 2446 O O . GLU A 1 298 ? 0.810 13.309 -27.207 1.00 92.75 298 GLU A O 1
ATOM 2451 N N . ALA A 1 299 ? 1.440 14.790 -25.671 1.00 86.50 299 ALA A N 1
ATOM 2452 C CA . ALA A 1 299 ? 0.077 15.151 -25.257 1.00 86.50 299 ALA A CA 1
ATOM 2453 C C . ALA A 1 299 ? -0.845 15.659 -26.393 1.00 86.50 299 ALA A C 1
ATOM 2455 O O . ALA A 1 299 ? -2.050 15.791 -26.195 1.00 86.50 299 ALA A O 1
ATOM 2456 N N . ASN A 1 300 ? -0.293 15.968 -27.571 1.00 89.88 300 ASN A N 1
ATOM 2457 C CA . ASN A 1 300 ? -1.055 16.386 -28.752 1.00 89.88 300 ASN A CA 1
ATOM 2458 C C . ASN A 1 300 ? -1.384 15.225 -29.701 1.00 89.88 300 ASN A C 1
ATOM 2460 O O . ASN A 1 300 ? -2.158 15.422 -30.639 1.00 89.88 300 ASN A O 1
ATOM 2464 N N . ASP A 1 301 ? -0.814 14.044 -29.472 1.00 91.88 301 ASP A N 1
ATOM 2465 C CA . ASP A 1 301 ? -1.055 12.847 -30.264 1.00 91.88 301 ASP A CA 1
ATOM 2466 C C . ASP A 1 301 ? -2.041 11.937 -29.516 1.00 91.88 301 ASP A C 1
ATOM 2468 O O . ASP A 1 301 ? -1.973 11.803 -28.291 1.00 91.88 301 ASP A O 1
ATOM 2472 N N . PRO A 1 302 ? -3.030 11.350 -30.211 1.00 94.00 302 PRO A N 1
ATOM 2473 C CA . PRO A 1 302 ? -4.022 10.520 -29.552 1.00 94.00 302 PRO A CA 1
ATOM 2474 C C . PRO A 1 302 ? -3.414 9.185 -29.111 1.00 94.00 302 PRO A C 1
ATOM 2476 O O . PRO A 1 302 ? -2.671 8.540 -29.853 1.00 94.00 302 PRO A O 1
ATOM 2479 N N . LEU A 1 303 ? -3.818 8.730 -27.928 1.00 94.88 303 LEU A N 1
ATOM 2480 C CA . LEU A 1 303 ? -3.501 7.403 -27.418 1.00 94.88 303 LEU A CA 1
ATOM 2481 C C . LEU A 1 303 ? -4.050 6.322 -28.358 1.00 94.88 303 LEU A C 1
ATOM 2483 O O . LEU A 1 303 ? -5.123 6.457 -28.957 1.00 94.88 303 LEU A O 1
ATOM 2487 N N . SER A 1 304 ? -3.312 5.222 -28.461 1.00 94.44 304 SER A N 1
ATOM 2488 C CA . SER A 1 304 ? -3.618 4.104 -29.355 1.00 94.44 304 SER A CA 1
ATOM 2489 C C . SER A 1 304 ? -3.481 2.767 -28.628 1.00 94.44 304 SER A C 1
ATOM 2491 O O . SER A 1 304 ? -3.112 2.721 -27.457 1.00 94.44 304 SER A O 1
ATOM 2493 N N . PHE A 1 305 ? -3.722 1.655 -29.326 1.00 95.75 305 PHE A N 1
ATOM 2494 C CA . PHE A 1 305 ? -3.510 0.318 -28.760 1.00 95.75 305 PHE A CA 1
ATOM 2495 C C . PHE A 1 305 ? -2.075 0.101 -28.246 1.00 95.75 305 PHE A C 1
ATOM 2497 O O . PHE A 1 305 ? -1.876 -0.652 -27.298 1.00 95.75 305 PHE A O 1
ATOM 2504 N N . SER A 1 306 ? -1.072 0.786 -28.810 1.00 97.00 306 SER A N 1
ATOM 2505 C CA . SER A 1 306 ? 0.314 0.712 -28.329 1.00 97.00 306 SER A CA 1
ATOM 2506 C C . SER A 1 306 ? 0.493 1.260 -26.910 1.00 97.00 306 SER A C 1
ATOM 2508 O O . SER A 1 306 ? 1.429 0.867 -26.212 1.00 97.00 306 SER A O 1
ATOM 2510 N N . SER A 1 307 ? -0.388 2.151 -26.457 1.00 96.31 307 SER A N 1
ATOM 2511 C CA . SER A 1 307 ? -0.395 2.652 -25.081 1.00 96.31 307 SER A CA 1
ATOM 2512 C C . SER A 1 307 ? -0.760 1.538 -24.092 1.00 96.31 307 SER A C 1
ATOM 2514 O O . SER A 1 307 ? -0.099 1.396 -23.063 1.00 96.31 307 SER A O 1
ATOM 2516 N N . ASP A 1 308 ? -1.712 0.670 -24.455 1.00 95.94 308 ASP A N 1
ATOM 2517 C CA . ASP A 1 308 ? -2.068 -0.510 -23.657 1.00 95.94 308 ASP A CA 1
ATOM 2518 C C . ASP A 1 308 ? -0.938 -1.546 -23.624 1.00 95.94 308 ASP A C 1
ATOM 2520 O O . ASP A 1 308 ? -0.769 -2.223 -22.614 1.00 95.94 308 ASP A O 1
ATOM 2524 N N . ILE A 1 309 ? -0.116 -1.652 -24.678 1.00 98.50 309 ILE A N 1
ATOM 2525 C CA . ILE A 1 309 ? 1.046 -2.562 -24.705 1.00 98.50 309 ILE A CA 1
ATOM 2526 C C . ILE A 1 309 ? 2.076 -2.202 -23.627 1.00 98.50 309 ILE A C 1
ATOM 2528 O O . ILE A 1 309 ? 2.602 -3.096 -22.960 1.00 98.50 309 ILE A O 1
ATOM 2532 N N . TRP A 1 310 ? 2.332 -0.908 -23.410 1.00 98.44 310 TRP A N 1
ATOM 2533 C CA . TRP A 1 310 ? 3.207 -0.456 -22.323 1.00 98.44 310 TRP A CA 1
ATOM 2534 C C . TRP A 1 310 ? 2.632 -0.837 -20.959 1.00 98.44 310 TRP A C 1
ATOM 2536 O O . TRP A 1 310 ? 3.315 -1.438 -20.128 1.00 98.44 310 TRP A O 1
ATOM 2546 N N . THR A 1 311 ? 1.355 -0.514 -20.732 1.00 96.69 311 THR A N 1
ATOM 2547 C CA . THR A 1 311 ? 0.672 -0.837 -19.476 1.00 96.69 311 THR A CA 1
ATOM 2548 C C . THR A 1 311 ? 0.651 -2.347 -19.234 1.00 96.69 311 THR A C 1
ATOM 2550 O O . THR A 1 311 ? 0.956 -2.784 -18.126 1.00 96.69 311 THR A O 1
ATOM 2553 N N . LEU A 1 312 ? 0.407 -3.147 -20.274 1.00 96.19 312 LEU A N 1
ATOM 2554 C CA . LEU A 1 312 ? 0.449 -4.605 -20.226 1.00 96.19 312 LEU A CA 1
ATOM 2555 C C . LEU A 1 312 ? 1.834 -5.126 -19.830 1.00 96.19 312 LEU A C 1
ATOM 2557 O O . LEU A 1 312 ? 1.915 -6.026 -18.999 1.00 96.19 312 LEU A O 1
ATOM 2561 N N . ALA A 1 313 ? 2.922 -4.562 -20.359 1.00 98.06 313 ALA A N 1
ATOM 2562 C CA . ALA A 1 313 ? 4.277 -4.964 -19.976 1.00 98.06 313 ALA A CA 1
ATOM 2563 C C . ALA A 1 313 ? 4.556 -4.710 -18.488 1.00 98.06 313 ALA A C 1
ATOM 2565 O O . ALA A 1 313 ? 5.064 -5.588 -17.786 1.00 98.06 313 ALA A O 1
ATOM 2566 N N . CYS A 1 314 ? 4.160 -3.540 -17.982 1.00 95.81 314 CYS A N 1
ATOM 2567 C CA . CYS A 1 314 ? 4.247 -3.236 -16.556 1.00 95.81 314 CYS A CA 1
ATOM 2568 C C . CYS A 1 314 ? 3.422 -4.221 -15.713 1.00 95.81 314 CYS A C 1
ATOM 2570 O O . CYS A 1 314 ? 3.895 -4.690 -14.678 1.00 95.81 314 CYS A O 1
ATOM 2572 N N . THR A 1 315 ? 2.217 -4.578 -16.167 1.00 91.88 315 THR A N 1
ATOM 2573 C CA . THR A 1 315 ? 1.355 -5.557 -15.495 1.00 91.88 315 THR A CA 1
ATOM 2574 C C . THR A 1 315 ? 1.960 -6.962 -15.501 1.00 91.88 315 THR A C 1
ATOM 2576 O O . THR A 1 315 ? 1.991 -7.597 -14.449 1.00 91.88 315 THR A O 1
ATOM 2579 N N . ILE A 1 316 ? 2.496 -7.436 -16.633 1.00 94.38 316 ILE A N 1
ATOM 2580 C CA . ILE A 1 316 ? 3.188 -8.733 -16.739 1.00 94.38 316 ILE A CA 1
ATOM 2581 C C . ILE A 1 316 ? 4.353 -8.790 -15.749 1.00 94.38 316 ILE A C 1
ATOM 2583 O O . ILE A 1 316 ? 4.473 -9.752 -14.988 1.00 94.38 316 ILE A O 1
ATOM 2587 N N . TRP A 1 317 ? 5.177 -7.739 -15.696 1.00 94.50 317 TRP A N 1
ATOM 2588 C CA . TRP A 1 317 ? 6.245 -7.653 -14.705 1.00 94.50 317 TRP A CA 1
ATOM 2589 C C . TRP A 1 317 ? 5.700 -7.738 -13.278 1.00 94.50 317 TRP A C 1
ATOM 2591 O O . TRP A 1 317 ? 6.203 -8.524 -12.485 1.00 94.50 317 TRP A O 1
ATOM 2601 N N . SER A 1 318 ? 4.669 -6.960 -12.943 1.00 87.81 318 SER A N 1
ATOM 2602 C CA . SER A 1 318 ? 4.066 -6.945 -11.603 1.00 87.81 318 SER A CA 1
ATOM 2603 C C . SER A 1 318 ? 3.439 -8.276 -11.182 1.00 87.81 318 SER A C 1
ATOM 2605 O O . SER A 1 318 ? 3.310 -8.516 -9.986 1.00 87.81 318 SER A O 1
ATOM 2607 N N . ILE A 1 319 ? 3.057 -9.133 -12.132 1.00 86.00 319 ILE A N 1
ATOM 2608 C CA . ILE A 1 319 ? 2.597 -10.500 -11.852 1.00 86.00 319 ILE A CA 1
ATOM 2609 C C . ILE A 1 319 ? 3.786 -11.413 -11.519 1.00 86.00 319 ILE A C 1
ATOM 2611 O O . ILE A 1 319 ? 3.700 -12.243 -10.618 1.00 86.00 319 ILE A O 1
ATOM 2615 N N . ILE A 1 320 ? 4.904 -11.263 -12.234 1.00 88.00 320 ILE A N 1
ATOM 2616 C CA . ILE A 1 320 ? 6.088 -12.129 -12.102 1.00 88.00 320 ILE A CA 1
ATOM 2617 C C . ILE A 1 320 ? 6.984 -11.719 -10.925 1.00 88.00 320 ILE A C 1
ATOM 2619 O O . ILE A 1 320 ? 7.641 -12.566 -10.312 1.00 88.00 320 ILE A O 1
ATOM 2623 N N . ALA A 1 321 ? 7.047 -10.423 -10.634 1.00 86.62 321 ALA A N 1
ATOM 2624 C CA . ALA A 1 321 ? 7.958 -9.819 -9.679 1.00 86.62 321 ALA A CA 1
ATOM 2625 C C . ALA A 1 321 ? 7.271 -9.491 -8.350 1.00 86.62 321 ALA A C 1
ATOM 2627 O O . ALA A 1 321 ? 6.110 -9.105 -8.286 1.00 86.62 321 ALA A O 1
ATOM 2628 N N . GLN A 1 322 ? 8.041 -9.518 -7.265 1.00 81.06 322 GLN A N 1
ATOM 2629 C CA . GLN A 1 322 ? 7.587 -9.094 -5.939 1.00 81.06 322 GLN A CA 1
ATOM 2630 C C . GLN A 1 322 ? 7.433 -7.563 -5.816 1.00 81.06 322 GLN A C 1
ATOM 2632 O O . GLN A 1 322 ? 6.832 -7.066 -4.862 1.00 81.06 322 GLN A O 1
ATOM 2637 N N . ARG A 1 323 ? 8.022 -6.794 -6.740 1.00 81.38 323 ARG A N 1
ATOM 2638 C CA . ARG A 1 323 ? 7.980 -5.324 -6.769 1.00 81.38 323 ARG A CA 1
ATOM 2639 C C . ARG A 1 323 ? 7.671 -4.836 -8.186 1.00 81.38 323 ARG A C 1
ATOM 2641 O O . ARG A 1 323 ? 8.126 -5.478 -9.135 1.00 81.38 323 ARG A O 1
ATOM 2648 N N . PRO A 1 324 ? 6.952 -3.708 -8.342 1.00 85.81 324 PRO A N 1
ATOM 2649 C CA . PRO A 1 324 ? 6.660 -3.151 -9.659 1.00 85.81 324 PRO A CA 1
ATOM 2650 C C . PRO A 1 324 ? 7.946 -2.775 -10.402 1.00 85.81 324 PRO A C 1
ATOM 2652 O O . PRO A 1 324 ? 8.983 -2.519 -9.781 1.00 85.81 324 PRO A O 1
ATOM 2655 N N . LEU A 1 325 ? 7.866 -2.734 -11.735 1.00 91.81 325 LEU A N 1
ATOM 2656 C CA . LEU A 1 325 ? 9.010 -2.392 -12.581 1.00 91.81 325 LEU A CA 1
ATOM 2657 C C . LEU A 1 325 ? 9.495 -0.970 -12.296 1.00 91.81 325 LEU A C 1
ATOM 2659 O O . LEU A 1 325 ? 10.692 -0.746 -12.138 1.00 91.81 325 LEU A O 1
ATOM 2663 N N . PHE A 1 326 ? 8.559 -0.035 -12.157 1.00 91.44 326 PHE A N 1
ATOM 2664 C CA . PHE A 1 326 ? 8.812 1.357 -11.803 1.00 91.44 326 PHE A CA 1
ATOM 2665 C C . PHE A 1 326 ? 8.265 1.639 -10.399 1.00 91.44 326 PHE A C 1
ATOM 2667 O O . PHE A 1 326 ? 7.171 1.191 -10.055 1.00 91.44 326 PHE A O 1
ATOM 2674 N N . GLU A 1 327 ? 9.024 2.346 -9.559 1.00 80.44 327 GLU A N 1
ATOM 2675 C CA . GLU A 1 327 ? 8.583 2.677 -8.200 1.00 80.44 327 GLU A CA 1
ATOM 2676 C C . GLU A 1 327 ? 7.693 3.924 -8.202 1.00 80.44 327 GLU A C 1
ATOM 2678 O O . GLU A 1 327 ? 8.128 5.016 -8.556 1.00 80.44 327 GLU A O 1
ATOM 2683 N N . GLY A 1 328 ? 6.440 3.751 -7.782 1.00 68.06 328 GLY A N 1
ATOM 2684 C CA . GLY A 1 328 ? 5.406 4.780 -7.878 1.00 68.06 328 GLY A CA 1
ATOM 2685 C C . GLY A 1 328 ? 4.996 5.412 -6.553 1.00 68.06 328 GLY A C 1
ATOM 2686 O O . GLY A 1 328 ? 4.096 6.254 -6.548 1.00 68.06 328 GLY A O 1
ATOM 2687 N N . PHE A 1 329 ? 5.584 5.002 -5.422 1.00 54.94 329 PHE A N 1
ATOM 2688 C CA . PHE A 1 329 ? 5.139 5.471 -4.109 1.00 54.94 329 PHE A CA 1
ATOM 2689 C C . PHE A 1 329 ? 5.318 6.991 -3.940 1.00 54.94 329 PHE A C 1
ATOM 2691 O O . PHE A 1 329 ? 6.411 7.488 -3.653 1.00 54.94 329 PHE A O 1
ATOM 2698 N N . LEU A 1 330 ? 4.207 7.728 -4.086 1.00 57.06 330 LEU A N 1
ATOM 2699 C CA . LEU A 1 330 ? 4.158 9.196 -4.094 1.00 57.06 330 LEU A CA 1
ATOM 2700 C C . LEU A 1 330 ? 5.112 9.813 -5.136 1.00 57.06 330 LEU A C 1
ATOM 2702 O O . LEU A 1 330 ? 5.753 10.830 -4.856 1.00 57.06 330 LEU A O 1
ATOM 2706 N N . ALA A 1 331 ? 5.247 9.160 -6.293 1.00 71.69 331 ALA A N 1
ATOM 2707 C CA . ALA A 1 331 ? 6.078 9.625 -7.395 1.00 71.69 331 ALA A CA 1
ATOM 2708 C C . ALA A 1 331 ? 5.401 10.785 -8.140 1.00 71.69 331 ALA A C 1
ATOM 2710 O O . ALA A 1 331 ? 4.195 10.763 -8.387 1.00 71.69 331 ALA A O 1
ATOM 2711 N N . THR A 1 332 ? 6.184 11.796 -8.509 1.00 82.88 332 THR A N 1
ATOM 2712 C CA . THR A 1 332 ? 5.778 12.794 -9.506 1.00 82.88 332 THR A CA 1
ATOM 2713 C C . THR A 1 332 ? 5.990 12.251 -10.919 1.00 82.88 332 THR A C 1
ATOM 2715 O O . THR A 1 332 ? 6.647 11.226 -11.110 1.00 82.88 332 THR A O 1
ATOM 2718 N N . GLU A 1 333 ? 5.493 12.952 -11.940 1.00 87.00 333 GLU A N 1
ATOM 2719 C CA . GLU A 1 333 ? 5.819 12.590 -13.323 1.00 87.00 333 GLU A CA 1
ATOM 2720 C C . GLU A 1 333 ? 7.331 12.613 -13.580 1.00 87.00 333 GLU A C 1
ATOM 2722 O O . GLU A 1 333 ? 7.833 11.788 -14.338 1.00 87.00 333 GLU A O 1
ATOM 2727 N N . ASP A 1 334 ? 8.075 13.536 -12.957 1.00 89.06 334 ASP A N 1
ATOM 2728 C CA . ASP A 1 334 ? 9.536 13.600 -13.069 1.00 89.06 334 ASP A CA 1
ATOM 2729 C C . ASP A 1 334 ? 10.215 12.402 -12.422 1.00 89.06 334 ASP A C 1
ATOM 2731 O O . ASP A 1 334 ? 11.158 11.859 -12.994 1.00 89.06 334 ASP A O 1
ATOM 2735 N N . ASP A 1 335 ? 9.724 11.959 -11.266 1.00 87.31 335 ASP A N 1
ATOM 2736 C CA . ASP A 1 335 ? 10.242 10.757 -10.617 1.00 87.31 335 ASP A CA 1
ATOM 2737 C C . ASP A 1 335 ? 9.954 9.511 -11.467 1.00 87.31 335 ASP A C 1
ATOM 2739 O O . ASP A 1 335 ? 10.837 8.674 -11.630 1.00 87.31 335 ASP A O 1
ATOM 2743 N N . MET A 1 336 ? 8.781 9.422 -12.104 1.00 91.38 336 MET A N 1
ATOM 2744 C CA . MET A 1 336 ? 8.487 8.333 -13.043 1.00 91.38 336 MET A CA 1
ATOM 2745 C C . MET A 1 336 ? 9.381 8.350 -14.274 1.00 91.38 336 MET A C 1
ATOM 2747 O O . MET A 1 336 ? 9.902 7.312 -14.670 1.00 91.38 336 MET A O 1
ATOM 2751 N N . THR A 1 337 ? 9.605 9.520 -14.873 1.00 94.44 337 THR A N 1
ATOM 2752 C CA . THR A 1 337 ? 10.535 9.632 -15.997 1.00 94.44 337 THR A CA 1
ATOM 2753 C C . THR A 1 337 ? 11.952 9.237 -15.572 1.00 94.44 337 THR A C 1
ATOM 2755 O O . THR A 1 337 ? 12.655 8.588 -16.344 1.00 94.44 337 THR A O 1
ATOM 2758 N N . CYS A 1 338 ? 12.364 9.548 -14.336 1.00 91.81 338 CYS A N 1
ATOM 2759 C CA . CYS A 1 338 ? 13.620 9.046 -13.779 1.00 91.81 338 CYS A CA 1
ATOM 2760 C C . CYS A 1 338 ? 13.637 7.511 -13.711 1.00 91.81 338 CYS A C 1
ATOM 2762 O O . CYS A 1 338 ? 14.606 6.904 -14.154 1.00 91.81 338 CYS A O 1
ATOM 2764 N N . GLU A 1 339 ? 12.574 6.881 -13.200 1.00 91.88 339 GLU A N 1
ATOM 2765 C CA . GLU A 1 339 ? 12.460 5.417 -13.136 1.00 91.88 339 GLU A CA 1
ATOM 2766 C C . GLU A 1 339 ? 12.505 4.774 -14.529 1.00 91.88 339 GLU A C 1
ATOM 2768 O O . GLU A 1 339 ? 13.168 3.750 -14.707 1.00 91.88 339 GLU A O 1
ATOM 2773 N N . HIS A 1 340 ? 11.852 5.381 -15.525 1.00 95.50 340 HIS A N 1
ATOM 2774 C CA . HIS A 1 340 ? 11.914 4.915 -16.908 1.00 95.50 340 HIS A CA 1
ATOM 2775 C C . HIS A 1 340 ? 13.340 4.990 -17.456 1.00 95.50 340 HIS A C 1
ATOM 2777 O O . HIS A 1 340 ? 13.822 4.017 -18.029 1.00 95.50 340 HIS A O 1
ATOM 2783 N N . VAL A 1 341 ? 14.033 6.113 -17.246 1.00 94.69 341 VAL A N 1
ATOM 2784 C CA . VAL A 1 341 ? 15.399 6.317 -17.749 1.00 94.69 341 VAL A CA 1
ATOM 2785 C C . VAL A 1 341 ? 16.391 5.383 -17.073 1.00 94.69 341 VAL A C 1
ATOM 2787 O O . VAL A 1 341 ? 17.238 4.797 -17.742 1.00 94.69 341 VAL A O 1
ATOM 2790 N N . ASP A 1 342 ? 16.250 5.180 -15.765 1.00 91.81 342 ASP A N 1
ATOM 2791 C CA . ASP A 1 342 ? 17.115 4.264 -15.029 1.00 91.81 342 ASP A CA 1
ATOM 2792 C C . ASP A 1 342 ? 17.009 2.821 -15.529 1.00 91.81 342 ASP A C 1
ATOM 2794 O O . ASP A 1 342 ? 17.968 2.051 -15.473 1.00 91.81 342 ASP A O 1
ATOM 2798 N N . THR A 1 343 ? 15.816 2.456 -15.990 1.00 94.19 343 THR A N 1
ATOM 2799 C CA . THR A 1 343 ? 15.460 1.085 -16.344 1.00 94.19 343 THR A CA 1
ATOM 2800 C C . THR A 1 343 ? 15.684 0.799 -17.827 1.00 94.19 343 THR A C 1
ATOM 2802 O O . THR A 1 343 ? 16.140 -0.286 -18.174 1.00 94.19 343 THR A O 1
ATOM 2805 N N . LEU A 1 344 ? 15.364 1.754 -18.701 1.00 95.62 344 LEU A N 1
ATOM 2806 C CA . LEU A 1 344 ? 15.290 1.569 -20.156 1.00 95.62 344 LEU A CA 1
ATOM 2807 C C . LEU A 1 344 ? 16.352 2.369 -20.921 1.00 95.62 344 LEU A C 1
ATOM 2809 O O . LEU A 1 344 ? 16.520 2.177 -22.123 1.00 95.62 344 LEU A O 1
ATOM 2813 N N . GLY A 1 345 ? 17.078 3.253 -20.235 1.00 93.62 345 GLY A N 1
ATOM 2814 C CA . GLY A 1 345 ? 18.045 4.157 -20.840 1.00 93.62 345 GLY A CA 1
ATOM 2815 C C . GLY A 1 345 ? 17.445 5.503 -21.245 1.00 93.62 345 GLY A C 1
ATOM 2816 O O . GLY A 1 345 ? 16.322 5.863 -20.898 1.00 93.62 345 GLY A O 1
ATOM 2817 N N . VAL A 1 346 ? 18.247 6.292 -21.957 1.00 94.75 346 VAL A N 1
ATOM 2818 C CA . VAL A 1 346 ? 17.934 7.689 -22.282 1.00 94.75 346 VAL A CA 1
ATOM 2819 C C . VAL A 1 346 ? 16.670 7.797 -23.142 1.00 94.75 346 VAL A C 1
ATOM 2821 O O . VAL A 1 346 ? 16.464 7.010 -24.066 1.00 94.75 346 VAL A O 1
ATOM 2824 N N . LEU A 1 347 ? 15.834 8.798 -22.845 1.00 96.81 347 LEU A N 1
ATOM 2825 C CA . LEU A 1 347 ? 14.635 9.101 -23.631 1.00 96.81 347 LEU A CA 1
ATOM 2826 C C . LEU A 1 347 ? 14.987 9.440 -25.093 1.00 96.81 347 LEU A C 1
ATOM 2828 O O . LEU A 1 347 ? 16.096 9.909 -25.368 1.00 96.81 347 LEU A O 1
ATOM 2832 N N . PRO A 1 348 ? 14.022 9.333 -26.025 1.00 96.94 348 PRO A N 1
ATOM 2833 C CA . PRO A 1 348 ? 14.119 9.967 -27.336 1.00 96.94 348 PRO A CA 1
ATOM 2834 C C . PRO A 1 348 ? 14.603 11.422 -27.234 1.00 96.94 348 PRO A C 1
ATOM 2836 O O . PRO A 1 348 ? 14.216 12.155 -26.321 1.00 96.94 348 PRO A O 1
ATOM 2839 N N . LEU A 1 349 ? 15.494 11.837 -28.139 1.00 95.19 349 LEU A N 1
ATOM 2840 C CA . LEU A 1 349 ? 16.306 13.052 -27.982 1.00 95.19 349 LEU A CA 1
ATOM 2841 C C . LEU A 1 349 ? 15.467 14.318 -27.752 1.00 95.19 349 LEU A C 1
ATOM 2843 O O . LEU A 1 349 ? 15.821 15.174 -26.942 1.00 95.19 349 LEU A O 1
ATOM 2847 N N . GLU A 1 350 ? 14.359 14.456 -28.464 1.00 94.81 350 GLU A N 1
ATOM 2848 C CA . GLU A 1 350 ? 13.432 15.573 -28.316 1.00 94.81 350 GLU A CA 1
ATOM 2849 C C . GLU A 1 350 ? 12.673 15.548 -26.983 1.00 94.81 350 GLU A C 1
ATOM 2851 O O . GLU A 1 350 ? 12.502 16.605 -26.377 1.00 94.81 350 GLU A O 1
ATOM 2856 N N . TRP A 1 351 ? 12.289 14.375 -26.469 1.00 96.31 351 TRP A N 1
ATOM 2857 C CA . TRP A 1 351 ? 11.707 14.247 -25.125 1.00 96.31 351 TRP A CA 1
ATOM 2858 C C . TRP A 1 351 ? 12.746 14.574 -24.048 1.00 96.31 351 TRP A C 1
ATOM 2860 O O . TRP A 1 351 ? 12.477 15.333 -23.118 1.00 96.31 351 TRP A O 1
ATOM 2870 N N . TRP A 1 352 ? 13.965 14.064 -24.228 1.00 95.75 352 TRP A N 1
ATOM 2871 C CA . TRP A 1 352 ? 15.103 14.276 -23.341 1.00 95.75 352 TRP A CA 1
ATOM 2872 C C . TRP A 1 352 ? 15.478 15.753 -23.203 1.00 95.75 352 TRP A C 1
ATOM 2874 O O . TRP A 1 352 ? 15.708 16.238 -22.098 1.00 95.75 352 TRP A O 1
ATOM 2884 N N . ARG A 1 353 ? 15.480 16.493 -24.318 1.00 93.25 353 ARG A N 1
ATOM 2885 C CA . ARG A 1 353 ? 15.758 17.938 -24.338 1.00 93.25 353 ARG A CA 1
ATOM 2886 C C . ARG A 1 353 ? 14.625 18.779 -23.755 1.00 93.25 353 ARG A C 1
ATOM 2888 O O . ARG A 1 353 ? 14.906 19.826 -23.185 1.00 93.25 353 ARG A O 1
ATOM 2895 N N . ARG A 1 354 ? 13.370 18.344 -23.910 1.00 93.56 354 ARG A N 1
ATOM 2896 C CA . ARG A 1 354 ? 12.180 19.035 -23.376 1.00 93.56 354 ARG A CA 1
ATOM 2897 C C . ARG A 1 354 ? 12.001 18.846 -21.869 1.00 93.56 354 ARG A C 1
ATOM 2899 O O . ARG A 1 354 ? 11.243 19.586 -21.251 1.00 93.56 354 ARG A O 1
ATOM 2906 N N . TRP A 1 355 ? 12.657 17.853 -21.275 1.00 94.12 355 TRP A N 1
ATOM 2907 C CA . TRP A 1 355 ? 12.528 17.557 -19.856 1.00 94.12 355 TRP A CA 1
ATOM 2908 C C . TRP A 1 355 ? 13.485 18.409 -19.007 1.00 94.12 355 TRP A C 1
ATOM 2910 O O . TRP A 1 355 ? 14.580 17.977 -18.670 1.00 94.12 355 TRP A O 1
ATOM 2920 N N . ASP A 1 356 ? 13.085 19.623 -18.619 1.00 89.69 356 ASP A N 1
ATOM 2921 C CA . ASP A 1 356 ? 13.978 20.548 -17.894 1.00 89.69 356 ASP A CA 1
ATOM 2922 C C . ASP A 1 356 ? 14.481 20.006 -16.544 1.00 89.69 356 ASP A C 1
ATOM 2924 O O . ASP A 1 356 ? 15.665 20.141 -16.212 1.00 89.69 356 ASP A O 1
ATOM 2928 N N . ALA A 1 357 ? 13.610 19.333 -15.779 1.00 88.06 357 ALA A N 1
ATOM 2929 C CA . ALA A 1 357 ? 13.956 18.765 -14.473 1.00 88.06 357 ALA A CA 1
ATOM 2930 C C . ALA A 1 357 ? 15.068 17.701 -14.558 1.00 88.06 357 ALA A C 1
ATOM 2932 O O . ALA A 1 357 ? 15.793 17.494 -13.579 1.00 88.06 357 ALA A O 1
ATOM 2933 N N . ARG A 1 358 ? 15.278 17.096 -15.739 1.00 91.69 358 ARG A N 1
ATOM 2934 C CA . ARG A 1 358 ? 16.385 16.174 -16.032 1.00 91.69 358 ARG A CA 1
ATOM 2935 C C . ARG A 1 358 ? 17.730 16.739 -15.601 1.00 91.69 358 ARG A C 1
ATOM 2937 O O . ARG A 1 358 ? 18.534 15.992 -15.058 1.00 91.69 358 ARG A O 1
ATOM 2944 N N . ARG A 1 359 ? 17.993 18.035 -15.818 1.00 87.94 359 ARG A N 1
ATOM 2945 C CA . ARG A 1 359 ? 19.310 18.664 -15.564 1.00 87.94 359 ARG A CA 1
ATOM 2946 C C . ARG A 1 359 ? 19.763 18.564 -14.106 1.00 87.94 359 ARG A C 1
ATOM 2948 O O . ARG A 1 359 ? 20.954 18.618 -13.831 1.00 87.94 359 ARG A O 1
ATOM 2955 N N . LEU A 1 360 ? 18.818 18.407 -13.181 1.00 86.25 360 LEU A N 1
ATOM 2956 C CA . LEU A 1 360 ? 19.086 18.219 -11.753 1.00 86.25 360 LEU A CA 1
ATOM 2957 C C . LEU A 1 360 ? 19.232 16.739 -11.363 1.00 86.25 360 LEU A C 1
ATOM 2959 O O . LEU A 1 360 ? 19.573 16.436 -10.222 1.00 86.25 360 LEU A O 1
ATOM 2963 N N . LYS A 1 361 ? 18.919 15.819 -12.281 1.00 84.69 361 LYS A N 1
ATOM 2964 C CA . LYS A 1 361 ? 18.733 14.384 -12.024 1.00 84.69 361 LYS A CA 1
ATOM 2965 C C . LYS A 1 361 ? 19.711 13.505 -12.806 1.00 84.69 361 LYS A C 1
ATOM 2967 O O . LYS A 1 361 ? 20.087 12.455 -12.296 1.00 84.69 361 LYS A O 1
ATOM 2972 N N . PHE A 1 362 ? 20.125 13.922 -14.004 1.00 90.88 362 PHE A N 1
ATOM 2973 C CA . PHE A 1 362 ? 20.974 13.149 -14.911 1.00 90.88 362 PHE A CA 1
ATOM 2974 C C . PHE A 1 362 ? 22.028 14.011 -15.595 1.00 90.88 362 PHE A C 1
ATOM 2976 O O . PHE A 1 362 ? 21.756 15.149 -15.980 1.00 90.88 362 PHE A O 1
ATOM 2983 N N . THR A 1 363 ? 23.214 13.437 -15.789 1.00 88.19 363 THR A N 1
ATOM 2984 C CA . THR A 1 363 ? 24.273 13.990 -16.640 1.00 88.19 363 THR A CA 1
ATOM 2985 C C . THR A 1 363 ? 23.866 13.991 -18.113 1.00 88.19 363 THR A C 1
ATOM 2987 O O . THR A 1 363 ? 22.846 13.406 -18.501 1.00 88.19 363 THR A O 1
ATOM 2990 N N . GLU A 1 364 ? 24.676 14.638 -18.963 1.00 85.56 364 GLU A N 1
ATOM 2991 C CA . GLU A 1 364 ? 24.364 14.710 -20.391 1.00 85.56 364 GLU A CA 1
ATOM 2992 C C . GLU A 1 364 ? 24.244 13.324 -21.057 1.00 85.56 364 GLU A C 1
ATOM 2994 O O . GLU A 1 364 ? 23.331 13.081 -21.845 1.00 85.56 364 GLU A O 1
ATOM 2999 N N . ASP A 1 365 ? 25.086 12.383 -20.630 1.00 83.56 365 ASP A N 1
ATOM 3000 C CA . ASP A 1 365 ? 25.117 10.978 -21.046 1.00 83.56 365 ASP A CA 1
ATOM 3001 C C . ASP A 1 365 ? 24.077 10.080 -20.346 1.00 83.56 365 ASP A C 1
ATOM 3003 O O . ASP A 1 365 ? 24.089 8.868 -20.537 1.00 83.56 365 ASP A O 1
ATOM 3007 N N . GLY A 1 366 ? 23.163 10.648 -19.550 1.00 82.38 366 GLY A N 1
ATOM 3008 C CA . GLY A 1 366 ? 22.064 9.895 -18.938 1.00 82.38 366 GLY A CA 1
ATOM 3009 C C . GLY A 1 366 ? 22.434 9.123 -17.677 1.00 82.38 366 GLY A C 1
ATOM 3010 O O . GLY A 1 366 ? 21.670 8.256 -17.258 1.00 82.38 366 GLY A O 1
ATOM 3011 N N . LYS A 1 367 ? 23.565 9.439 -17.035 1.00 86.88 367 LYS A N 1
ATOM 3012 C CA . LYS A 1 367 ? 23.915 8.845 -15.740 1.00 86.88 367 LYS A CA 1
ATOM 3013 C C . LYS A 1 367 ? 23.201 9.578 -14.605 1.00 86.88 367 LYS A C 1
ATOM 3015 O O . LYS A 1 367 ? 23.197 10.812 -14.594 1.00 86.88 367 LYS A O 1
ATOM 3020 N N . PRO A 1 368 ? 22.620 8.860 -13.631 1.00 85.38 368 PRO A N 1
ATOM 3021 C CA . PRO A 1 368 ? 21.959 9.485 -12.493 1.00 85.38 368 PRO A CA 1
ATOM 3022 C C . PRO A 1 368 ? 22.946 10.312 -11.664 1.00 85.38 368 PRO A C 1
ATOM 3024 O O . PRO A 1 368 ? 24.039 9.855 -11.335 1.00 85.38 368 PRO A O 1
ATOM 3027 N N . MET A 1 369 ? 22.539 11.515 -11.268 1.00 83.25 369 MET A N 1
ATOM 3028 C CA . MET A 1 369 ? 23.284 12.369 -10.345 1.00 83.25 369 MET A CA 1
ATOM 3029 C C . MET A 1 369 ? 22.703 12.250 -8.936 1.00 83.25 369 MET A C 1
ATOM 3031 O O . MET A 1 369 ? 21.506 12.450 -8.740 1.00 83.25 369 MET A O 1
ATOM 3035 N N . ASN A 1 370 ? 23.547 11.954 -7.941 1.00 68.75 370 ASN A N 1
ATOM 3036 C CA . ASN A 1 370 ? 23.186 11.937 -6.514 1.00 68.75 370 ASN A CA 1
ATOM 3037 C C . ASN A 1 370 ? 21.949 11.079 -6.152 1.00 68.75 370 ASN A C 1
ATOM 3039 O O . ASN A 1 370 ? 21.306 11.322 -5.131 1.00 68.75 370 ASN A O 1
ATOM 3043 N N . ARG A 1 371 ? 21.606 10.067 -6.963 1.00 67.25 371 ARG A N 1
ATOM 3044 C CA . ARG A 1 371 ? 20.499 9.133 -6.704 1.00 67.25 371 ARG A CA 1
ATOM 3045 C C . ARG A 1 371 ? 21.044 7.777 -6.265 1.00 67.25 371 ARG A C 1
ATOM 3047 O O . ARG A 1 371 ? 21.588 7.026 -7.065 1.00 67.25 371 ARG A O 1
ATOM 3054 N N . ASN A 1 372 ? 20.888 7.484 -4.975 1.00 58.16 372 ASN A N 1
ATOM 3055 C CA . ASN A 1 372 ? 21.171 6.184 -4.373 1.00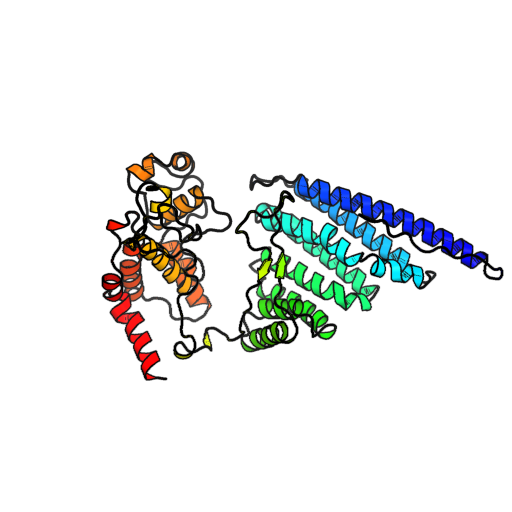 58.16 372 ASN A CA 1
ATOM 3056 C C . ASN A 1 372 ? 19.971 5.780 -3.488 1.00 58.16 372 ASN A C 1
ATOM 3058 O O . ASN A 1 372 ? 19.617 6.557 -2.596 1.00 58.16 372 ASN A O 1
ATOM 3062 N N . PRO A 1 373 ? 19.336 4.614 -3.711 1.00 63.50 373 PRO A N 1
ATOM 3063 C CA . PRO A 1 373 ? 19.680 3.604 -4.716 1.00 63.50 373 PRO A CA 1
ATOM 3064 C C . PRO A 1 373 ? 19.158 3.940 -6.120 1.00 63.50 373 PRO A C 1
ATOM 3066 O O . PRO A 1 373 ? 17.977 4.217 -6.309 1.00 63.50 373 PRO A O 1
ATOM 3069 N N . PHE A 1 374 ? 20.055 3.869 -7.104 1.00 79.44 374 PHE A N 1
ATOM 3070 C CA . PHE A 1 374 ? 19.724 3.662 -8.515 1.00 79.44 374 PHE A CA 1
ATOM 3071 C C . PHE A 1 374 ? 19.515 2.162 -8.748 1.00 79.44 374 PHE A C 1
ATOM 3073 O O . PHE A 1 374 ? 20.205 1.351 -8.130 1.00 79.44 374 PHE A O 1
ATOM 3080 N N . ARG A 1 375 ? 18.577 1.790 -9.624 1.00 86.38 375 ARG A N 1
ATOM 3081 C CA . ARG A 1 375 ? 18.346 0.390 -9.997 1.00 86.38 375 ARG A CA 1
ATOM 3082 C C . ARG A 1 375 ? 18.177 0.273 -11.503 1.00 86.38 375 ARG A C 1
ATOM 3084 O O 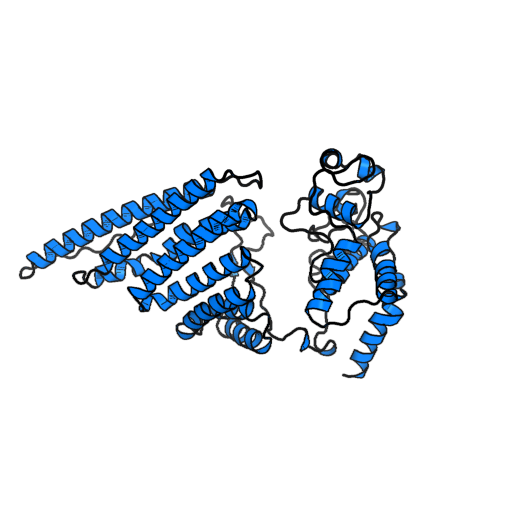. ARG A 1 375 ? 17.179 0.758 -12.043 1.00 86.38 375 ARG A O 1
ATOM 3091 N N . SER A 1 376 ? 19.129 -0.398 -12.139 1.00 92.75 376 SER A N 1
ATOM 3092 C CA . SER A 1 376 ? 19.048 -0.775 -13.549 1.00 92.75 376 SER A CA 1
ATOM 3093 C C . SER A 1 376 ? 17.986 -1.855 -13.785 1.00 92.75 376 SER A C 1
ATOM 3095 O O . SER A 1 376 ? 17.455 -2.442 -12.838 1.00 92.75 376 SER A O 1
ATOM 3097 N N . TRP A 1 377 ? 17.698 -2.160 -15.053 1.00 95.62 377 TRP A N 1
ATOM 3098 C CA . TRP A 1 377 ? 16.889 -3.323 -15.437 1.00 95.62 377 TRP A CA 1
ATOM 3099 C C . TRP A 1 377 ? 17.350 -4.615 -14.742 1.00 95.62 377 TRP A C 1
ATOM 3101 O O . TRP A 1 377 ? 16.543 -5.330 -14.145 1.00 95.62 377 TRP A O 1
ATOM 3111 N N . ASP A 1 378 ? 18.654 -4.892 -14.780 1.00 95.31 378 ASP A N 1
ATOM 3112 C CA . ASP A 1 378 ? 19.241 -6.107 -14.218 1.00 95.31 378 ASP A CA 1
ATOM 3113 C C . ASP A 1 378 ? 19.167 -6.136 -12.689 1.00 95.31 378 ASP A C 1
ATOM 3115 O O . ASP A 1 378 ? 18.820 -7.173 -12.118 1.00 95.31 378 ASP A O 1
ATOM 3119 N N . ASP A 1 379 ? 19.396 -4.999 -12.019 1.00 93.19 379 ASP A N 1
ATOM 3120 C CA . ASP A 1 379 ? 19.215 -4.888 -10.564 1.00 93.19 379 ASP A CA 1
ATOM 3121 C C . ASP A 1 379 ? 17.756 -5.155 -10.179 1.00 93.19 379 ASP A C 1
ATOM 3123 O O . ASP A 1 379 ? 17.469 -5.902 -9.243 1.00 93.19 379 ASP A O 1
ATOM 3127 N N . ARG A 1 380 ? 16.805 -4.590 -10.938 1.00 94.06 380 ARG A N 1
ATOM 3128 C CA . ARG A 1 380 ? 15.368 -4.794 -10.709 1.00 94.06 380 ARG A CA 1
ATOM 3129 C C . ARG A 1 380 ? 14.987 -6.254 -10.886 1.00 94.06 380 ARG A C 1
ATOM 3131 O O . ARG A 1 380 ? 14.275 -6.778 -10.031 1.00 94.06 380 ARG A O 1
ATOM 3138 N N . PHE A 1 381 ? 15.471 -6.917 -11.934 1.00 96.38 381 PHE A N 1
ATOM 3139 C CA . PHE A 1 381 ? 15.196 -8.335 -12.158 1.00 96.38 381 PHE A CA 1
ATOM 3140 C C . PHE A 1 381 ? 15.813 -9.208 -11.063 1.00 96.38 381 PHE A C 1
ATOM 3142 O O . PHE A 1 381 ? 15.150 -10.084 -10.502 1.00 96.38 381 PHE A O 1
ATOM 3149 N N . LYS A 1 382 ? 17.071 -8.945 -10.704 1.00 94.69 382 LYS A N 1
ATOM 3150 C CA . LYS A 1 382 ? 17.772 -9.675 -9.649 1.00 94.69 382 LYS A CA 1
ATOM 3151 C C . LYS A 1 382 ? 17.039 -9.565 -8.311 1.00 94.69 382 LYS A C 1
ATOM 3153 O O . LYS A 1 382 ? 16.725 -10.595 -7.717 1.00 94.69 382 LYS A O 1
ATOM 3158 N N . ASP A 1 383 ? 16.730 -8.349 -7.877 1.00 89.56 383 ASP A N 1
ATOM 3159 C CA . ASP A 1 383 ? 16.216 -8.081 -6.532 1.00 89.56 383 ASP A CA 1
ATOM 3160 C C . ASP A 1 383 ? 14.698 -8.281 -6.418 1.00 89.56 383 ASP A C 1
ATOM 3162 O O . ASP A 1 383 ? 14.188 -8.531 -5.327 1.00 89.56 383 ASP A O 1
ATOM 3166 N N . SER A 1 384 ? 13.956 -8.147 -7.525 1.00 90.31 384 SER A N 1
ATOM 3167 C CA . SER A 1 384 ? 12.483 -8.203 -7.519 1.00 90.31 384 SER A CA 1
ATOM 3168 C C . SER A 1 384 ? 11.920 -9.499 -8.093 1.00 90.31 384 SER A C 1
ATOM 3170 O O . SER A 1 384 ? 10.776 -9.822 -7.787 1.00 90.31 384 SER A O 1
ATOM 3172 N N . VAL A 1 385 ? 12.689 -10.250 -8.890 1.00 92.19 385 VAL A N 1
ATOM 3173 C CA . VAL A 1 385 ? 12.257 -11.535 -9.468 1.00 92.19 385 VAL A CA 1
ATOM 3174 C C . VAL A 1 385 ? 13.094 -12.684 -8.914 1.00 92.19 385 VAL A C 1
ATOM 3176 O O . VAL A 1 385 ? 12.565 -13.568 -8.244 1.00 92.19 385 VAL A O 1
ATOM 3179 N N . GLN A 1 386 ? 14.409 -12.673 -9.145 1.00 94.00 386 GLN A N 1
ATOM 3180 C CA . GLN A 1 386 ? 15.249 -13.843 -8.867 1.00 94.00 386 GLN A CA 1
ATOM 3181 C C . GLN A 1 386 ? 15.495 -14.091 -7.380 1.00 94.00 386 GLN A C 1
ATOM 3183 O O . GLN A 1 386 ? 15.422 -15.233 -6.930 1.00 94.00 386 GLN A O 1
ATOM 3188 N N . GLN A 1 387 ? 15.824 -13.054 -6.611 1.00 88.69 387 GLN A N 1
ATOM 3189 C CA . GLN A 1 387 ? 16.066 -13.191 -5.177 1.00 88.69 387 GLN A CA 1
ATOM 3190 C C . GLN A 1 387 ? 14.795 -13.628 -4.425 1.00 88.69 387 GLN A C 1
ATOM 3192 O O . GLN A 1 387 ? 14.878 -14.630 -3.716 1.00 88.69 387 GLN A O 1
ATOM 3197 N N . PRO A 1 388 ? 13.614 -13.004 -4.625 1.00 84.31 388 PRO A N 1
ATOM 3198 C CA . PRO A 1 388 ? 12.386 -13.441 -3.958 1.00 84.31 388 PRO A CA 1
ATOM 3199 C C . PRO A 1 388 ? 11.992 -14.887 -4.275 1.00 84.31 388 PRO A C 1
ATOM 3201 O O . PRO A 1 388 ? 11.519 -15.595 -3.387 1.00 84.31 388 PRO A O 1
ATOM 3204 N N . ARG A 1 389 ? 12.220 -15.346 -5.516 1.00 88.88 389 ARG A N 1
ATOM 3205 C CA . ARG A 1 389 ? 11.996 -16.747 -5.910 1.00 88.88 389 ARG A CA 1
ATOM 3206 C C . ARG A 1 389 ? 12.889 -17.705 -5.130 1.00 88.88 389 ARG A C 1
ATOM 3208 O O . ARG A 1 389 ? 12.371 -18.635 -4.524 1.00 88.88 389 ARG A O 1
ATOM 3215 N N . ARG A 1 390 ? 14.197 -17.426 -5.056 1.00 88.75 390 ARG A N 1
ATOM 3216 C CA . ARG A 1 390 ? 15.147 -18.230 -4.262 1.00 88.75 390 ARG A CA 1
ATOM 3217 C C . ARG A 1 390 ? 14.800 -18.247 -2.778 1.00 88.75 390 ARG A C 1
ATOM 3219 O O . ARG A 1 390 ? 14.885 -19.290 -2.153 1.00 88.75 390 ARG A O 1
ATOM 3226 N N . GLU A 1 391 ? 14.412 -17.103 -2.220 1.00 86.25 391 GLU A N 1
ATOM 3227 C CA . GLU A 1 391 ? 14.000 -16.989 -0.814 1.00 86.25 391 GLU A CA 1
ATOM 3228 C C . GLU A 1 391 ? 12.701 -17.751 -0.501 1.00 86.25 391 GLU A C 1
ATOM 3230 O O . GLU A 1 391 ? 12.410 -18.000 0.669 1.00 86.25 391 GLU A O 1
ATOM 3235 N N . SER A 1 392 ? 11.926 -18.098 -1.533 1.00 81.12 392 SER A N 1
ATOM 3236 C CA . SER A 1 392 ? 10.636 -18.787 -1.430 1.00 81.12 392 SER A CA 1
ATOM 3237 C C . SER A 1 392 ? 10.668 -20.207 -2.009 1.00 81.12 392 SER A C 1
ATOM 3239 O O . SER A 1 392 ? 9.605 -20.773 -2.245 1.00 81.12 392 SER A O 1
ATOM 3241 N N . ASP A 1 393 ? 11.858 -20.758 -2.280 1.00 85.81 393 ASP A N 1
ATOM 3242 C CA . ASP A 1 393 ? 12.064 -22.076 -2.903 1.00 85.81 393 ASP A CA 1
ATOM 3243 C C . ASP A 1 393 ? 11.313 -22.277 -4.240 1.00 85.81 393 ASP A C 1
ATOM 3245 O O . ASP A 1 393 ? 11.012 -23.397 -4.652 1.00 85.81 393 ASP A O 1
ATOM 3249 N N . ILE A 1 394 ? 11.030 -21.184 -4.956 1.00 85.44 394 ILE A N 1
ATOM 3250 C CA . ILE A 1 394 ? 10.468 -21.212 -6.309 1.00 85.44 394 ILE A CA 1
ATOM 3251 C C . ILE A 1 394 ? 11.633 -21.323 -7.300 1.00 85.44 394 ILE A C 1
ATOM 3253 O O . ILE A 1 394 ? 12.600 -20.560 -7.170 1.00 85.44 394 ILE A O 1
ATOM 3257 N N . PRO A 1 395 ? 11.550 -22.199 -8.321 1.00 90.44 395 PRO A N 1
ATOM 3258 C CA . PRO A 1 395 ? 12.567 -22.277 -9.359 1.00 90.44 395 PRO A CA 1
ATOM 3259 C C . PRO A 1 395 ? 12.897 -20.888 -9.942 1.00 90.44 395 PRO A C 1
ATOM 3261 O O . PRO A 1 395 ? 11.985 -20.140 -10.338 1.00 90.44 395 PRO A O 1
ATOM 3264 N N . PRO A 1 396 ? 14.185 -20.495 -9.946 1.00 92.88 396 PRO A N 1
ATOM 3265 C CA . PRO A 1 396 ? 14.608 -19.245 -10.555 1.00 92.88 396 PRO A CA 1
ATOM 3266 C C . PRO A 1 396 ? 14.505 -19.351 -12.076 1.00 92.88 396 PRO A C 1
ATOM 3268 O O . PRO A 1 396 ? 14.591 -20.444 -12.630 1.00 92.88 396 PRO A O 1
ATOM 3271 N N . PHE A 1 397 ? 14.409 -18.203 -12.746 1.00 94.62 397 PHE A N 1
ATOM 3272 C CA . PHE A 1 397 ? 14.564 -18.160 -14.199 1.00 94.62 397 PHE A CA 1
ATOM 3273 C C . PHE A 1 397 ? 15.957 -18.675 -14.553 1.00 94.62 397 PHE A C 1
ATOM 3275 O O . PHE A 1 397 ? 16.957 -18.184 -14.005 1.00 94.62 397 PHE A O 1
ATOM 3282 N N . ASP A 1 398 ? 16.034 -19.628 -15.475 1.00 95.19 398 ASP A N 1
ATOM 3283 C CA . ASP A 1 398 ? 17.310 -19.967 -16.086 1.00 95.19 398 ASP A CA 1
ATOM 3284 C C . ASP A 1 398 ? 17.765 -18.850 -17.043 1.00 95.19 398 ASP A C 1
ATOM 3286 O O . ASP A 1 398 ? 17.048 -17.878 -17.307 1.00 95.19 398 ASP A O 1
ATOM 3290 N N . ALA A 1 399 ? 19.004 -18.943 -17.528 1.00 96.00 399 ALA A N 1
ATOM 3291 C CA . ALA A 1 399 ? 19.561 -17.908 -18.392 1.00 96.00 399 ALA A CA 1
ATOM 3292 C C . ALA A 1 399 ? 18.765 -17.744 -19.698 1.00 96.00 399 ALA A C 1
ATOM 3294 O O . ALA A 1 399 ? 18.602 -16.622 -20.162 1.00 96.00 399 ALA A O 1
ATOM 3295 N N . ARG A 1 400 ? 18.251 -18.835 -20.274 1.00 97.56 400 ARG A N 1
ATOM 3296 C CA . ARG A 1 400 ? 17.535 -18.812 -21.551 1.00 97.56 400 ARG A CA 1
ATOM 3297 C C . ARG A 1 400 ? 16.128 -18.251 -21.385 1.00 97.56 400 ARG A C 1
ATOM 3299 O O . ARG A 1 400 ? 15.723 -17.414 -22.184 1.00 97.56 400 ARG A O 1
ATOM 3306 N N . GLU A 1 401 ? 15.409 -18.681 -20.352 1.00 97.38 401 GLU A N 1
ATOM 3307 C CA . GLU A 1 401 ? 14.091 -18.139 -20.021 1.00 97.38 401 GLU A CA 1
ATOM 3308 C C . GLU A 1 401 ? 14.183 -16.643 -19.719 1.00 97.38 401 GLU A C 1
ATOM 3310 O O . GLU A 1 401 ? 13.353 -15.867 -20.190 1.00 97.38 401 GLU A O 1
ATOM 3315 N N . ARG A 1 402 ? 15.220 -16.218 -18.981 1.00 97.06 402 ARG A N 1
ATOM 3316 C CA . ARG A 1 402 ? 15.464 -14.800 -18.696 1.00 97.06 402 ARG A CA 1
ATOM 3317 C C . ARG A 1 402 ? 15.647 -13.988 -19.974 1.00 97.06 402 ARG A C 1
ATOM 3319 O O . ARG A 1 402 ? 14.993 -12.958 -20.106 1.00 97.06 402 ARG A O 1
ATOM 3326 N N . GLU A 1 403 ? 16.529 -14.415 -20.879 1.00 98.00 403 GLU A N 1
ATOM 3327 C CA . GLU A 1 403 ? 16.747 -13.680 -22.132 1.00 98.00 403 GLU A CA 1
ATOM 3328 C C . GLU A 1 403 ? 15.471 -13.645 -22.978 1.00 98.00 403 GLU A C 1
ATOM 3330 O O . GLU A 1 403 ? 15.064 -12.568 -23.395 1.00 98.00 403 GLU A O 1
ATOM 3335 N N . ALA A 1 404 ? 14.758 -14.769 -23.122 1.00 98.31 404 ALA A N 1
ATOM 3336 C CA . ALA A 1 404 ? 13.490 -14.797 -23.854 1.00 98.31 404 ALA A CA 1
ATOM 3337 C C . ALA A 1 404 ? 12.437 -13.856 -23.236 1.00 98.31 404 ALA A C 1
ATOM 3339 O O . ALA A 1 404 ? 11.704 -13.172 -23.953 1.00 98.31 404 ALA A O 1
ATOM 3340 N N . PHE A 1 405 ? 12.370 -13.788 -21.902 1.00 97.75 405 PHE A N 1
ATOM 3341 C CA . PHE A 1 405 ? 11.490 -12.863 -21.192 1.00 97.75 405 PHE A CA 1
ATOM 3342 C C . PHE A 1 405 ? 11.886 -11.400 -21.434 1.00 97.75 405 PHE A C 1
ATOM 3344 O O . PHE A 1 405 ? 11.020 -10.552 -21.650 1.00 97.75 405 PHE A O 1
ATOM 3351 N N . PHE A 1 406 ? 13.185 -11.088 -21.436 1.00 98.00 406 PHE A N 1
ATOM 3352 C CA . PHE A 1 406 ? 13.687 -9.744 -21.733 1.00 98.00 406 PHE A CA 1
ATOM 3353 C C . PHE A 1 406 ? 13.434 -9.342 -23.186 1.00 98.00 406 PHE A C 1
ATOM 3355 O O . PHE A 1 406 ? 12.996 -8.215 -23.423 1.00 98.00 406 PHE A O 1
ATOM 3362 N N . ASP A 1 407 ? 13.642 -10.259 -24.127 1.00 98.19 407 ASP A N 1
ATOM 3363 C CA . ASP A 1 407 ? 13.407 -10.057 -25.558 1.00 98.19 407 ASP A CA 1
ATOM 3364 C C . ASP A 1 407 ? 11.926 -9.830 -25.873 1.00 98.19 407 ASP A C 1
ATOM 3366 O O . ASP A 1 407 ? 11.595 -9.092 -26.799 1.00 98.19 407 ASP A O 1
ATOM 3370 N N . MET A 1 408 ? 11.021 -10.397 -25.071 1.00 98.44 408 MET A N 1
ATOM 3371 C CA . MET A 1 408 ? 9.595 -10.084 -25.141 1.00 98.44 408 MET A CA 1
ATOM 3372 C C . MET A 1 408 ? 9.277 -8.723 -24.501 1.00 98.44 408 MET A C 1
ATOM 3374 O O . MET A 1 408 ? 8.586 -7.899 -25.101 1.00 98.44 408 MET A O 1
ATOM 3378 N N . LEU A 1 409 ? 9.753 -8.475 -23.276 1.00 98.06 409 LEU A N 1
ATOM 3379 C CA . LEU A 1 409 ? 9.273 -7.359 -22.457 1.00 98.06 409 LEU A CA 1
ATOM 3380 C C . LEU A 1 409 ? 9.893 -6.005 -22.837 1.00 98.06 409 LEU A C 1
ATOM 3382 O O . LEU A 1 409 ? 9.213 -4.980 -22.777 1.00 98.06 409 LEU A O 1
ATOM 3386 N N . ARG A 1 410 ? 11.170 -5.968 -23.242 1.00 98.00 410 ARG A N 1
ATOM 3387 C CA . ARG A 1 410 ? 11.860 -4.711 -23.590 1.00 98.00 410 ARG A CA 1
ATOM 3388 C C . ARG A 1 410 ? 11.227 -3.998 -24.793 1.00 98.00 410 ARG A C 1
ATOM 3390 O O . ARG A 1 410 ? 10.976 -2.801 -24.666 1.00 98.00 410 ARG A O 1
ATOM 3397 N N . PRO A 1 411 ? 10.892 -4.667 -25.916 1.00 98.19 411 PRO A N 1
ATOM 3398 C CA . PRO A 1 411 ? 10.209 -4.011 -27.032 1.00 98.19 411 PRO A CA 1
ATOM 3399 C C . PRO A 1 411 ? 8.834 -3.447 -26.660 1.00 98.19 411 PRO A C 1
ATOM 3401 O O . PRO A 1 411 ? 8.471 -2.371 -27.137 1.00 98.19 411 PRO A O 1
ATOM 3404 N N . MET A 1 412 ? 8.087 -4.122 -25.776 1.00 98.69 412 MET A N 1
ATOM 3405 C CA . MET A 1 412 ? 6.803 -3.622 -25.258 1.00 98.69 412 MET A CA 1
ATOM 3406 C C . MET A 1 412 ? 6.957 -2.314 -24.468 1.00 98.69 412 MET A C 1
ATOM 3408 O O . MET A 1 412 ? 6.050 -1.486 -24.462 1.00 98.69 412 MET A O 1
ATOM 3412 N N . LEU A 1 413 ? 8.125 -2.105 -23.857 1.00 98.50 413 LEU A N 1
ATOM 3413 C CA . LEU A 1 413 ? 8.506 -0.903 -23.112 1.00 98.50 413 LEU A CA 1
ATOM 3414 C C . LEU A 1 413 ? 9.331 0.079 -23.958 1.00 98.50 413 LEU A C 1
ATOM 3416 O O . LEU A 1 413 ? 10.068 0.908 -23.426 1.00 98.50 413 LEU A O 1
ATOM 3420 N N . SER A 1 414 ? 9.220 0.021 -25.286 1.00 98.31 414 SER A N 1
ATOM 3421 C CA . SER A 1 414 ? 9.806 1.052 -26.144 1.00 98.31 414 SER A CA 1
ATOM 3422 C C . SER A 1 414 ? 9.173 2.409 -25.839 1.00 98.31 414 SER A C 1
ATOM 3424 O O . SER A 1 414 ? 7.948 2.526 -25.757 1.00 98.31 414 SER A O 1
ATOM 3426 N N . PHE A 1 415 ? 9.997 3.454 -25.706 1.00 98.00 415 PHE A N 1
ATOM 3427 C CA . PHE A 1 415 ? 9.498 4.809 -25.459 1.00 98.00 415 PHE A CA 1
ATOM 3428 C C . PHE A 1 415 ? 8.505 5.248 -26.533 1.00 98.00 415 PHE A C 1
ATOM 3430 O O . PHE A 1 415 ? 7.414 5.691 -26.199 1.00 98.00 415 PHE A O 1
ATOM 3437 N N . ARG A 1 416 ? 8.858 5.050 -27.805 1.00 96.94 416 ARG A N 1
ATOM 3438 C CA . ARG A 1 416 ? 7.998 5.371 -28.944 1.00 96.94 416 ARG A CA 1
ATOM 3439 C C . ARG A 1 416 ? 6.908 4.310 -29.131 1.00 96.94 416 ARG A C 1
ATOM 3441 O O . ARG A 1 416 ? 7.260 3.130 -29.248 1.00 96.94 416 ARG A O 1
ATOM 3448 N N . PRO A 1 417 ? 5.619 4.690 -29.160 1.00 96.50 417 PRO A N 1
ATOM 3449 C CA . PRO A 1 417 ? 4.524 3.730 -29.260 1.00 96.50 417 PRO A CA 1
ATOM 3450 C C . PRO A 1 417 ? 4.525 2.945 -30.582 1.00 96.50 417 PRO A C 1
ATOM 3452 O O . PRO A 1 417 ? 4.082 1.798 -30.602 1.00 96.50 417 PRO A O 1
ATOM 3455 N N . GLU A 1 418 ? 5.070 3.499 -31.666 1.00 96.06 418 GLU A N 1
ATOM 3456 C CA . GLU A 1 418 ? 5.160 2.853 -32.987 1.00 96.06 418 GLU A CA 1
ATOM 3457 C C . GLU A 1 418 ? 6.179 1.708 -33.013 1.00 96.06 418 GLU A C 1
ATOM 3459 O O . GLU A 1 418 ? 6.088 0.810 -33.846 1.00 96.06 418 GLU A O 1
ATOM 3464 N N . ASN A 1 419 ? 7.142 1.731 -32.089 1.00 97.62 419 ASN A N 1
ATOM 3465 C CA . ASN A 1 419 ? 8.167 0.697 -31.962 1.00 97.62 419 ASN A CA 1
ATOM 3466 C C . ASN A 1 419 ? 7.706 -0.480 -31.088 1.00 97.62 419 ASN A C 1
ATOM 3468 O O . ASN A 1 419 ? 8.437 -1.461 -30.949 1.00 97.62 419 ASN A O 1
ATOM 3472 N N . ARG A 1 420 ? 6.523 -0.387 -30.466 1.00 98.44 420 ARG A N 1
ATOM 3473 C CA . ARG A 1 420 ? 5.986 -1.459 -29.624 1.00 98.44 420 ARG A CA 1
ATOM 3474 C C . ARG A 1 420 ? 5.348 -2.548 -30.491 1.00 98.44 420 ARG A C 1
ATOM 3476 O O . ARG A 1 420 ? 4.675 -2.233 -31.473 1.00 98.44 420 ARG A O 1
ATOM 3483 N N . PRO A 1 421 ? 5.520 -3.831 -30.136 1.00 98.38 421 PRO A N 1
ATOM 3484 C CA . PRO A 1 421 ? 4.913 -4.931 -30.866 1.00 98.38 421 PRO A CA 1
ATOM 3485 C C . PRO A 1 421 ? 3.392 -4.952 -30.690 1.00 98.38 421 PRO A C 1
ATOM 3487 O O . PRO A 1 421 ? 2.843 -4.527 -29.674 1.00 98.38 421 PRO A O 1
ATOM 3490 N N . THR A 1 422 ? 2.707 -5.526 -31.673 1.00 97.88 422 THR A N 1
ATOM 3491 C CA . THR A 1 422 ? 1.289 -5.884 -31.557 1.00 97.88 422 THR A CA 1
ATOM 3492 C C . THR A 1 422 ? 1.097 -7.061 -30.596 1.00 97.88 422 THR A C 1
ATOM 3494 O O . THR A 1 422 ? 2.001 -7.873 -30.397 1.00 97.88 422 THR A O 1
ATOM 3497 N N . THR A 1 423 ? -0.114 -7.228 -30.058 1.00 95.94 423 THR A N 1
ATOM 3498 C CA . THR A 1 423 ? -0.469 -8.394 -29.225 1.00 95.94 423 THR A CA 1
ATOM 3499 C C . THR A 1 423 ? -0.199 -9.725 -29.922 1.00 95.94 423 THR A C 1
ATOM 3501 O O . THR A 1 423 ? 0.281 -10.656 -29.284 1.00 95.94 423 THR A O 1
ATOM 3504 N N . LYS A 1 424 ? -0.429 -9.806 -31.240 1.00 97.38 424 LYS A N 1
ATOM 3505 C CA . LYS A 1 424 ? -0.107 -10.997 -32.037 1.00 97.38 424 LYS A CA 1
ATOM 3506 C C . LYS A 1 424 ? 1.391 -11.314 -32.002 1.00 97.38 424 LYS A C 1
ATOM 3508 O O . LYS A 1 424 ? 1.763 -12.435 -31.695 1.00 97.38 424 LYS A O 1
ATOM 3513 N N . GLN A 1 425 ? 2.242 -10.317 -32.243 1.00 98.00 425 GLN A N 1
ATOM 3514 C CA . GLN A 1 425 ? 3.697 -10.501 -32.189 1.00 98.00 425 GLN A CA 1
ATOM 3515 C C . GLN A 1 425 ? 4.187 -10.887 -30.786 1.00 98.00 425 GLN A C 1
ATOM 3517 O O . GLN A 1 425 ? 5.138 -11.651 -30.669 1.00 98.00 425 GLN A O 1
ATOM 3522 N N . ILE A 1 426 ? 3.539 -10.390 -29.726 1.00 97.94 426 ILE A N 1
ATOM 3523 C CA . ILE A 1 426 ? 3.857 -10.777 -28.343 1.00 97.94 426 ILE A CA 1
ATOM 3524 C C . ILE A 1 426 ? 3.505 -12.251 -28.099 1.00 97.94 426 ILE A C 1
ATOM 3526 O O . ILE A 1 426 ? 4.310 -12.976 -27.519 1.00 97.94 426 ILE A O 1
ATOM 3530 N N . LEU A 1 427 ? 2.340 -12.712 -28.568 1.00 97.31 427 LEU A N 1
ATOM 3531 C CA . LEU A 1 427 ? 1.939 -14.123 -28.479 1.00 97.31 427 LEU A CA 1
ATOM 3532 C C . LEU A 1 427 ? 2.885 -15.053 -29.254 1.00 97.31 427 LEU A C 1
ATOM 3534 O O . LEU A 1 427 ? 3.127 -16.170 -28.808 1.00 97.31 427 LEU A O 1
ATOM 3538 N N . ASP A 1 428 ? 3.456 -14.566 -30.356 1.00 97.56 428 ASP A N 1
ATOM 3539 C CA . ASP A 1 428 ? 4.444 -15.282 -31.170 1.00 97.56 428 ASP A CA 1
ATOM 3540 C C . ASP A 1 428 ? 5.884 -15.197 -30.602 1.00 97.56 428 ASP A C 1
ATOM 3542 O O . ASP A 1 428 ? 6.825 -15.710 -31.212 1.00 97.56 428 ASP A O 1
ATOM 3546 N N . SER A 1 429 ? 6.096 -14.548 -29.447 1.00 98.19 429 SER A N 1
ATOM 3547 C CA . SER A 1 429 ? 7.425 -14.435 -28.827 1.00 98.19 429 SER A CA 1
ATOM 3548 C C . SER A 1 429 ? 7.936 -15.773 -28.282 1.00 98.19 429 SER A C 1
ATOM 3550 O O . SER A 1 429 ? 7.161 -16.645 -27.880 1.00 98.19 429 SER A O 1
ATOM 3552 N N . GLU A 1 430 ? 9.265 -15.932 -28.208 1.00 98.06 430 GLU A N 1
ATOM 3553 C CA . GLU A 1 430 ? 9.877 -17.170 -27.706 1.00 98.06 430 GLU A CA 1
ATOM 3554 C C . GLU A 1 430 ? 9.403 -17.500 -26.283 1.00 98.06 430 GLU A C 1
ATOM 3556 O O . GLU A 1 430 ? 9.099 -18.661 -26.000 1.00 98.06 430 GLU A O 1
ATOM 3561 N N . TRP A 1 431 ? 9.288 -16.487 -25.411 1.00 98.00 431 TRP A N 1
ATOM 3562 C CA . TRP A 1 431 ? 8.841 -16.688 -24.033 1.00 98.00 431 TRP A CA 1
ATOM 3563 C C . TRP A 1 431 ? 7.404 -17.226 -23.965 1.00 98.00 431 TRP A C 1
ATOM 3565 O O . TRP A 1 431 ? 7.135 -18.209 -23.270 1.00 98.00 431 TRP A O 1
ATOM 3575 N N . MET A 1 432 ? 6.492 -16.645 -24.755 1.00 97.06 432 MET A N 1
ATOM 3576 C CA . MET A 1 432 ? 5.104 -17.106 -24.816 1.00 97.06 432 MET A CA 1
ATOM 3577 C C . MET A 1 432 ? 4.993 -18.524 -25.376 1.00 97.06 432 MET A C 1
ATOM 3579 O O . MET A 1 432 ? 4.312 -19.356 -24.781 1.00 97.06 432 MET A O 1
ATOM 3583 N N . LEU A 1 433 ? 5.682 -18.826 -26.478 1.00 97.56 433 LEU A N 1
ATOM 3584 C CA . LEU A 1 433 ? 5.571 -20.120 -27.158 1.00 97.56 433 LEU A CA 1
ATOM 3585 C C . LEU A 1 433 ? 6.199 -21.283 -26.380 1.00 97.56 433 LEU A C 1
ATOM 3587 O O . LEU A 1 433 ? 5.716 -22.407 -26.490 1.00 97.56 433 LEU A O 1
ATOM 3591 N N . LYS A 1 434 ? 7.280 -21.045 -25.627 1.00 97.00 434 LYS A N 1
ATOM 3592 C CA . LYS A 1 434 ? 8.030 -22.121 -24.954 1.00 97.00 434 LYS A CA 1
ATOM 3593 C C . LYS A 1 434 ? 7.746 -22.264 -23.462 1.00 97.00 434 LYS A C 1
ATOM 3595 O O . LYS A 1 434 ? 7.925 -23.367 -22.955 1.00 97.00 434 LYS A O 1
ATOM 3600 N N . TRP A 1 435 ? 7.316 -21.202 -22.778 1.00 94.62 435 TRP A N 1
ATOM 3601 C CA . TRP A 1 435 ? 7.057 -21.239 -21.332 1.00 94.62 435 TRP A CA 1
ATOM 3602 C C . TRP A 1 435 ? 5.588 -20.970 -21.001 1.00 94.62 435 TRP A C 1
ATOM 3604 O O . TRP A 1 435 ? 4.960 -21.794 -20.347 1.00 94.62 435 TRP A O 1
ATOM 3614 N N . ALA A 1 436 ? 5.007 -19.862 -21.472 1.00 91.25 436 ALA A N 1
ATOM 3615 C CA . ALA A 1 436 ? 3.678 -19.454 -21.003 1.00 91.25 436 ALA A CA 1
ATOM 3616 C C . ALA A 1 436 ? 2.515 -20.272 -21.600 1.00 91.25 436 ALA A C 1
ATOM 3618 O O . ALA A 1 436 ? 1.672 -20.779 -20.862 1.00 91.25 436 ALA A O 1
ATOM 3619 N N . LEU A 1 437 ? 2.442 -20.397 -22.930 1.00 91.88 437 LEU A N 1
ATOM 3620 C CA . LEU A 1 437 ? 1.341 -21.081 -23.620 1.00 91.88 437 LEU A CA 1
ATOM 3621 C C . LEU A 1 437 ? 1.315 -22.598 -23.378 1.00 91.88 437 LEU A C 1
ATOM 3623 O O . LEU A 1 437 ? 0.217 -23.116 -23.176 1.00 91.88 437 LEU A O 1
ATOM 3627 N N . PRO A 1 438 ? 2.456 -23.321 -23.355 1.00 92.31 438 PRO A N 1
ATOM 3628 C CA . PRO A 1 438 ? 2.451 -24.737 -22.993 1.00 92.31 438 PRO A CA 1
ATOM 3629 C C . PRO A 1 438 ? 1.896 -24.972 -21.587 1.00 92.31 438 PRO A C 1
ATOM 3631 O O . PRO A 1 438 ? 1.059 -25.852 -21.401 1.00 92.31 438 PRO A O 1
ATOM 3634 N N . GLU A 1 439 ? 2.293 -24.142 -20.617 1.00 85.31 439 GLU A N 1
ATOM 3635 C CA . GLU A 1 439 ? 1.785 -24.245 -19.249 1.00 85.31 439 GLU A CA 1
ATOM 3636 C C . GLU A 1 439 ? 0.283 -23.941 -19.192 1.00 85.31 439 GLU A C 1
ATOM 3638 O O . GLU A 1 439 ? -0.478 -24.676 -18.568 1.00 85.31 439 GLU A O 1
ATOM 3643 N N . TYR A 1 440 ? -0.172 -22.919 -19.925 1.00 83.06 440 TYR A N 1
ATOM 3644 C CA . TYR A 1 440 ? -1.595 -22.613 -20.063 1.00 83.06 440 TYR A CA 1
ATOM 3645 C C . TYR A 1 440 ? -2.406 -23.775 -20.663 1.00 83.06 440 TYR A C 1
ATOM 3647 O O . TYR A 1 440 ? -3.498 -24.066 -20.177 1.00 83.06 440 TYR A O 1
ATOM 3655 N N . GLY A 1 441 ? -1.873 -24.460 -21.680 1.00 82.75 441 GLY A N 1
ATOM 3656 C CA . GLY A 1 441 ? -2.497 -25.645 -22.279 1.00 82.75 441 GLY A CA 1
ATOM 3657 C C . GLY A 1 441 ? -2.607 -26.812 -21.295 1.00 82.75 441 GLY A C 1
ATOM 3658 O O . GLY A 1 441 ? -3.696 -27.350 -21.105 1.00 82.75 441 GLY A O 1
ATOM 3659 N N . ASN A 1 442 ? -1.521 -27.121 -20.574 1.00 79.00 442 ASN A N 1
ATOM 3660 C CA . ASN A 1 442 ? -1.508 -28.163 -19.538 1.00 79.00 442 ASN A CA 1
ATOM 3661 C C . ASN A 1 442 ? -2.574 -27.933 -18.457 1.00 79.00 442 ASN A C 1
ATOM 3663 O O . ASN A 1 442 ? -3.096 -28.881 -17.875 1.00 79.00 442 ASN A O 1
ATOM 3667 N N . ILE A 1 443 ? -2.894 -26.674 -18.161 1.00 71.19 443 ILE A N 1
ATOM 3668 C CA . ILE A 1 443 ? -3.924 -26.317 -17.183 1.00 71.19 443 ILE A CA 1
ATOM 3669 C C . ILE A 1 443 ? -5.329 -26.580 -17.729 1.00 71.19 443 ILE A C 1
ATOM 3671 O O . ILE A 1 443 ? -6.189 -26.987 -16.956 1.00 71.19 443 ILE A O 1
ATOM 3675 N N . GLN A 1 444 ? -5.576 -26.345 -19.022 1.00 65.50 444 GLN A N 1
ATOM 3676 C CA . GLN A 1 444 ? -6.887 -26.581 -19.641 1.00 65.50 444 GLN A CA 1
ATOM 3677 C C . GLN A 1 444 ? -7.204 -28.072 -19.804 1.00 65.50 444 GLN A C 1
ATOM 3679 O O . GLN A 1 444 ? -8.357 -28.457 -19.634 1.00 65.50 444 GLN A O 1
ATOM 3684 N N . ASP A 1 445 ? -6.194 -28.899 -20.078 1.00 60.19 445 ASP A N 1
ATOM 3685 C CA . ASP A 1 445 ? -6.364 -30.347 -20.265 1.00 60.19 445 ASP A CA 1
ATOM 3686 C C . ASP A 1 445 ? -6.556 -31.118 -18.940 1.00 60.19 445 ASP A C 1
ATOM 3688 O O . ASP A 1 445 ? -6.993 -32.267 -18.949 1.00 60.19 445 ASP A O 1
ATOM 3692 N N . ASN A 1 446 ? -6.251 -30.490 -17.797 1.00 51.09 446 ASN A N 1
ATOM 3693 C CA . ASN A 1 446 ? -6.375 -31.060 -16.447 1.00 51.09 446 ASN A CA 1
ATOM 3694 C C . ASN A 1 446 ? -7.638 -30.586 -15.682 1.00 51.09 446 ASN A C 1
ATOM 3696 O O . ASN A 1 446 ? -7.674 -30.686 -14.452 1.00 51.09 446 ASN A O 1
ATOM 3700 N N . VAL A 1 447 ? -8.648 -30.047 -16.384 1.00 50.66 447 VAL A N 1
ATOM 3701 C CA . VAL A 1 447 ? -9.943 -29.590 -15.820 1.00 50.66 447 VAL A CA 1
ATOM 3702 C C . VAL A 1 447 ? -11.019 -30.661 -15.886 1.00 50.66 447 VAL A C 1
ATOM 3704 O O . VAL A 1 447 ? -11.179 -31.273 -16.965 1.00 50.66 447 VAL A O 1
#

Sequence (447 aa):
MTSRLLPSTSRNEGVTGSIDQTKADIATLRQQYTKLILWEEKCIWFDKKQPQSKIHIPFHRWQALLAIHKHLLQEHEHFFSMSQMPSARAAIRDVPYDYAMFNRMWRYGIYSPLELLHQNLPGSLGPMLHFIYHVSSTLNRFLEFDPALGVILYEQLGDVTRYHMAAQRQHRKHLAGISRYWYRKAADQNPNLGRIQHSLAVLSHFYALQRLFYLTKAFKYGAPELEPVVRLDGNPLLPGVPSHGIAPIWLGEASERITLSETRILLTDFGEAFSPSKERKYESRTPLVIRPPEARFEANDPLSFSSDIWTLACTIWSIIAQRPLFEGFLATEDDMTCEHVDTLGVLPLEWWRRWDARRLKFTEDGKP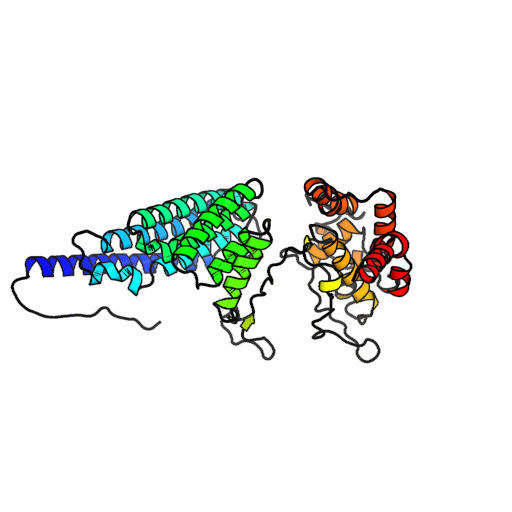MNRNPFRSWDDRFKDSVQQPRRESDIPPFDAREREAFFDMLRPMLSFRPENRPTTKQILDSEWMLKWALPEYGNIQDNV

Foldseek 3Di:
DDDDDDDDDDDDDPCVVLVVVQVVLVVVLVVLVVVLVVLLVVLVVLLVPDDPDLPQDDPVSLVVNLVSLLVSLVSLVVSQCSLLPPSHDPVSNCVCVVVVVVVSNCPRNNPSSLVVLLVNPPSSLVSNVVSLVSVLVSLVVVCVSPVVCLLPSLQVNLVSLVSVCSSDVPCNLVSLVRSLVSLVSNCVVPVLQLVSLCSNLVSCLVPQQSNQVSLVSSVVRDDFDWAADADPVRDDDDPPDDRTDTDDGDNRGDPVPQFPVNVPDDDDDCVVPDDVVPDFDLADPPQLLQFACCNPQVSVHGDDVLRVLSSVLQVVCVVQWQDTQFDPDVDDNLSRVLSLCLEQNAADPSSNVPPPCCVVAADPRSHGDPDPPRAYNVNCCVVTHAVVCVVVVHDGDDPVLVVQSCVLSNQSNDNDSVSHDDPVVSCVGPNNVPPNVVVVVVSVVVD